Protein AF-A0AAV7ZV91-F1 (afdb_monomer)

Radius of gyration: 48.7 Å; Cα contacts (8 Å, |Δi|>4): 1195; chains: 1; bounding box: 95×84×136 Å

Secondary structure (DSSP, 8-state):
---TTS--HHHHHHHTT-HHHHHHHHHTT--TT--BGGGB-HHHHHHHHT-HHHHHHHHHTT--TT---TTS--HHHHHHHHT-TTHHHHHHHS---HHHHHTTSS--HHHHHTS-HHHHHH-EETTEEHHHHHHHTT-HHHHHHHHHTT--TT-B-GGG-BHHHHHHHTT-HHHHHHHHHTT--TT---TT---HHHHHHHHT-HHHHHHHHHTT--TT---TTS--HHHHHHHTT-HHHHHHHHHSTTGGGGGG-TTS-HHHHHHHTT-HHHHHHHHHTT--SS---TTS--HHHHHHHTT-HHHHHHHHH-TT-----TTS--HHHHHHHTT-HHHHHHHHHH--S-TT---TTS--HHHHHHHTT-HHHHHHHHHTT--TT---TTS--HHHHS-TT-HHHHHHHHTTSPPPP--EEEEEE-SS-EEEEEPPPP-SS-EEEEEEEEE-SS-EEEEEESSSEEEE-SPPTT-EEEEEEEEEETTEE-PPPPPEEEEPPP--PPPPP--EEEEEEEETTEEEEEEPPPS--SSPP-EEEEEEEESSS---EEEEEEESSSEEEEE-PPTT-EEEEEEEEEETTEEPPPPPPEEEEPPP---

Nearest PDB structures (foldseek):
  6mol-assembly1_A  TM=6.135E-01  e=9.960E-20  synthetic construct
  4rlv-assembly1_A  TM=6.135E-01  e=2.029E-18  Mus musculus
  5y4f-assembly1_A  TM=5.463E-01  e=1.901E-17  Homo sapiens
  7v0x-assembly1_J  TM=5.211E-01  e=4.648E-16  Homo sapiens
  1n11-assembly1_A  TM=4.891E-01  e=2.833E-14  Homo sapiens

Mean predicted aligned error: 14.42 Å

InterPro domains:
  IPR002110 Ankyrin repeat [PF12796] (10-91)
  IPR002110 Ankyrin repeat [PF12796] (131-222)
  IPR002110 Ankyrin repeat [PF12796] (230-314)
  IPR002110 Ankyrin repeat [PS50088] (38-70)
  IPR002110 Ankyrin repeat [PS50088] (192-224)
  IPR002110 Ankyrin repeat [PS50088] (357-389)
  IPR002110 Ankyrin repeat [SM00248] (38-67)
  IPR002110 Ankyrin repeat [SM00248] (71-99)
  IPR002110 Ankyrin repeat [SM00248] (126-155)
  IPR002110 Ankyrin repeat [SM00248] (159-188)
  IPR002110 Ankyrin repeat [SM00248] (192-221)
  IPR002110 Ankyrin repeat [SM00248] (225-257)
  IPR002110 Ankyrin repeat [SM00248] (258-287)
  IPR002110 Ankyrin repeat [SM00248] (291-321)
  IPR002110 Ankyrin repeat [SM00248] (323-353)
  IPR002110 Ankyrin repeat [SM00248] (357-386)
  IPR002110 Ankyrin repeat [SM00248] (390-432)
  IPR003961 Fibronectin type III [PF00041] (424-495)
  IPR003961 Fibronectin type III [PF00041] (508-593)
  IPR003961 Fibronectin type III [PS50853] (413-503)

Sequence (603 aa):
MRHSSDWSKLHIKARDNDFNGLEDLLKKGMDPNTTKSDNWTPLHLACLNDNLESIEVLIKYGSDLSLKENNGRKALHVALHSGNVCIRNILNHSKIPELFEALKKNDDCELIKKNSLNELKKIKYETLNILHFACIYNKPAVLHELLQMGMDPNEKCIYKQTGLHLSAIYNHHSCSNILIAYKAKMNVCNIKNETPLLISAKYGYRYNAEYLLSCGADPLIKNHVQLTPLHYAVFRDNYKCVEILLSTKRGRKELHYQKRNLVHLAVKGKSIHSLKILEKYKCNFEMLNDYGETPFQVALKNNSLKIISWFLKLKKCSFYKKKQTNAIHLSVLQKKMPVLEILLKSKRIPIDAKDENGNTAIFYSVQQESINFTRALLKYGAKPRIVNNMGSSPFDVANEQNLKLITLFKKLHPQRINVIEHLSSSSTSITITWLIPKSFEKIENFKIKAKSTHQCQHLVSNDNWCQINFLMPNVEYSIKIKAFNYFGSGKYSKPKSISTRDSKKPSQITNLTQIDPVKDSEIFIKWDQPKYNGDPIIEYEIQVNGIKTSFEELFFSTSNNTSFRIFGLPENNAFFVKMRSKNKLGWSHWSYEAIMLTKKNEN

Foldseek 3Di:
DPDPPWDDPLLVCLLVLVLVSNLVVLVVVDDQCDAIPQRDGSLLNNLLNLSQSSNVSSVVSPHDQCGAGNVRDGSLNSNVQNLHLCNVVSVVSDPADPLLVLLLPPNHAPSLVVDALVVQVPGDDQFDGSLLSCLSSLPLVNNLVNLVSPDQQLRAGPQSDGSLSSNLSVLSQSSNVSSVVSPHDQCGAGNQQDGSLLSNLLVLSLSSNLVSVVSPHQQCRATNVGDGSLLNNLLQLSLSSVVSLCVDPRSVVVLVPLQDQSLLSNLNSLHPSSNVVCVVVVRDQQRAHPVRDGSLVSNLVVVSLVVNLVVLPDPPDQQDDAQACGSCLSCLVVVPVSSNLSVLVSPRYPQCGAHVQGDGSLLSCQLVVPPPSNVSSVVSPHQQCRATPVRDGSQNSNDPVSVVVVVVLLQQAFEEFADKDWDDAAQFKTKIFGDRTDHPADWQWKWKWKDWPVDIDIDIGRHRMDMDGRDHGFTKIFMWMWIGDSSGIYDIYHTDIDHHHAQDAAAEFADWDDWDQPDQFKIKTFGDGGPGHNGDWQKKKKWKAFDPDDRDTPDIDMDRDRMDMDGDDDAQTKIWMWMWTADPVGIYDIYPTDIHHGDDDPD

Structure (mmCIF, N/CA/C/O backbone):
data_AF-A0AAV7ZV91-F1
#
_entry.id   AF-A0AAV7ZV91-F1
#
loop_
_atom_site.group_PDB
_atom_site.id
_atom_site.type_symbol
_atom_site.label_atom_id
_atom_site.label_alt_id
_atom_site.label_comp_id
_atom_site.label_asym_id
_atom_site.label_entity_id
_atom_site.label_seq_id
_atom_site.pdbx_PDB_ins_code
_atom_site.Cartn_x
_atom_site.Cartn_y
_atom_site.Cartn_z
_atom_site.occupancy
_atom_site.B_iso_or_equiv
_atom_site.auth_seq_id
_atom_site.auth_comp_id
_atom_site.auth_asym_id
_atom_site.auth_atom_id
_atom_site.pdbx_PDB_model_num
ATOM 1 N N . MET A 1 1 ? -11.383 18.657 9.031 1.00 33.38 1 MET A N 1
ATOM 2 C CA . MET A 1 1 ? -10.400 19.318 9.913 1.00 33.38 1 MET A CA 1
ATOM 3 C C . MET A 1 1 ? -10.785 20.786 9.942 1.00 33.38 1 MET A C 1
ATOM 5 O O . MET A 1 1 ? -10.789 21.387 8.879 1.00 33.38 1 MET A O 1
ATOM 9 N N . ARG A 1 2 ? -11.236 21.315 11.088 1.00 38.84 2 ARG A N 1
ATOM 10 C CA . ARG A 1 2 ? -11.424 22.766 11.271 1.00 38.84 2 ARG A CA 1
ATOM 11 C C . ARG A 1 2 ? -10.037 23.416 11.415 1.00 38.84 2 ARG A C 1
ATOM 13 O O . ARG A 1 2 ? -9.104 22.734 11.840 1.00 38.84 2 ARG A O 1
ATOM 20 N N . HIS A 1 3 ? -9.918 24.660 10.962 1.00 42.69 3 HIS A N 1
ATOM 21 C CA . HIS A 1 3 ? -8.686 25.416 10.707 1.00 42.69 3 HIS A CA 1
ATOM 22 C C . HIS A 1 3 ? -7.582 25.209 11.761 1.00 42.69 3 HIS A C 1
ATOM 24 O O . HIS A 1 3 ? -7.803 25.324 12.962 1.00 42.69 3 HIS A O 1
ATOM 30 N N . SER A 1 4 ? -6.370 24.882 11.306 1.00 51.44 4 SER A N 1
ATOM 31 C CA . SER A 1 4 ? -5.196 24.655 12.159 1.00 51.44 4 SER A CA 1
ATOM 32 C C . SER A 1 4 ? -4.597 25.937 12.754 1.00 51.44 4 SER A C 1
ATOM 34 O O . SER A 1 4 ? -3.596 25.844 13.457 1.00 51.44 4 SER A O 1
ATOM 36 N N . SER A 1 5 ? -5.167 27.110 12.463 1.00 57.12 5 SER A N 1
ATOM 37 C CA . SER A 1 5 ? -4.655 28.422 12.881 1.00 57.12 5 SER A CA 1
ATOM 38 C C . SER A 1 5 ? -4.989 28.804 14.325 1.00 57.12 5 SER A C 1
ATOM 40 O O . SER A 1 5 ? -4.333 29.690 14.864 1.00 57.12 5 SER A O 1
ATOM 42 N N . ASP A 1 6 ? -5.952 28.133 14.970 1.00 74.00 6 ASP A N 1
ATOM 43 C CA . ASP A 1 6 ? -6.548 28.644 16.219 1.00 74.00 6 ASP A CA 1
ATOM 44 C C . ASP A 1 6 ? -6.075 27.905 17.487 1.00 74.00 6 ASP A C 1
ATOM 46 O O . ASP A 1 6 ? -6.398 28.300 18.610 1.00 74.00 6 ASP A O 1
ATOM 50 N N . TRP A 1 7 ? -5.284 26.837 17.339 1.00 84.38 7 TRP A N 1
ATOM 51 C CA . TRP A 1 7 ? -4.824 25.995 18.449 1.00 84.38 7 TRP A CA 1
ATOM 52 C C . TRP A 1 7 ? -3.516 26.504 19.067 1.00 84.38 7 TRP A C 1
ATOM 54 O O . TRP A 1 7 ? -2.565 26.828 18.359 1.00 84.38 7 TRP A O 1
ATOM 64 N N . SER A 1 8 ? -3.427 26.523 20.404 1.00 88.88 8 SER A N 1
ATOM 65 C CA . SER A 1 8 ? -2.169 26.864 21.085 1.00 88.88 8 SER A CA 1
ATOM 66 C C . SER A 1 8 ? -1.114 25.763 20.906 1.00 88.88 8 SER A C 1
ATOM 68 O O . SER A 1 8 ? -1.436 24.615 20.591 1.00 88.88 8 SER A O 1
ATOM 70 N N . LYS A 1 9 ? 0.161 26.083 21.174 1.00 91.25 9 LYS A N 1
ATOM 71 C CA . LYS A 1 9 ? 1.242 25.078 21.175 1.00 91.25 9 LYS A CA 1
ATOM 72 C C . LYS A 1 9 ? 0.894 23.889 22.077 1.00 91.25 9 LYS A C 1
ATOM 74 O O . LYS A 1 9 ? 1.092 22.753 21.668 1.00 91.25 9 LYS A O 1
ATOM 79 N N . LEU A 1 10 ? 0.301 24.152 23.243 1.00 93.56 10 LEU A N 1
ATOM 80 C CA . LEU A 1 10 ? -0.100 23.123 24.201 1.00 93.56 10 LEU A CA 1
ATOM 81 C C . LEU A 1 10 ? -1.179 22.182 23.631 1.00 93.56 10 LEU A C 1
ATOM 83 O O . LEU A 1 10 ? -1.052 20.966 23.734 1.00 93.56 10 LEU A O 1
ATOM 87 N N . HIS A 1 11 ? -2.179 22.726 22.930 1.00 93.88 11 HIS A N 1
ATOM 88 C CA . HIS A 1 11 ? -3.203 21.940 22.229 1.00 93.88 11 HIS A CA 1
ATOM 89 C C . HIS A 1 11 ? -2.613 21.037 21.145 1.00 93.88 11 HIS A C 1
ATOM 91 O O . HIS A 1 11 ? -2.988 19.872 21.029 1.00 93.88 11 HIS A O 1
ATOM 97 N N . ILE A 1 12 ? -1.688 21.574 20.346 1.00 92.94 12 ILE A N 1
ATOM 98 C CA . ILE A 1 12 ? -1.043 20.830 19.260 1.00 92.94 12 ILE A CA 1
ATOM 99 C C . ILE A 1 12 ? -0.221 19.672 19.836 1.00 92.94 12 ILE A C 1
ATOM 101 O O . ILE A 1 12 ? -0.373 18.542 19.383 1.00 92.94 12 ILE A O 1
ATOM 105 N N . LYS A 1 13 ? 0.576 19.926 20.883 1.00 95.25 13 LYS A N 1
ATOM 106 C CA . LYS A 1 13 ? 1.371 18.894 21.566 1.00 95.25 13 LYS A CA 1
ATOM 107 C C . LYS A 1 13 ? 0.489 17.792 22.159 1.00 95.25 13 LYS A C 1
ATOM 109 O O . LYS A 1 13 ? 0.758 16.617 21.930 1.00 95.25 13 LYS A O 1
ATOM 114 N N . ALA A 1 14 ? -0.613 18.170 22.811 1.00 94.94 14 ALA A N 1
ATOM 115 C CA . ALA A 1 14 ? -1.586 17.232 23.367 1.00 94.94 14 ALA A CA 1
ATOM 116 C C . ALA A 1 14 ? -2.298 16.391 22.289 1.00 94.94 14 ALA A C 1
ATOM 118 O O . ALA A 1 14 ? -2.553 15.207 22.498 1.00 94.94 14 ALA A O 1
ATOM 119 N N . ARG A 1 15 ? -2.607 16.975 21.123 1.00 93.94 15 ARG A N 1
ATOM 120 C CA . ARG A 1 15 ? -3.221 16.286 19.972 1.00 93.94 15 ARG A CA 1
ATOM 121 C C . ARG A 1 15 ? -2.258 15.323 19.272 1.00 93.94 15 ARG A C 1
ATOM 123 O O . ARG A 1 15 ? -2.687 14.261 18.832 1.00 93.94 15 ARG A O 1
ATOM 130 N N . ASP A 1 16 ? -0.987 15.692 19.165 1.00 93.56 16 ASP A N 1
ATOM 131 C CA . ASP A 1 16 ? 0.023 14.941 18.405 1.00 93.56 16 ASP A CA 1
ATOM 132 C C . ASP A 1 16 ? 0.770 13.898 19.267 1.00 93.56 16 ASP A C 1
ATOM 134 O O . ASP A 1 16 ? 1.680 13.230 18.785 1.00 93.56 16 ASP A O 1
ATOM 138 N N . ASN A 1 17 ? 0.355 13.746 20.530 1.00 93.94 17 ASN A N 1
ATOM 139 C CA . ASN A 1 17 ? 0.971 12.917 21.568 1.00 93.94 17 ASN A CA 1
ATOM 140 C C . ASN A 1 17 ? 2.451 13.229 21.852 1.00 93.94 17 ASN A C 1
ATOM 142 O O . ASN A 1 17 ? 3.226 12.347 22.217 1.00 93.94 17 ASN A O 1
ATOM 146 N N . ASP A 1 18 ? 2.861 14.488 21.694 1.00 95.88 18 ASP A N 1
ATOM 147 C CA . ASP A 1 18 ? 4.207 14.932 22.063 1.00 95.88 18 ASP A CA 1
ATOM 148 C C . ASP A 1 18 ? 4.243 15.277 23.556 1.00 95.88 18 ASP A C 1
ATOM 150 O O . ASP A 1 18 ? 4.291 16.447 23.936 1.00 95.88 18 ASP A O 1
ATOM 154 N N . PHE A 1 19 ? 4.164 14.247 24.402 1.00 94.00 19 PHE A N 1
ATOM 155 C CA . PHE A 1 19 ? 4.085 14.393 25.857 1.00 94.00 19 PHE A CA 1
ATOM 156 C C . PHE A 1 19 ? 5.351 15.026 26.463 1.00 94.00 19 PHE A C 1
ATOM 158 O O . PHE A 1 19 ? 5.244 15.738 27.455 1.00 94.00 19 PHE A O 1
ATOM 165 N N . ASN A 1 20 ? 6.526 14.847 25.844 1.00 96.31 20 ASN A N 1
ATOM 166 C CA . ASN A 1 20 ? 7.768 15.507 26.266 1.00 96.31 20 ASN A CA 1
ATOM 167 C C . ASN A 1 20 ? 7.696 17.017 26.014 1.00 96.31 20 ASN A C 1
ATOM 169 O O . ASN A 1 20 ? 7.867 17.814 26.933 1.00 96.31 20 ASN A O 1
ATOM 173 N N . GLY A 1 21 ? 7.367 17.420 24.781 1.00 96.12 21 GLY A N 1
ATOM 174 C CA . GLY A 1 21 ? 7.183 18.831 24.459 1.00 96.12 21 GLY A CA 1
ATOM 175 C C . GLY A 1 21 ? 6.007 19.456 25.214 1.00 96.12 21 GLY A C 1
ATOM 176 O O . GLY A 1 21 ? 6.035 20.646 25.514 1.00 96.12 21 GLY A O 1
ATOM 177 N N . LEU A 1 22 ? 4.980 18.667 25.534 1.00 96.00 22 LEU A N 1
ATOM 178 C CA . LEU A 1 22 ? 3.870 19.072 26.391 1.00 96.00 22 LEU A CA 1
ATOM 179 C C . LEU A 1 22 ? 4.346 19.337 27.825 1.00 96.00 22 LEU A C 1
ATOM 181 O O . LEU A 1 22 ? 4.063 20.406 28.362 1.00 96.00 22 LEU A O 1
ATOM 185 N N . GLU A 1 23 ? 5.106 18.413 28.420 1.00 97.25 23 GLU A N 1
ATOM 186 C CA . GLU A 1 23 ? 5.641 18.547 29.778 1.00 97.25 23 GLU A CA 1
ATOM 187 C C . GLU A 1 23 ? 6.602 19.742 29.893 1.00 97.25 23 GLU A C 1
ATOM 189 O O . GLU A 1 23 ? 6.507 20.516 30.843 1.00 97.25 23 GLU A O 1
ATOM 194 N N . ASP A 1 24 ? 7.466 19.964 28.900 1.00 97.00 24 ASP A N 1
ATOM 195 C CA . ASP A 1 24 ? 8.376 21.116 28.862 1.00 97.00 24 ASP A CA 1
ATOM 196 C C . ASP A 1 24 ? 7.637 22.458 28.864 1.00 97.00 24 ASP A C 1
ATOM 198 O O . ASP A 1 24 ? 8.075 23.423 29.495 1.00 97.00 24 ASP A O 1
ATOM 202 N N . LEU A 1 25 ? 6.516 22.545 28.145 1.00 96.19 25 LEU A N 1
ATOM 203 C CA . LEU A 1 25 ? 5.691 23.750 28.103 1.00 96.19 25 LEU A CA 1
ATOM 204 C C . LEU A 1 25 ? 4.979 23.996 29.439 1.00 96.19 25 LEU A C 1
ATOM 206 O O . LEU A 1 25 ? 4.926 25.136 29.898 1.00 96.19 25 LEU A O 1
ATOM 210 N N . LEU A 1 26 ? 4.489 22.939 30.084 1.00 96.69 26 LEU A N 1
ATOM 211 C CA . LEU A 1 26 ? 3.848 23.022 31.398 1.00 96.69 26 LEU A CA 1
ATOM 212 C C . LEU A 1 26 ? 4.858 23.392 32.496 1.00 96.69 26 LEU A C 1
ATOM 214 O O . LEU A 1 26 ? 4.574 24.254 33.323 1.00 96.69 26 LEU A O 1
ATOM 218 N N . LYS A 1 27 ? 6.085 22.847 32.449 1.00 96.56 27 LYS A N 1
ATOM 219 C CA . LYS A 1 27 ? 7.202 23.251 33.330 1.00 96.56 27 LYS A CA 1
ATOM 220 C C . LYS A 1 27 ? 7.573 24.729 33.177 1.00 96.56 27 LYS A C 1
ATOM 222 O O . LYS A 1 27 ? 8.017 25.344 34.138 1.00 96.56 27 LYS A O 1
ATOM 227 N N . LYS A 1 28 ? 7.366 25.312 31.991 1.00 96.12 28 LYS A N 1
ATOM 228 C CA . LYS A 1 28 ? 7.553 26.751 31.722 1.00 96.12 28 LYS A CA 1
ATOM 229 C C . LYS A 1 28 ? 6.377 27.622 32.188 1.00 96.12 28 LYS A C 1
ATOM 231 O O . LYS A 1 28 ? 6.343 28.804 31.863 1.00 96.12 28 LYS A O 1
ATOM 236 N N . GLY A 1 29 ? 5.421 27.055 32.925 1.00 93.50 29 GLY A N 1
ATOM 237 C CA . GLY A 1 29 ? 4.292 27.781 33.504 1.00 93.50 29 GLY A CA 1
ATOM 238 C C . GLY A 1 29 ? 3.119 27.995 32.548 1.00 93.50 29 GLY A C 1
ATOM 239 O O . GLY A 1 29 ? 2.266 28.835 32.823 1.00 93.50 29 GLY A O 1
ATOM 240 N N . MET A 1 30 ? 3.051 27.276 31.420 1.00 94.88 30 MET A N 1
ATOM 241 C CA . MET A 1 30 ? 1.839 27.306 30.599 1.00 94.88 30 MET A CA 1
ATOM 242 C C . MET A 1 30 ? 0.668 26.675 31.354 1.00 94.88 30 MET A C 1
ATOM 244 O O . MET A 1 30 ? 0.796 25.579 31.892 1.00 94.88 30 MET A O 1
ATOM 248 N N . ASP A 1 31 ? -0.484 27.342 31.327 1.00 95.12 31 ASP A N 1
ATOM 249 C CA . ASP A 1 31 ? -1.704 26.842 31.958 1.00 95.12 31 ASP A CA 1
ATOM 250 C C . ASP A 1 31 ? -2.239 25.587 31.229 1.00 95.12 31 ASP A C 1
ATOM 252 O O . ASP A 1 31 ? -2.595 25.681 30.043 1.00 95.12 31 ASP A O 1
ATOM 256 N N . PRO A 1 32 ? -2.336 24.418 31.901 1.00 95.62 32 PRO A N 1
ATOM 257 C CA . PRO A 1 32 ? -2.924 23.203 31.327 1.00 95.62 32 PRO A CA 1
ATOM 258 C C . PRO A 1 32 ? -4.405 23.355 30.950 1.00 95.62 32 PRO A C 1
ATOM 260 O O . PRO A 1 32 ? -4.899 22.604 30.106 1.00 95.62 32 PRO A O 1
ATOM 263 N N . ASN A 1 33 ? -5.101 24.332 31.536 1.00 96.38 33 ASN A N 1
ATOM 264 C CA . ASN A 1 33 ? -6.524 24.599 31.341 1.00 96.38 33 ASN A CA 1
ATOM 265 C C . ASN A 1 33 ? -6.808 25.662 30.281 1.00 96.38 33 ASN A C 1
ATOM 267 O O . ASN A 1 33 ? -7.965 26.029 30.075 1.00 96.38 33 ASN A O 1
ATOM 271 N N . THR A 1 34 ? -5.774 26.119 29.570 1.00 93.81 34 THR A N 1
ATOM 272 C CA . THR A 1 34 ? -5.924 27.099 28.496 1.00 93.81 34 THR A CA 1
ATOM 273 C C . THR A 1 34 ? -6.989 26.652 27.495 1.00 93.81 34 THR A C 1
ATOM 275 O O . THR A 1 34 ? -6.944 25.536 26.978 1.00 93.81 34 THR A O 1
ATOM 278 N N . THR A 1 35 ? -7.951 27.522 27.195 1.00 92.00 35 THR A N 1
ATOM 279 C CA . THR A 1 35 ? -8.990 27.241 26.205 1.00 92.00 35 THR A CA 1
ATOM 280 C C . THR A 1 35 ? -8.679 27.920 24.875 1.00 92.00 35 THR A C 1
ATOM 282 O O . THR A 1 35 ? -8.099 29.009 24.809 1.00 92.00 35 THR A O 1
ATOM 285 N N . LYS A 1 36 ? -9.045 27.261 23.775 1.00 84.75 36 LYS A N 1
ATOM 286 C CA . LYS A 1 36 ? -9.088 27.869 22.436 1.00 84.75 36 LYS A CA 1
ATOM 287 C C . LYS A 1 36 ? -10.449 27.628 21.788 1.00 84.75 36 LYS A C 1
ATOM 289 O O . LYS A 1 36 ? -11.439 27.562 22.511 1.00 84.75 36 LYS A O 1
ATOM 294 N N . SER A 1 37 ? -10.518 27.597 20.454 1.00 77.75 37 SER A N 1
ATOM 295 C CA . SER A 1 37 ? -11.752 27.473 19.668 1.00 77.75 37 SER A CA 1
ATOM 296 C C . SER A 1 37 ? -12.786 26.574 20.347 1.00 77.75 37 SER A C 1
ATOM 298 O O . SER A 1 37 ? -12.461 25.460 20.761 1.00 77.75 37 SER A O 1
ATOM 300 N N . ASP A 1 38 ? -14.018 27.060 20.448 1.00 84.12 38 ASP A N 1
ATOM 301 C CA . ASP A 1 38 ? -15.138 26.361 21.075 1.00 84.12 38 ASP A CA 1
ATOM 302 C C . ASP A 1 38 ? -14.929 25.941 22.552 1.00 84.12 38 ASP A C 1
ATOM 304 O O . ASP A 1 38 ? -15.516 24.957 22.998 1.00 84.12 38 ASP A O 1
ATOM 308 N N . ASN A 1 39 ? -14.093 26.657 23.314 1.00 92.25 39 ASN A N 1
ATOM 309 C CA . ASN A 1 39 ? -13.730 26.338 24.706 1.00 92.25 39 ASN A CA 1
ATOM 310 C C . ASN A 1 39 ? -13.060 24.964 24.892 1.00 92.25 39 ASN A C 1
ATOM 312 O O . ASN A 1 39 ? -13.115 24.356 25.960 1.00 92.25 39 ASN A O 1
ATOM 316 N N . TRP A 1 40 ? -12.396 24.460 23.853 1.00 94.62 40 TRP A N 1
ATOM 317 C CA . TRP A 1 40 ? -11.610 23.235 23.960 1.00 94.62 40 TRP A CA 1
ATOM 318 C C . TRP A 1 40 ? -10.345 23.473 24.777 1.00 94.62 40 TRP A C 1
ATOM 320 O O . TRP A 1 40 ? -9.677 24.484 24.577 1.00 94.62 40 TRP A O 1
ATOM 330 N N . THR A 1 41 ? -10.016 22.513 25.643 1.00 95.94 41 THR A N 1
ATOM 331 C CA . THR A 1 41 ? -8.755 22.462 26.403 1.00 95.94 41 THR A CA 1
ATOM 332 C C . THR A 1 41 ? -7.793 21.441 25.776 1.00 95.94 41 THR A C 1
ATOM 334 O O . THR A 1 41 ? -8.239 20.550 25.034 1.00 95.94 41 THR A O 1
ATOM 337 N N . PRO A 1 42 ? -6.484 21.477 26.098 1.00 96.12 42 PRO A N 1
ATOM 338 C CA . PRO A 1 42 ? -5.538 20.442 25.689 1.00 96.12 42 PRO A CA 1
ATOM 339 C C . PRO A 1 42 ? -6.000 19.036 26.084 1.00 96.12 42 PRO A C 1
ATOM 341 O O . PRO A 1 42 ? -5.878 18.103 25.291 1.00 96.12 42 PRO A O 1
ATOM 344 N N . LEU A 1 43 ? -6.611 18.894 27.266 1.00 96.88 43 LEU A N 1
ATOM 345 C CA . LEU A 1 43 ? -7.118 17.615 27.757 1.00 96.88 43 LEU A CA 1
ATOM 346 C C . LEU A 1 43 ? -8.264 17.067 26.894 1.00 96.88 43 LEU A C 1
ATOM 348 O O . LEU A 1 43 ? -8.292 15.868 26.613 1.00 96.88 43 LEU A O 1
ATOM 352 N N . HIS A 1 44 ? -9.172 17.923 26.408 1.00 95.69 44 HIS A N 1
ATOM 353 C CA . HIS A 1 44 ? -10.220 17.501 25.471 1.00 95.69 44 HIS A CA 1
ATOM 354 C C . HIS A 1 44 ? -9.624 16.937 24.172 1.00 95.69 44 HIS A C 1
ATOM 356 O O . HIS A 1 44 ? -10.075 15.896 23.688 1.00 95.69 44 HIS A O 1
ATOM 362 N N . LEU A 1 45 ? -8.591 17.582 23.614 1.00 94.44 45 LEU A N 1
ATOM 363 C CA . LEU A 1 45 ? -7.915 17.091 22.407 1.00 94.44 45 LEU A CA 1
ATOM 364 C C . LEU A 1 45 ? -7.137 15.798 22.653 1.00 94.44 45 LEU A C 1
ATOM 366 O O . LEU A 1 45 ? -7.188 14.903 21.807 1.00 94.44 45 LEU A O 1
ATOM 370 N N . ALA A 1 46 ? -6.457 15.676 23.794 1.00 95.62 46 ALA A N 1
ATOM 371 C CA . ALA A 1 46 ? -5.764 14.446 24.162 1.00 95.62 46 ALA A CA 1
ATOM 372 C C . ALA A 1 46 ? -6.760 13.277 24.298 1.00 95.62 46 ALA A C 1
ATOM 374 O O . ALA A 1 46 ? -6.547 12.210 23.720 1.00 95.62 46 ALA A O 1
ATOM 375 N N . CYS A 1 47 ? -7.913 13.510 24.943 1.00 95.44 47 CYS A N 1
ATOM 376 C CA . CYS A 1 47 ? -9.001 12.533 25.052 1.00 95.44 47 CYS A CA 1
ATOM 377 C C . CYS A 1 47 ? -9.590 12.148 23.694 1.00 95.44 47 CYS A C 1
ATOM 379 O O . CYS A 1 47 ? -9.839 10.969 23.457 1.00 95.44 47 CYS A O 1
ATOM 381 N N . LEU A 1 48 ? -9.800 13.112 22.789 1.00 93.81 48 LEU A N 1
ATOM 382 C CA . LEU A 1 48 ? -10.340 12.860 21.448 1.00 93.81 48 LEU A CA 1
ATOM 383 C C . LEU A 1 48 ? -9.443 11.918 20.630 1.00 93.81 48 LEU A C 1
ATOM 385 O O . LEU A 1 48 ? -9.960 11.081 19.885 1.00 93.81 48 LEU A O 1
ATOM 389 N N . ASN A 1 49 ? -8.122 12.049 20.778 1.00 92.69 49 ASN A N 1
ATOM 390 C CA . ASN A 1 49 ? -7.124 11.300 20.008 1.00 92.69 49 ASN A CA 1
ATOM 391 C C . ASN A 1 49 ? -6.598 10.038 20.715 1.00 92.69 49 ASN A C 1
ATOM 393 O O . ASN A 1 49 ? -5.849 9.294 20.094 1.00 92.69 49 ASN A O 1
ATOM 397 N N . ASP A 1 50 ? -7.054 9.756 21.942 1.00 93.56 50 ASP A N 1
ATOM 398 C CA . ASP A 1 50 ? -6.629 8.600 22.760 1.00 93.56 50 ASP A CA 1
ATOM 399 C C . ASP A 1 50 ? -5.140 8.640 23.156 1.00 93.56 50 ASP A C 1
ATOM 401 O O . ASP A 1 50 ? -4.467 7.618 23.248 1.00 93.56 50 ASP A O 1
ATOM 405 N N . ASN A 1 51 ? -4.619 9.847 23.381 1.00 95.19 51 ASN A N 1
ATOM 406 C CA . ASN A 1 51 ? -3.212 10.090 23.696 1.00 95.19 51 ASN A CA 1
ATOM 407 C C . ASN A 1 51 ? -2.966 9.948 25.204 1.00 95.19 51 ASN A C 1
ATOM 409 O O . ASN A 1 51 ? -2.924 10.948 25.924 1.00 95.19 51 ASN A O 1
ATOM 413 N N . LEU A 1 52 ? -2.863 8.707 25.684 1.00 94.19 52 LEU A N 1
ATOM 414 C CA . LEU A 1 52 ? -2.781 8.373 27.112 1.00 94.19 52 LEU A CA 1
ATOM 415 C C . LEU A 1 52 ? -1.647 9.106 27.840 1.00 94.19 52 LEU A C 1
ATOM 417 O O . LEU A 1 52 ? -1.888 9.691 28.893 1.00 94.19 52 LEU A O 1
ATOM 421 N N . GLU A 1 53 ? -0.450 9.161 27.257 1.00 96.00 53 GLU A N 1
ATOM 422 C CA . GLU A 1 53 ? 0.719 9.798 27.872 1.00 96.00 53 GLU A CA 1
ATOM 423 C C . GLU A 1 53 ? 0.513 11.310 28.030 1.00 96.00 53 GLU A C 1
ATOM 425 O O . GLU A 1 53 ? 0.794 11.893 29.077 1.00 96.00 53 GLU A O 1
ATOM 430 N N . SER A 1 54 ? -0.055 11.954 27.006 1.00 96.38 54 SER A N 1
ATOM 431 C CA . SER A 1 54 ? -0.403 13.376 27.079 1.00 96.38 54 SER A CA 1
ATOM 432 C C . SER A 1 54 ? -1.492 13.650 28.118 1.00 96.38 54 SER A C 1
ATOM 434 O O . SER A 1 54 ? -1.440 14.675 28.791 1.00 96.38 54 SER A O 1
ATOM 436 N N . ILE A 1 55 ? -2.470 12.749 28.269 1.00 96.56 55 ILE A N 1
ATOM 437 C CA . ILE A 1 55 ? -3.518 12.855 29.297 1.00 96.56 55 ILE A CA 1
ATOM 438 C C . ILE A 1 55 ? -2.901 12.790 30.696 1.00 96.56 55 ILE A C 1
ATOM 440 O O . ILE A 1 55 ? -3.225 13.627 31.536 1.00 96.56 55 ILE A O 1
ATOM 444 N N . GLU A 1 56 ? -2.000 11.840 30.946 1.00 95.88 56 GLU A N 1
ATOM 445 C CA . GLU A 1 56 ? -1.336 11.681 32.244 1.00 95.88 56 GLU A CA 1
ATOM 446 C C . GLU A 1 56 ? -0.484 12.900 32.608 1.00 95.88 56 GLU A C 1
ATOM 448 O O . GLU A 1 56 ? -0.596 13.414 33.722 1.00 95.88 56 GLU A O 1
ATOM 453 N N . VAL A 1 57 ? 0.299 13.424 31.658 1.00 96.88 57 VAL A N 1
ATOM 454 C CA . VAL A 1 57 ? 1.066 14.665 31.851 1.00 96.88 57 VAL A CA 1
ATOM 455 C C . VAL A 1 57 ? 0.133 15.839 32.150 1.00 96.88 57 VAL A C 1
ATOM 457 O O . VAL A 1 57 ? 0.346 16.574 33.109 1.00 96.88 57 VAL A O 1
ATOM 460 N N . LEU A 1 58 ? -0.938 16.014 31.381 1.00 97.06 58 LEU A N 1
ATOM 461 C CA . LEU A 1 58 ? -1.886 17.109 31.595 1.00 97.06 58 LEU A CA 1
ATOM 462 C C . LEU A 1 58 ? -2.550 17.046 32.975 1.00 97.06 58 LEU A C 1
ATOM 464 O O . LEU A 1 58 ? -2.660 18.073 33.648 1.00 97.06 58 LEU A O 1
ATOM 468 N N . ILE A 1 59 ? -2.959 15.857 33.418 1.00 96.56 59 ILE A N 1
ATOM 469 C CA . ILE A 1 59 ? -3.541 15.652 34.750 1.00 96.56 59 ILE A CA 1
ATOM 470 C C . ILE A 1 59 ? -2.504 15.927 35.844 1.00 96.56 59 ILE A C 1
ATOM 472 O O . ILE A 1 59 ? -2.808 16.651 36.790 1.00 96.56 59 ILE A O 1
ATOM 476 N N . LYS A 1 60 ? -1.271 15.420 35.694 1.00 96.25 60 LYS A N 1
ATOM 477 C CA . LYS A 1 60 ? -0.155 15.649 36.631 1.00 96.25 60 LYS A CA 1
ATOM 478 C C . LYS A 1 60 ? 0.101 17.137 36.882 1.00 96.25 60 LYS A C 1
ATOM 480 O O . LYS A 1 60 ? 0.426 17.512 38.002 1.00 96.25 60 LYS A O 1
ATOM 485 N N . TYR A 1 61 ? -0.058 17.972 35.858 1.00 96.94 61 TYR A N 1
ATOM 486 C CA . TYR A 1 61 ? 0.158 19.419 35.945 1.00 96.94 61 TYR A CA 1
ATOM 487 C C . TYR A 1 61 ? -1.100 20.225 36.306 1.00 96.94 61 TYR A C 1
ATOM 489 O O . TYR A 1 61 ? -1.049 21.449 36.270 1.00 96.94 61 TYR A O 1
ATOM 497 N N . GLY A 1 62 ? -2.206 19.579 36.697 1.00 95.25 62 GLY A N 1
ATOM 498 C CA . GLY A 1 62 ? -3.386 20.270 37.233 1.00 95.25 62 GLY A CA 1
ATOM 499 C C . GLY A 1 62 ? -4.479 20.583 36.210 1.00 95.25 62 GLY A C 1
ATOM 500 O O . GLY A 1 62 ? -5.194 21.575 36.356 1.00 95.25 62 GLY A O 1
ATOM 501 N N . SER A 1 63 ? -4.633 19.755 35.171 1.00 96.44 63 SER A N 1
ATOM 502 C CA . SER A 1 63 ? -5.799 19.869 34.285 1.00 96.44 63 SER A CA 1
ATOM 503 C C . SER A 1 63 ? -7.108 19.639 35.041 1.00 96.44 63 SER A C 1
ATOM 505 O O . SER A 1 63 ? -7.290 18.618 35.704 1.00 96.44 63 SER A O 1
ATOM 507 N N . ASP A 1 64 ? -8.052 20.555 34.871 1.00 95.62 64 ASP A N 1
ATOM 508 C CA . ASP A 1 64 ? -9.396 20.478 35.415 1.00 95.62 64 ASP A CA 1
ATOM 509 C C . ASP A 1 64 ? -10.291 19.617 34.508 1.00 95.62 64 ASP A C 1
ATOM 511 O O . ASP A 1 64 ? -10.680 19.983 33.395 1.00 95.62 64 ASP A O 1
ATOM 515 N N . LEU A 1 65 ? -10.638 18.437 35.023 1.00 95.50 65 LEU A N 1
ATOM 516 C CA . LEU A 1 65 ? -11.500 17.446 34.374 1.00 95.50 65 LEU A CA 1
ATOM 517 C C . LEU A 1 65 ? -12.966 17.910 34.257 1.00 95.50 65 LEU A C 1
ATOM 519 O O . LEU A 1 65 ? -13.756 17.277 33.550 1.00 95.50 65 LEU A O 1
ATOM 523 N N . SER A 1 66 ? -13.350 18.973 34.973 1.00 94.31 66 SER A N 1
ATOM 524 C CA . SER A 1 66 ? -14.719 19.485 35.047 1.00 94.31 66 SER A CA 1
ATOM 525 C C . SER A 1 66 ? -15.060 20.511 33.964 1.00 94.31 66 SER A C 1
ATOM 527 O O . SER A 1 66 ? -16.251 20.717 33.698 1.00 94.31 66 SER A O 1
ATOM 529 N N . LEU A 1 67 ? -14.042 21.094 33.314 1.00 95.75 67 LEU A N 1
ATOM 530 C CA . LEU A 1 67 ? -14.204 22.088 32.253 1.00 95.75 67 LEU A CA 1
ATOM 531 C C . LEU A 1 67 ? -15.024 21.533 31.093 1.00 95.75 67 LEU A C 1
ATOM 533 O O . LEU A 1 67 ? -14.866 20.378 30.692 1.00 95.75 67 LEU A O 1
ATOM 537 N N . LYS A 1 68 ? -15.900 22.380 30.548 1.00 95.25 68 LYS A N 1
ATOM 538 C CA . LYS A 1 68 ? -16.811 22.035 29.456 1.00 95.25 68 LYS A CA 1
ATOM 539 C C . LYS A 1 68 ? -16.471 22.828 28.202 1.00 95.25 68 LYS A C 1
ATOM 541 O O . LYS A 1 68 ? -16.323 24.044 28.272 1.00 95.25 68 LYS A O 1
ATOM 546 N N . GLU A 1 69 ? -16.416 22.147 27.061 1.00 93.56 69 GLU A N 1
ATOM 547 C CA . GLU A 1 69 ? -16.416 22.819 25.757 1.00 93.56 69 GLU A CA 1
ATOM 548 C C . GLU A 1 69 ? -17.820 23.343 25.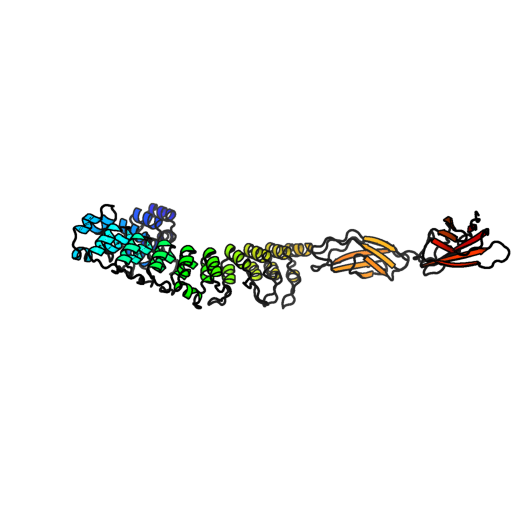394 1.00 93.56 69 GLU A C 1
ATOM 550 O O . GLU A 1 69 ? -18.789 23.099 26.115 1.00 93.56 69 GLU A O 1
ATOM 555 N N . ASN A 1 70 ? -17.949 24.073 24.283 1.00 91.25 70 ASN A N 1
ATOM 556 C CA . ASN A 1 70 ? -19.177 24.787 23.901 1.00 91.25 70 ASN A CA 1
ATOM 557 C C . ASN A 1 70 ? -20.439 23.917 23.766 1.00 91.25 70 ASN A C 1
ATOM 559 O O . ASN A 1 70 ? -21.539 24.434 23.936 1.00 91.25 70 ASN A O 1
ATOM 563 N N . ASN A 1 71 ? -20.323 22.612 23.497 1.00 89.75 71 ASN A N 1
ATOM 564 C CA . ASN A 1 71 ? -21.469 21.691 23.518 1.00 89.75 71 ASN A CA 1
ATOM 565 C C . ASN A 1 71 ? -21.732 21.082 24.911 1.00 89.75 71 ASN A C 1
ATOM 567 O O . ASN A 1 71 ? -22.453 20.087 25.032 1.00 89.75 71 ASN A O 1
ATOM 571 N N . GLY A 1 72 ? -21.135 21.642 25.965 1.00 92.00 72 GLY A N 1
ATOM 572 C CA . GLY A 1 72 ? -21.290 21.215 27.351 1.00 92.00 72 GLY A CA 1
ATOM 573 C C . GLY A 1 72 ? -20.521 19.941 27.714 1.00 92.00 72 GLY A C 1
ATOM 574 O O . GLY A 1 72 ? -20.767 19.363 28.779 1.00 92.00 72 GLY A O 1
ATOM 575 N N . ARG A 1 73 ? -19.619 19.449 26.855 1.00 92.44 73 ARG A N 1
ATOM 576 C CA . ARG A 1 73 ? -18.904 18.184 27.076 1.00 92.44 73 ARG A CA 1
ATOM 577 C C . ARG A 1 73 ? -17.649 18.408 27.906 1.00 92.44 73 ARG A C 1
ATOM 579 O O . ARG A 1 73 ? -16.890 19.321 27.631 1.00 92.44 73 ARG A O 1
ATOM 586 N N . LYS A 1 74 ? -17.426 17.524 28.879 1.00 94.81 74 LYS A N 1
ATOM 587 C CA . LYS A 1 74 ? -16.172 17.404 29.630 1.00 94.81 74 LYS A CA 1
ATOM 588 C C . LYS A 1 74 ? -15.186 16.503 28.888 1.00 94.81 74 LYS A C 1
ATOM 590 O O . LYS A 1 74 ? -15.579 15.775 27.968 1.00 94.81 74 LYS A O 1
ATOM 595 N N . ALA A 1 75 ? -13.950 16.424 29.372 1.00 94.38 75 ALA A N 1
ATOM 596 C CA . ALA A 1 75 ? -12.947 15.477 28.879 1.00 94.38 75 ALA A CA 1
ATOM 597 C C . ALA A 1 75 ? -13.475 14.024 28.843 1.00 94.38 75 ALA A C 1
ATOM 599 O O . ALA A 1 75 ? -13.368 13.349 27.817 1.00 94.38 75 ALA A O 1
ATOM 600 N N . LEU A 1 76 ? -14.164 13.582 29.908 1.00 94.06 76 LEU A N 1
ATOM 601 C CA . LEU A 1 76 ? -14.796 12.256 29.977 1.00 94.06 76 LEU A CA 1
ATOM 602 C C . LEU A 1 76 ? -15.841 12.040 28.873 1.00 94.06 76 LEU A C 1
ATOM 604 O O . LEU A 1 76 ? -15.902 10.977 28.256 1.00 94.06 76 LEU A O 1
ATOM 608 N N . HIS A 1 77 ? -16.660 13.056 28.594 1.00 93.00 77 HIS A N 1
ATOM 609 C CA . HIS A 1 77 ? -17.664 13.000 27.536 1.00 93.00 77 HIS A CA 1
ATOM 610 C C . HIS A 1 77 ? -17.016 12.879 26.154 1.00 93.00 77 HIS A C 1
ATOM 612 O O . HIS A 1 77 ? -17.514 12.137 25.309 1.00 93.00 77 HIS A O 1
ATOM 618 N N . VAL A 1 78 ? -15.899 13.567 25.918 1.00 91.81 78 VAL A N 1
ATOM 619 C CA . VAL A 1 78 ? -15.151 13.426 24.665 1.00 91.81 78 VAL A CA 1
ATOM 620 C C . VAL A 1 78 ? -14.569 12.017 24.531 1.00 91.81 78 VAL A C 1
ATOM 622 O O . VAL A 1 78 ? -14.740 11.420 23.471 1.00 91.81 78 VAL A O 1
ATOM 625 N N . ALA A 1 79 ? -13.991 11.456 25.599 1.00 91.44 79 ALA A N 1
ATOM 626 C CA . ALA A 1 79 ? -13.462 10.088 25.623 1.00 91.44 79 ALA A CA 1
ATOM 627 C C . ALA A 1 79 ? -14.548 9.016 25.361 1.00 91.44 79 ALA A C 1
ATOM 629 O O . ALA A 1 79 ? -14.351 8.090 24.570 1.00 91.44 79 ALA A O 1
ATOM 630 N N . LEU A 1 80 ? -15.736 9.173 25.961 1.00 89.50 80 LEU A N 1
ATOM 631 C CA . LEU A 1 80 ? -16.893 8.301 25.711 1.00 89.50 80 LEU A CA 1
ATOM 632 C C . LEU A 1 80 ? -17.391 8.424 24.266 1.00 89.50 80 LEU A C 1
ATOM 634 O O . LEU A 1 80 ? -17.635 7.419 23.599 1.00 89.50 80 LEU A O 1
ATOM 638 N N . HIS A 1 81 ? -17.503 9.650 23.748 1.00 87.50 81 HIS A N 1
ATOM 639 C CA . HIS A 1 81 ? -17.912 9.904 22.366 1.00 87.50 81 HIS A CA 1
ATOM 640 C C . HIS A 1 81 ? -16.932 9.295 21.352 1.00 87.50 81 HIS A C 1
ATOM 642 O O . HIS A 1 81 ? -17.341 8.746 20.322 1.00 87.50 81 HIS A O 1
ATOM 648 N N . SER A 1 82 ? -15.626 9.415 21.600 1.00 84.31 82 SER A N 1
ATOM 649 C CA . SER A 1 82 ? -14.597 8.862 20.724 1.00 84.31 82 SER A CA 1
ATOM 650 C C . SER A 1 82 ? -14.554 7.332 20.773 1.00 84.31 82 SER A C 1
ATOM 652 O O . SER A 1 82 ? -14.299 6.727 19.727 1.00 84.31 82 SER A O 1
ATOM 654 N N . GLY A 1 83 ? -14.952 6.736 21.904 1.00 79.75 83 GLY A N 1
ATOM 655 C CA . GLY A 1 83 ? -14.894 5.294 22.150 1.00 79.75 83 GLY A CA 1
ATOM 656 C C . GLY A 1 83 ? -13.466 4.849 22.452 1.00 79.75 83 GLY A C 1
ATOM 657 O O . GLY A 1 83 ? -13.019 3.831 21.930 1.00 79.75 83 GLY A O 1
ATOM 658 N N . ASN A 1 84 ? -12.750 5.676 23.210 1.00 83.81 84 ASN A N 1
ATOM 659 C CA . ASN A 1 84 ? -11.315 5.578 23.452 1.00 83.81 84 ASN A CA 1
ATOM 660 C C . ASN A 1 84 ? -11.019 4.884 24.784 1.00 83.81 84 ASN A C 1
ATOM 662 O O . ASN A 1 84 ? -11.819 4.956 25.719 1.00 83.81 84 ASN A O 1
ATOM 666 N N . VAL A 1 85 ? -9.859 4.236 24.899 1.00 89.12 85 VAL A N 1
ATOM 667 C CA . VAL A 1 85 ? -9.496 3.518 26.135 1.00 89.12 85 VAL A CA 1
ATOM 668 C C . VAL A 1 85 ? -9.109 4.470 27.270 1.00 89.12 85 VAL A C 1
ATOM 670 O O . VAL A 1 85 ? -9.153 4.085 28.441 1.00 89.12 85 VAL A O 1
ATOM 673 N N . CYS A 1 86 ? -8.841 5.741 26.962 1.00 91.00 86 CYS A N 1
ATOM 674 C CA . CYS A 1 86 ? -8.543 6.779 27.944 1.00 91.00 86 CYS A CA 1
ATOM 675 C C . CYS A 1 86 ? -9.680 7.125 28.927 1.00 91.00 86 CYS A C 1
ATOM 677 O O . CYS A 1 86 ? -9.420 7.815 29.913 1.00 91.00 86 CYS A O 1
ATOM 679 N N . ILE A 1 87 ? -10.913 6.625 28.728 1.00 89.81 87 ILE A N 1
ATOM 680 C CA . ILE A 1 87 ? -12.036 6.817 29.671 1.00 89.81 87 ILE A CA 1
ATOM 681 C C . ILE A 1 87 ? -11.612 6.427 31.099 1.00 89.81 87 ILE A C 1
ATOM 683 O O . ILE A 1 87 ? -11.851 7.181 32.038 1.00 89.81 87 ILE A O 1
ATOM 687 N N . ARG A 1 88 ? -10.920 5.293 31.260 1.00 90.44 88 ARG A N 1
ATOM 688 C CA . ARG A 1 88 ? -10.426 4.795 32.552 1.00 90.44 88 ARG A CA 1
ATOM 689 C C . ARG A 1 88 ? -9.449 5.765 33.224 1.00 90.44 88 ARG A C 1
ATOM 691 O O . ARG A 1 88 ? -9.573 5.982 34.424 1.00 90.44 88 ARG A O 1
ATOM 698 N N . ASN A 1 89 ? -8.527 6.378 32.479 1.00 91.19 89 ASN A N 1
ATOM 699 C CA . ASN A 1 89 ? -7.585 7.361 33.029 1.00 91.19 89 ASN A CA 1
ATOM 700 C C . ASN A 1 89 ? -8.339 8.579 33.572 1.00 91.19 89 ASN A C 1
ATOM 702 O O . ASN A 1 89 ? -8.105 8.995 34.703 1.00 91.19 89 ASN A O 1
ATOM 706 N N . ILE A 1 90 ? -9.313 9.096 32.817 1.00 92.81 90 ILE A N 1
ATOM 707 C CA . ILE A 1 90 ? -10.142 10.213 33.282 1.00 92.81 90 ILE A CA 1
ATOM 708 C C . ILE A 1 90 ? -10.940 9.826 34.533 1.00 92.81 90 ILE A C 1
ATOM 710 O O . ILE A 1 90 ? -10.945 10.576 35.507 1.00 92.81 90 ILE A O 1
ATOM 714 N N . LEU A 1 91 ? -11.566 8.645 34.552 1.00 91.25 91 LEU A N 1
ATOM 715 C CA . LEU A 1 91 ? -12.326 8.154 35.708 1.00 91.25 91 LEU A CA 1
ATOM 716 C C . LEU A 1 91 ? -11.458 7.932 36.954 1.00 91.25 91 LEU A C 1
ATOM 718 O O . LEU A 1 91 ? -11.925 8.165 38.067 1.00 91.25 91 LEU A O 1
ATOM 722 N N . ASN A 1 92 ? -10.198 7.522 36.790 1.00 90.56 92 ASN A N 1
ATOM 723 C CA . ASN A 1 92 ? -9.269 7.325 37.903 1.00 90.56 92 ASN A CA 1
ATOM 724 C C . ASN A 1 92 ? -8.977 8.622 38.664 1.00 90.56 92 ASN A C 1
ATOM 726 O O . ASN A 1 92 ? -8.856 8.575 39.883 1.00 90.56 92 ASN A O 1
ATOM 730 N N . HIS A 1 93 ? -8.920 9.754 37.961 1.00 90.19 93 HIS A N 1
ATOM 731 C CA . HIS A 1 93 ? -8.652 11.074 38.541 1.00 90.19 93 HIS A CA 1
ATOM 732 C C . HIS A 1 93 ? -9.919 11.913 38.776 1.00 90.19 93 HIS A C 1
ATOM 734 O O . HIS A 1 93 ? -9.844 13.037 39.268 1.00 90.19 93 HIS A O 1
ATOM 740 N N . SER A 1 94 ? -11.092 11.376 38.436 1.00 89.94 94 SER A N 1
ATOM 741 C CA . SER A 1 94 ? -12.381 12.031 38.657 1.00 89.94 94 SER A CA 1
ATOM 742 C C . SER A 1 94 ? -12.909 11.750 40.062 1.00 89.94 94 SER A C 1
ATOM 744 O O . SER A 1 94 ? -12.784 10.639 40.569 1.00 89.94 94 SER A O 1
ATOM 746 N N . LYS A 1 95 ? -13.587 12.733 40.663 1.00 88.38 95 LYS A N 1
ATOM 747 C CA . LYS A 1 95 ? -14.357 12.540 41.901 1.00 88.38 95 LYS A CA 1
ATOM 748 C C . LYS A 1 95 ? -15.653 11.781 41.583 1.00 88.38 95 LYS A C 1
ATOM 750 O O . LYS A 1 95 ? -16.638 12.403 41.184 1.00 88.38 95 LYS A O 1
ATOM 755 N N . ILE A 1 96 ? -15.628 10.453 41.693 1.00 87.19 96 ILE A N 1
ATOM 756 C CA . ILE A 1 96 ? -16.772 9.561 41.427 1.00 87.19 96 ILE A CA 1
ATOM 757 C C . ILE A 1 96 ? -17.420 9.074 42.742 1.00 87.19 96 ILE A C 1
ATOM 759 O O . ILE A 1 96 ? -16.788 9.170 43.793 1.00 87.19 96 ILE A O 1
ATOM 763 N N . PRO A 1 97 ? -18.667 8.558 42.721 1.00 86.56 97 PRO A N 1
ATOM 764 C CA . PRO A 1 97 ? -19.309 7.992 43.910 1.00 86.56 97 PRO A CA 1
ATOM 765 C C . PRO A 1 97 ? -18.487 6.858 44.541 1.00 86.56 97 PRO A C 1
ATOM 767 O O . PRO A 1 97 ? -17.920 6.037 43.822 1.00 86.56 97 PRO A O 1
ATOM 770 N N . GLU A 1 98 ? -18.490 6.765 45.874 1.00 83.12 98 GLU A N 1
ATOM 771 C CA . GLU A 1 98 ? -17.706 5.783 46.648 1.00 83.12 98 GLU A CA 1
ATOM 772 C C . GLU A 1 98 ? -17.955 4.332 46.209 1.00 83.12 98 GLU A C 1
ATOM 774 O O . GLU A 1 98 ? -17.023 3.547 46.043 1.00 83.12 98 GLU A O 1
ATOM 779 N N . LEU A 1 99 ? -19.210 3.997 45.904 1.00 83.81 99 LEU A N 1
ATOM 780 C CA . LEU A 1 99 ? -19.579 2.680 45.389 1.00 83.81 99 LEU A CA 1
ATOM 781 C C . LEU A 1 99 ? -18.833 2.315 44.091 1.00 83.81 99 LEU A C 1
ATOM 783 O O . LEU A 1 99 ? -18.546 1.147 43.846 1.00 83.81 99 LEU A O 1
ATOM 787 N N . PHE A 1 100 ? -18.526 3.296 43.240 1.00 86.50 100 PHE A N 1
ATOM 788 C CA . PHE A 1 100 ? -17.796 3.067 41.991 1.00 86.50 100 PHE A CA 1
ATOM 789 C C . PHE A 1 100 ? -16.283 3.030 42.220 1.00 86.50 100 PHE A C 1
ATOM 791 O O . PHE A 1 100 ? -15.584 2.353 41.468 1.00 86.50 100 PHE A O 1
ATOM 798 N N . GLU A 1 101 ? -15.779 3.712 43.255 1.00 84.12 101 GLU A N 1
ATOM 799 C CA . GLU A 1 101 ? -14.375 3.605 43.672 1.00 84.12 101 GLU A CA 1
ATOM 800 C C . GLU A 1 101 ? -14.012 2.190 44.109 1.00 84.12 101 GLU A C 1
ATOM 802 O O . GLU A 1 101 ? -12.893 1.743 43.853 1.00 84.12 101 GLU A O 1
ATOM 807 N N . ALA A 1 102 ? -14.959 1.456 44.703 1.00 82.88 102 ALA A N 1
ATOM 808 C CA . ALA A 1 102 ? -14.751 0.055 45.048 1.00 82.88 102 ALA A CA 1
ATOM 809 C C . ALA A 1 102 ? -14.282 -0.750 43.829 1.00 82.88 102 ALA A C 1
ATOM 811 O O . ALA A 1 102 ? -13.266 -1.418 43.919 1.00 82.88 102 ALA A O 1
ATOM 812 N N . LEU A 1 103 ? -14.883 -0.536 42.650 1.00 84.00 103 LEU A N 1
ATOM 813 C CA . LEU A 1 103 ? -14.507 -1.219 41.402 1.00 84.00 103 LEU A CA 1
ATOM 814 C C . LEU A 1 103 ? -13.110 -0.884 40.870 1.00 84.00 103 LEU A C 1
ATOM 816 O O . LEU A 1 103 ? -12.640 -1.550 39.945 1.00 84.00 103 LEU A O 1
ATOM 820 N N . LYS A 1 104 ? -12.437 0.141 41.402 1.00 82.25 104 LYS A N 1
ATOM 821 C CA . LYS A 1 104 ? -11.019 0.379 41.103 1.00 82.25 104 LYS A CA 1
ATOM 822 C C . LYS A 1 104 ? -10.105 -0.521 41.938 1.00 82.25 104 LYS A C 1
ATOM 824 O O . LYS A 1 104 ? -8.989 -0.804 41.504 1.00 82.25 104 LYS A O 1
ATOM 829 N N . LYS A 1 105 ? -10.563 -0.945 43.119 1.00 77.88 105 LYS A N 1
ATOM 830 C CA . LYS A 1 105 ? -9.864 -1.847 44.049 1.00 77.88 105 LYS A CA 1
ATOM 831 C C . LYS A 1 105 ? -10.176 -3.309 43.684 1.00 77.88 105 LYS A C 1
ATOM 833 O O . LYS A 1 105 ? -10.764 -3.549 42.638 1.00 77.88 105 LYS A O 1
ATOM 838 N N . ASN A 1 106 ? -9.692 -4.296 44.442 1.00 66.81 106 ASN A N 1
ATOM 839 C CA . ASN A 1 106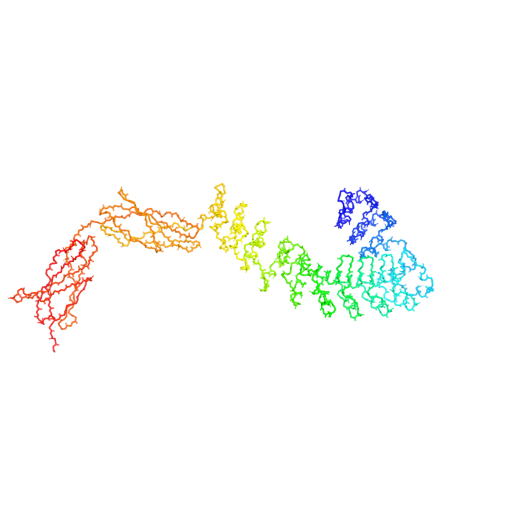 ? -9.949 -5.728 44.181 1.00 66.81 106 ASN A CA 1
ATOM 840 C C . ASN A 1 106 ? -11.060 -6.330 45.075 1.00 66.81 106 ASN A C 1
ATOM 842 O O . ASN A 1 106 ? -11.310 -7.530 44.979 1.00 66.81 106 ASN A O 1
ATOM 846 N N . ASP A 1 107 ? -11.747 -5.522 45.889 1.00 60.62 107 ASP A N 1
ATOM 847 C CA . ASP A 1 107 ? -12.666 -5.963 46.955 1.00 60.62 107 ASP A CA 1
ATOM 848 C C . ASP A 1 107 ? -14.139 -5.653 46.619 1.00 60.62 107 ASP A C 1
ATOM 850 O O . ASP A 1 107 ? -14.811 -4.868 47.290 1.00 60.62 107 ASP A O 1
ATOM 854 N N . ASP A 1 108 ? -14.657 -6.227 45.529 1.00 65.44 108 ASP A N 1
ATOM 855 C CA . ASP A 1 108 ? -15.769 -5.562 44.829 1.00 65.44 108 ASP A CA 1
ATOM 856 C C . ASP A 1 108 ? -17.161 -6.178 45.046 1.00 65.44 108 ASP A C 1
ATOM 858 O O . ASP A 1 108 ? -18.175 -5.492 44.911 1.00 65.44 108 ASP A O 1
ATOM 862 N N . CYS A 1 109 ? -17.257 -7.479 45.340 1.00 65.81 109 CYS A N 1
ATOM 863 C CA . CYS A 1 109 ? -18.552 -8.174 45.302 1.00 65.81 109 CYS A CA 1
ATOM 864 C C . CYS A 1 109 ? -19.391 -7.977 46.573 1.00 65.81 109 CYS A C 1
ATOM 866 O O . CYS A 1 109 ? -20.615 -7.893 46.485 1.00 65.81 109 CYS A O 1
ATOM 868 N N . GLU A 1 110 ? -18.768 -7.886 47.749 1.00 74.38 110 GLU A N 1
ATOM 869 C CA . GLU A 1 110 ? -19.505 -7.775 49.015 1.00 74.38 110 GLU A CA 1
ATOM 870 C C . GLU A 1 110 ? -20.192 -6.421 49.183 1.00 74.38 110 GLU A C 1
ATOM 872 O O . GLU A 1 110 ? -21.336 -6.364 49.630 1.00 74.38 110 GLU A O 1
ATOM 877 N N . LEU A 1 111 ? -19.530 -5.328 48.789 1.00 73.62 111 LEU A N 1
ATOM 878 C CA . LEU A 1 111 ? -20.111 -3.988 48.881 1.00 73.62 111 LEU A CA 1
ATOM 879 C C . LEU A 1 111 ? -21.342 -3.849 47.977 1.00 73.62 111 LEU A C 1
ATOM 881 O O . LEU A 1 111 ? -22.329 -3.231 48.359 1.00 73.62 111 LEU A O 1
ATOM 885 N N . ILE A 1 112 ? -21.306 -4.468 46.797 1.00 78.31 112 ILE A N 1
ATOM 886 C CA . ILE A 1 112 ? -22.421 -4.433 45.846 1.00 78.31 112 ILE A CA 1
ATOM 887 C C . ILE A 1 112 ? -23.612 -5.240 46.358 1.00 78.31 112 ILE A C 1
ATOM 889 O O . ILE A 1 112 ? -24.746 -4.790 46.217 1.00 78.31 112 ILE A O 1
ATOM 893 N N . LYS A 1 113 ? -23.362 -6.378 47.017 1.00 79.44 113 LYS A N 1
ATOM 894 C CA . LYS A 1 113 ? -24.402 -7.217 47.636 1.00 79.44 113 LYS A CA 1
ATOM 895 C C . LYS A 1 113 ? -25.160 -6.537 48.773 1.00 79.44 113 LYS A C 1
ATOM 897 O O . LYS A 1 113 ? -26.291 -6.925 49.046 1.00 79.44 113 LYS A O 1
ATOM 902 N N . LYS A 1 114 ? -24.568 -5.532 49.422 1.00 84.62 114 LYS A N 1
ATOM 903 C CA . LYS A 1 114 ? -25.222 -4.771 50.500 1.00 84.62 114 LYS A CA 1
ATOM 904 C C . LYS A 1 114 ? -26.262 -3.769 49.993 1.00 84.62 114 LYS A C 1
ATOM 906 O O . LYS A 1 114 ? -27.086 -3.324 50.785 1.00 84.62 114 LYS A O 1
ATOM 911 N N . ASN A 1 115 ? -26.248 -3.435 48.703 1.00 84.31 115 ASN A N 1
ATOM 912 C CA . ASN A 1 115 ? -27.138 -2.430 48.131 1.00 84.31 115 ASN A CA 1
ATOM 913 C C . ASN A 1 115 ? -28.324 -3.082 47.419 1.00 84.31 115 ASN A C 1
ATOM 915 O O . ASN A 1 115 ? -28.184 -4.086 46.720 1.00 84.31 115 ASN A O 1
ATOM 919 N N . SER A 1 116 ? -29.503 -2.470 47.528 1.00 87.25 116 SER A N 1
ATOM 920 C CA . SER A 1 116 ? -30.682 -2.933 46.795 1.00 87.25 116 SER A CA 1
ATOM 921 C C . SER A 1 116 ? -30.593 -2.586 45.301 1.00 87.25 116 SER A C 1
ATOM 923 O O . SER A 1 116 ? -30.020 -1.565 44.907 1.00 87.25 116 SER A O 1
ATOM 925 N N . LEU A 1 117 ? -31.241 -3.379 44.437 1.00 88.62 117 LEU A N 1
ATOM 926 C CA . LEU A 1 117 ? -31.298 -3.101 42.991 1.00 88.62 117 LEU A CA 1
ATOM 927 C C . LEU A 1 117 ? -31.817 -1.684 42.683 1.00 88.62 117 LEU A C 1
ATOM 929 O O . LEU A 1 117 ? -31.340 -1.024 41.757 1.00 88.62 117 LEU A O 1
ATOM 933 N N . ASN A 1 118 ? -32.805 -1.212 43.449 1.00 88.25 118 ASN A N 1
ATOM 934 C CA . ASN A 1 118 ? -33.410 0.104 43.253 1.00 88.25 118 ASN A CA 1
ATOM 935 C C . ASN A 1 118 ? -32.429 1.245 43.550 1.00 88.25 118 ASN A C 1
ATOM 937 O O . ASN A 1 118 ? -32.466 2.265 42.861 1.00 88.25 118 ASN A O 1
ATOM 941 N N . GLU A 1 119 ? -31.538 1.081 44.527 1.00 88.44 119 GLU A N 1
ATOM 942 C CA . GLU A 1 119 ? -30.468 2.043 44.809 1.00 88.44 119 GLU A CA 1
ATOM 943 C C . GLU A 1 119 ? -29.408 2.015 43.708 1.00 88.44 119 GLU A C 1
ATOM 945 O O . GLU A 1 119 ? -29.070 3.061 43.152 1.00 88.44 119 GLU A O 1
ATOM 950 N N . LEU A 1 120 ? -28.960 0.819 43.306 1.00 88.69 120 LEU A N 1
ATOM 951 C CA . LEU A 1 120 ? -27.961 0.644 42.246 1.00 88.69 120 LEU A CA 1
ATOM 952 C C . LEU A 1 120 ? -28.388 1.286 40.916 1.00 88.69 120 LEU A C 1
ATOM 954 O O . LEU A 1 120 ? -27.558 1.850 40.204 1.00 88.69 120 LEU A O 1
ATOM 958 N N . LYS A 1 121 ? -29.685 1.246 40.581 1.00 88.88 121 LYS A N 1
ATOM 959 C CA . LYS A 1 121 ? -30.233 1.887 39.372 1.00 88.88 121 LYS A CA 1
ATOM 960 C C . LYS A 1 121 ? -30.197 3.419 39.419 1.00 88.88 121 LYS A C 1
ATOM 962 O O . LYS A 1 121 ? -30.087 4.048 38.363 1.00 88.88 121 LYS A O 1
ATOM 967 N N . LYS A 1 122 ? -30.304 4.019 40.610 1.00 88.12 122 LYS A N 1
ATOM 968 C CA . LYS A 1 122 ? -30.318 5.481 40.803 1.00 88.12 122 LYS A CA 1
ATOM 969 C C . LYS A 1 122 ? -28.915 6.086 40.784 1.00 88.12 122 LYS A C 1
ATOM 971 O O . LYS A 1 122 ? -28.753 7.217 40.334 1.00 88.12 122 LYS A O 1
ATOM 976 N N . ILE A 1 123 ? -27.907 5.346 41.241 1.00 89.19 123 ILE A N 1
ATOM 977 C CA . ILE A 1 123 ? -26.525 5.833 41.314 1.00 89.19 123 ILE A CA 1
ATOM 978 C C . ILE A 1 123 ? -25.911 5.847 39.907 1.00 89.19 123 ILE A C 1
ATOM 980 O O . ILE A 1 123 ? -25.703 4.803 39.283 1.00 89.19 123 ILE A O 1
ATOM 984 N N . LYS A 1 124 ? -25.598 7.044 39.399 1.00 90.31 124 LYS A N 1
ATOM 985 C CA . LYS A 1 124 ? -24.901 7.259 38.121 1.00 90.31 124 LYS A CA 1
ATOM 986 C C . LYS A 1 124 ? -23.843 8.353 38.276 1.00 90.31 124 LYS A C 1
ATOM 988 O O . LYS A 1 124 ? -24.032 9.296 39.038 1.00 90.31 124 LYS A O 1
ATOM 993 N N . TYR A 1 125 ? -22.749 8.243 37.526 1.00 90.12 125 TYR A N 1
ATOM 994 C CA . TYR A 1 125 ? -21.759 9.309 37.364 1.00 90.12 125 TYR A CA 1
ATOM 995 C C . TYR A 1 125 ? -21.821 9.817 35.928 1.00 90.12 125 TYR A C 1
ATOM 997 O O . TYR A 1 125 ? -21.578 9.055 34.987 1.00 90.12 125 TYR A O 1
ATOM 1005 N N . GLU A 1 126 ? -22.202 11.085 35.766 1.00 87.81 126 GLU A N 1
ATOM 1006 C CA . GLU A 1 126 ? -22.694 11.655 34.506 1.00 87.81 126 GLU A CA 1
ATOM 1007 C C . GLU A 1 126 ? -23.892 10.845 33.970 1.00 87.81 126 GLU A C 1
ATOM 1009 O O . GLU A 1 126 ? -25.046 11.139 34.257 1.00 87.81 126 GLU A O 1
ATOM 1014 N N . THR A 1 127 ? -23.626 9.761 33.245 1.00 88.19 127 THR A N 1
ATOM 1015 C CA . THR A 1 127 ? -24.633 8.827 32.702 1.00 88.19 127 THR A CA 1
ATOM 1016 C C . THR A 1 127 ? -24.213 7.360 32.807 1.00 88.19 127 THR A C 1
ATOM 1018 O O . THR A 1 127 ? -24.960 6.468 32.403 1.00 88.19 127 THR A O 1
ATOM 1021 N N . LEU A 1 128 ? -23.011 7.099 33.324 1.00 91.69 128 LEU A N 1
ATOM 1022 C CA . LEU A 1 128 ? -22.483 5.761 33.536 1.00 91.69 128 LEU A CA 1
ATOM 1023 C C . LEU A 1 128 ? -23.052 5.218 34.848 1.00 91.69 128 LEU A C 1
ATOM 1025 O O . LEU A 1 128 ? -22.946 5.862 35.890 1.00 91.69 128 LEU A O 1
ATOM 1029 N N . ASN A 1 129 ? -23.648 4.032 34.790 1.00 92.88 129 ASN A N 1
ATOM 1030 C CA . ASN A 1 129 ? -24.047 3.274 35.977 1.00 92.88 129 ASN A CA 1
ATOM 1031 C C . ASN A 1 129 ? -22.937 2.287 36.388 1.00 92.88 129 ASN A C 1
ATOM 1033 O O . ASN A 1 129 ? -21.952 2.104 35.667 1.00 92.88 129 ASN A O 1
ATOM 1037 N N . ILE A 1 130 ? -23.133 1.600 37.511 1.00 92.06 130 ILE A N 1
ATOM 1038 C CA . ILE A 1 130 ? -22.159 0.639 38.043 1.00 92.06 130 ILE A CA 1
ATOM 1039 C C . ILE A 1 130 ? -21.837 -0.515 37.075 1.00 92.06 130 ILE A C 1
ATOM 1041 O O . ILE A 1 130 ? -20.690 -0.948 36.995 1.00 92.06 130 ILE A O 1
ATOM 1045 N N . LEU A 1 131 ? -22.807 -0.952 36.264 1.00 94.50 131 LEU A N 1
ATOM 1046 C CA . LEU A 1 131 ? -22.604 -1.978 35.236 1.00 94.50 131 LEU A CA 1
ATOM 1047 C C . LEU A 1 131 ? -21.620 -1.506 34.155 1.00 94.50 131 LEU A C 1
ATOM 1049 O O . LEU A 1 131 ? -20.730 -2.261 33.760 1.00 94.50 131 LEU A O 1
ATOM 1053 N N . HIS A 1 132 ? -21.726 -0.250 33.705 1.00 94.69 132 HIS A N 1
ATOM 1054 C CA . HIS A 1 132 ? -20.758 0.328 32.769 1.00 94.69 132 HIS A CA 1
ATOM 1055 C C . HIS A 1 132 ? -19.353 0.396 33.387 1.00 94.69 132 HIS A C 1
ATOM 1057 O O . HIS A 1 132 ? -18.384 0.044 32.716 1.00 94.69 132 HIS A O 1
ATOM 1063 N N . PHE A 1 133 ? -19.232 0.783 34.663 1.00 92.75 133 PHE A N 1
ATOM 1064 C CA . PHE A 1 133 ? -17.948 0.776 35.377 1.00 92.75 133 PHE A CA 1
ATOM 1065 C C . PHE A 1 133 ? -17.359 -0.636 35.484 1.00 92.75 133 PHE A C 1
ATOM 1067 O O . PHE A 1 133 ? -16.189 -0.824 35.162 1.00 92.75 133 PHE A O 1
ATOM 1074 N N . ALA A 1 134 ? -18.161 -1.648 35.827 1.00 93.69 134 ALA A N 1
ATOM 1075 C CA . ALA A 1 134 ? -17.707 -3.039 35.867 1.00 93.69 134 ALA A CA 1
ATOM 1076 C C . ALA A 1 134 ? -17.156 -3.503 34.503 1.00 93.69 134 ALA A C 1
ATOM 1078 O O . ALA A 1 134 ? -16.152 -4.215 34.441 1.00 93.69 134 ALA A O 1
ATOM 1079 N N . CYS A 1 135 ? -17.755 -3.037 33.401 1.00 95.06 135 CYS A N 1
ATOM 1080 C CA . CYS A 1 135 ? -17.254 -3.287 32.049 1.00 95.06 135 CYS A CA 1
ATOM 1081 C C . CYS A 1 135 ? -15.943 -2.540 31.747 1.00 95.06 135 CYS A C 1
ATOM 1083 O O . CYS A 1 135 ? -15.085 -3.104 31.074 1.00 95.06 135 CYS A O 1
ATOM 1085 N N . ILE A 1 136 ? -15.767 -1.304 32.230 1.00 93.44 136 ILE A N 1
ATOM 1086 C CA . ILE A 1 136 ? -14.549 -0.487 32.037 1.00 93.44 136 ILE A CA 1
ATOM 1087 C C . ILE A 1 136 ? -13.363 -1.023 32.851 1.00 93.44 136 ILE A C 1
ATOM 1089 O O . ILE A 1 136 ? -12.232 -0.992 32.375 1.00 93.44 136 ILE A O 1
ATOM 1093 N N . TYR A 1 137 ? -13.604 -1.527 34.061 1.00 91.62 137 TYR A N 1
ATOM 1094 C CA . TYR A 1 137 ? -12.559 -2.004 34.979 1.00 91.62 137 TYR A CA 1
ATOM 1095 C C . TYR A 1 137 ? -12.322 -3.522 34.924 1.00 91.62 137 TYR A C 1
ATOM 1097 O O . TYR A 1 137 ? -11.539 -4.045 35.711 1.00 91.62 137 TYR A O 1
ATOM 1105 N N . ASN A 1 138 ? -12.956 -4.225 33.978 1.00 93.25 138 ASN A N 1
ATOM 1106 C CA . ASN A 1 138 ? -12.870 -5.681 33.809 1.00 93.25 138 ASN A CA 1
ATOM 1107 C C . ASN A 1 138 ? -13.235 -6.463 35.079 1.00 93.25 138 ASN A C 1
ATOM 1109 O O . ASN A 1 138 ? -12.441 -7.260 35.580 1.00 93.25 138 ASN A O 1
ATOM 1113 N N . LYS A 1 139 ? -14.436 -6.232 35.614 1.00 93.19 139 LYS A N 1
ATOM 1114 C CA . LYS A 1 139 ? -14.926 -6.882 36.837 1.00 93.19 139 LYS A CA 1
ATOM 1115 C C . LYS A 1 139 ? -16.004 -7.923 36.514 1.00 93.19 139 LYS A C 1
ATOM 1117 O O . LYS A 1 139 ? -17.187 -7.648 36.704 1.00 93.19 139 LYS A O 1
ATOM 1122 N N . PRO A 1 140 ? -15.641 -9.118 36.001 1.00 93.50 140 PRO A N 1
ATOM 1123 C CA . PRO A 1 140 ? -16.612 -10.120 35.564 1.00 93.50 140 PRO A CA 1
ATOM 1124 C C . PRO A 1 140 ? -17.476 -10.658 36.711 1.00 93.50 140 PRO A C 1
ATOM 1126 O O . PRO A 1 140 ? -18.677 -10.802 36.525 1.00 93.50 140 PRO A O 1
ATOM 1129 N N . ALA A 1 141 ? -16.906 -10.901 37.897 1.00 91.75 141 ALA A N 1
ATOM 1130 C CA . ALA A 1 141 ? -17.662 -11.402 39.051 1.00 91.75 141 ALA A CA 1
ATOM 1131 C C . ALA A 1 141 ? -18.749 -10.409 39.498 1.00 91.75 141 ALA A C 1
ATOM 1133 O O . ALA A 1 141 ? -19.915 -10.771 39.620 1.00 91.75 141 ALA A O 1
ATOM 1134 N N . VAL A 1 142 ? -18.381 -9.131 39.624 1.00 91.50 142 VAL A N 1
ATOM 1135 C CA . VAL A 1 142 ? -19.328 -8.042 39.889 1.00 91.50 142 VAL A CA 1
ATOM 1136 C C . VAL A 1 142 ? -20.388 -7.956 38.803 1.00 91.50 142 VAL A C 1
ATOM 1138 O O . VAL A 1 142 ? -21.573 -7.859 39.092 1.00 91.50 142 VAL A O 1
ATOM 1141 N N . LEU A 1 143 ? -19.963 -7.960 37.541 1.00 94.25 143 LEU A N 1
ATOM 1142 C CA . LEU A 1 143 ? -20.871 -7.832 36.412 1.00 94.25 143 LEU A CA 1
ATOM 1143 C C . LEU A 1 143 ? -21.908 -8.958 36.403 1.00 94.25 143 LEU A C 1
ATOM 1145 O O . LEU A 1 143 ? -23.080 -8.695 36.154 1.00 94.25 143 LEU A O 1
ATOM 1149 N N . HIS A 1 144 ? -21.484 -10.185 36.704 1.00 93.88 144 HIS A N 1
ATOM 1150 C CA . HIS A 1 144 ? -22.371 -11.329 36.851 1.00 93.88 144 HIS A CA 1
ATOM 1151 C C . HIS A 1 144 ? -23.40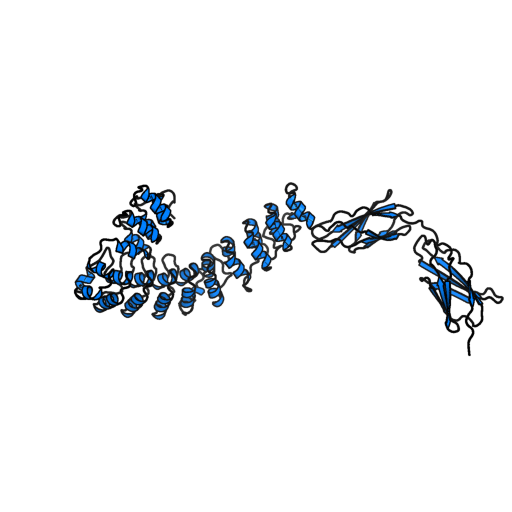0 -11.103 37.966 1.00 93.88 144 HIS A C 1
ATOM 1153 O O . HIS A 1 144 ? -24.593 -11.239 37.717 1.00 93.88 144 HIS A O 1
ATOM 1159 N N . GLU A 1 145 ? -22.957 -10.683 39.152 1.00 92.19 145 GLU A N 1
ATOM 1160 C CA . GLU A 1 145 ? -23.835 -10.398 40.294 1.00 92.19 145 GLU A CA 1
ATOM 1161 C C . GLU A 1 145 ? -24.868 -9.302 39.974 1.00 92.19 145 GLU A C 1
ATOM 1163 O O . GLU A 1 145 ? -26.066 -9.485 40.180 1.00 92.19 145 GLU A O 1
ATOM 1168 N N . LEU A 1 146 ? -24.431 -8.180 39.389 1.00 93.44 146 LEU A N 1
ATOM 1169 C CA . LEU A 1 146 ? -25.313 -7.071 39.003 1.00 93.44 146 LEU A CA 1
ATOM 1170 C C . LEU A 1 146 ? -26.414 -7.521 38.030 1.00 93.44 146 LEU A C 1
ATOM 1172 O O . LEU A 1 146 ? -27.558 -7.068 38.111 1.00 93.44 146 LEU A O 1
ATOM 1176 N N . LEU A 1 147 ? -26.076 -8.412 37.097 1.00 95.31 147 LEU A N 1
ATOM 1177 C CA . LEU A 1 147 ? -27.025 -8.959 36.130 1.00 95.31 147 LEU A CA 1
ATOM 1178 C C . LEU A 1 147 ? -27.970 -9.983 36.769 1.00 95.31 147 LEU A C 1
ATOM 1180 O O . LEU A 1 147 ? -29.156 -9.975 36.445 1.00 95.31 147 LEU A O 1
ATOM 1184 N N . GLN A 1 148 ? -27.492 -10.800 37.716 1.00 93.62 148 GLN A N 1
ATOM 1185 C CA . GLN A 1 148 ? -28.343 -11.686 38.523 1.00 93.62 148 GLN A CA 1
ATOM 1186 C C . GLN A 1 148 ? -29.365 -10.906 39.349 1.00 93.62 148 GLN A C 1
ATOM 1188 O O . GLN A 1 148 ? -30.524 -11.304 39.421 1.00 93.62 148 GLN A O 1
ATOM 1193 N N . MET A 1 149 ? -28.965 -9.758 39.901 1.00 92.44 149 MET A N 1
ATOM 1194 C CA . MET A 1 149 ? -29.870 -8.840 40.597 1.00 92.44 149 MET A CA 1
ATOM 1195 C C . MET A 1 149 ? -30.902 -8.182 39.668 1.00 92.44 149 MET A C 1
ATOM 1197 O O . MET A 1 149 ? -31.814 -7.523 40.155 1.00 92.44 149 MET A O 1
ATOM 1201 N N . GLY A 1 150 ? -30.791 -8.327 38.342 1.00 93.69 150 GLY A N 1
ATOM 1202 C CA . GLY A 1 150 ? -31.749 -7.777 37.381 1.00 93.69 150 GLY A CA 1
ATOM 1203 C C . GLY A 1 150 ? -31.415 -6.369 36.877 1.00 93.69 150 GLY A C 1
ATOM 1204 O O . GLY A 1 150 ? -32.320 -5.621 36.483 1.00 93.69 150 GLY A O 1
ATOM 1205 N N . MET A 1 151 ? -30.139 -5.962 36.887 1.00 95.06 151 MET A N 1
ATOM 1206 C CA . MET A 1 151 ? -29.715 -4.797 36.101 1.00 95.06 151 MET A CA 1
ATOM 1207 C C . MET A 1 151 ? -29.880 -5.073 34.601 1.00 95.06 151 MET A C 1
ATOM 1209 O O . MET A 1 151 ? -29.569 -6.163 34.132 1.00 95.06 151 MET A O 1
ATOM 1213 N N . ASP A 1 152 ? -30.338 -4.079 33.832 1.00 95.19 152 ASP A N 1
ATOM 1214 C CA . ASP A 1 152 ? -30.483 -4.234 32.380 1.00 95.19 152 ASP A CA 1
ATOM 1215 C C . ASP A 1 152 ? -29.099 -4.214 31.694 1.00 95.19 152 ASP A C 1
ATOM 1217 O O . ASP A 1 152 ? -28.420 -3.179 31.726 1.00 95.19 152 ASP A O 1
ATOM 1221 N N . PRO A 1 153 ? -28.670 -5.302 31.018 1.00 96.44 153 PRO A N 1
ATOM 1222 C CA . PRO A 1 153 ? -27.420 -5.322 30.252 1.00 96.44 153 PRO A CA 1
ATOM 1223 C C . PRO A 1 153 ? -27.423 -4.370 29.045 1.00 96.44 153 PRO A C 1
ATOM 1225 O O . PRO A 1 153 ? -26.373 -4.119 28.446 1.00 96.44 153 PRO A O 1
ATOM 1228 N N . ASN A 1 154 ? -28.595 -3.869 28.649 1.00 96.19 154 ASN A N 1
ATOM 1229 C CA . ASN A 1 154 ? -28.792 -2.982 27.506 1.00 96.19 154 ASN A CA 1
ATOM 1230 C C . ASN A 1 154 ? -28.935 -1.509 27.888 1.00 96.19 154 ASN A C 1
ATOM 1232 O O . ASN A 1 154 ? -29.163 -0.690 26.988 1.00 96.19 154 ASN A O 1
ATOM 1236 N N . GLU A 1 155 ? -28.788 -1.171 29.174 1.00 94.94 155 GLU A N 1
ATOM 1237 C CA . GLU A 1 155 ? -28.765 0.219 29.619 1.00 94.94 155 GLU A CA 1
ATOM 1238 C C . GLU A 1 155 ? -27.704 0.979 28.811 1.00 94.94 155 GLU A C 1
ATOM 1240 O O . GLU A 1 155 ? -26.598 0.486 28.568 1.00 94.94 155 GLU A O 1
ATOM 1245 N N . LYS A 1 156 ? -28.060 2.182 28.364 1.00 94.12 156 LYS A N 1
ATOM 1246 C CA . LYS A 1 156 ? -27.181 3.033 27.567 1.00 94.12 156 LYS A CA 1
ATOM 1247 C C . LYS A 1 156 ? -26.662 4.190 28.405 1.00 94.12 156 LYS A C 1
ATOM 1249 O O . LYS A 1 156 ? -27.457 4.901 29.013 1.00 94.12 156 LYS A O 1
ATOM 1254 N N . CYS A 1 157 ? -25.358 4.438 28.369 1.00 90.38 157 CYS A N 1
ATOM 1255 C CA . CYS A 1 157 ? -24.793 5.693 28.852 1.00 90.38 157 CYS A CA 1
ATOM 1256 C C . CYS A 1 157 ? -24.954 6.814 27.806 1.00 90.38 157 CYS A C 1
ATOM 1258 O O . CYS A 1 157 ? -25.539 6.633 26.726 1.00 90.38 157 CYS A O 1
ATOM 1260 N N . ILE A 1 158 ? -24.397 7.992 28.106 1.00 82.81 158 ILE A N 1
ATOM 1261 C CA . ILE A 1 158 ? -24.268 9.095 27.153 1.00 82.81 158 ILE A CA 1
ATOM 1262 C C . ILE A 1 158 ? -23.634 8.570 25.866 1.00 82.81 158 ILE A C 1
ATOM 1264 O O . ILE A 1 158 ? -22.744 7.721 25.891 1.00 82.81 158 ILE A O 1
ATOM 1268 N N . TYR A 1 159 ? -24.143 9.036 24.726 1.00 87.94 159 TYR A N 1
ATOM 1269 C CA . TYR A 1 159 ? -23.733 8.577 23.393 1.00 87.94 159 TYR A CA 1
ATOM 1270 C C . TYR A 1 159 ? -24.185 7.161 22.997 1.00 87.94 159 TYR A C 1
ATOM 1272 O O . TYR A 1 159 ? -23.667 6.588 22.034 1.00 87.94 159 TYR A O 1
ATOM 1280 N N . LYS A 1 160 ? -25.228 6.635 23.654 1.00 92.50 160 LYS A N 1
ATOM 1281 C CA . LYS A 1 160 ? -25.908 5.376 23.295 1.00 92.50 160 LYS A CA 1
ATOM 1282 C C . LYS A 1 160 ? -25.011 4.129 23.385 1.00 92.50 160 LYS A C 1
ATOM 1284 O O . LYS A 1 160 ? -25.335 3.115 22.770 1.00 92.50 160 LYS A O 1
ATOM 1289 N N . GLN A 1 161 ? -23.901 4.191 24.120 1.00 92.81 161 GLN A N 1
ATOM 1290 C CA . GLN A 1 161 ? -23.050 3.026 24.369 1.00 92.81 161 GLN A CA 1
ATOM 1291 C C . GLN A 1 161 ? -23.644 2.171 25.487 1.00 92.81 161 GLN A C 1
ATOM 1293 O O . GLN A 1 161 ? -24.178 2.706 26.448 1.00 92.81 161 GLN A O 1
ATOM 1298 N N . THR A 1 162 ? -23.549 0.854 25.344 1.00 95.94 162 THR A N 1
ATOM 1299 C CA . THR A 1 162 ? -23.942 -0.128 26.368 1.00 95.94 162 THR A CA 1
ATOM 1300 C C . THR A 1 162 ? -22.701 -0.712 27.037 1.00 95.94 162 THR A C 1
ATOM 1302 O O . THR A 1 162 ? -21.591 -0.555 26.516 1.00 95.94 162 THR A O 1
ATOM 1305 N N . GLY A 1 163 ? -22.876 -1.479 28.119 1.00 96.00 163 GLY A N 1
ATOM 1306 C CA . GLY A 1 163 ? -21.790 -2.273 28.709 1.00 96.00 163 GLY A CA 1
ATOM 1307 C C . GLY A 1 163 ? -21.026 -3.097 27.665 1.00 96.00 163 GLY A C 1
ATOM 1308 O O . GLY A 1 163 ? -19.800 -3.086 27.650 1.00 96.00 163 GLY A O 1
ATOM 1309 N N . LEU A 1 164 ? -21.735 -3.683 26.689 1.00 96.94 164 LEU A N 1
ATOM 1310 C CA . LEU A 1 164 ? -21.121 -4.487 25.624 1.00 96.94 164 LEU A CA 1
ATOM 1311 C C . LEU A 1 164 ? -20.239 -3.659 24.671 1.00 96.94 164 LEU A C 1
ATOM 1313 O O . LEU A 1 164 ? -19.237 -4.165 24.170 1.00 96.94 164 LEU A O 1
ATOM 1317 N N . HIS A 1 165 ? -20.566 -2.382 24.438 1.00 96.06 165 HIS A N 1
ATOM 1318 C CA . HIS A 1 165 ? -19.674 -1.483 23.697 1.00 96.06 165 HIS A CA 1
ATOM 1319 C C . HIS A 1 165 ? -18.394 -1.212 24.486 1.00 96.06 165 HIS A C 1
ATOM 1321 O O . HIS A 1 165 ? -17.312 -1.287 23.913 1.00 96.06 165 HIS A O 1
ATOM 1327 N N . LEU A 1 166 ? -18.507 -0.930 25.787 1.00 95.12 166 LEU A N 1
ATOM 1328 C CA . LEU A 1 166 ? -17.353 -0.655 26.646 1.00 95.12 166 LEU A CA 1
ATOM 1329 C C . LEU A 1 166 ? -16.455 -1.890 26.776 1.00 95.12 166 LEU A C 1
ATOM 1331 O O . LEU A 1 166 ? -15.248 -1.785 26.582 1.00 95.12 166 LEU A O 1
ATOM 1335 N N . SER A 1 167 ? -17.030 -3.077 26.986 1.00 95.50 167 SER A N 1
ATOM 1336 C CA . SER A 1 167 ? -16.271 -4.332 26.981 1.00 95.50 167 SER A CA 1
ATOM 1337 C C . SER A 1 167 ? -15.554 -4.567 25.648 1.00 95.50 167 SER A C 1
ATOM 1339 O O . SER A 1 167 ? -14.419 -5.035 25.647 1.00 95.50 167 SER A O 1
ATOM 1341 N N . ALA A 1 168 ? -16.162 -4.189 24.517 1.00 95.62 168 ALA A N 1
ATOM 1342 C CA . ALA A 1 168 ? -15.509 -4.252 23.212 1.00 95.62 168 ALA A CA 1
ATOM 1343 C C . ALA A 1 168 ? -14.401 -3.199 23.025 1.00 95.62 168 ALA A C 1
ATOM 1345 O O . ALA A 1 168 ? -13.394 -3.518 22.402 1.00 95.62 168 ALA A O 1
ATOM 1346 N N . ILE A 1 169 ? -14.551 -1.979 23.555 1.00 93.44 169 ILE A N 1
ATOM 1347 C CA . ILE A 1 169 ? -13.517 -0.923 23.515 1.00 93.44 169 ILE A CA 1
ATOM 1348 C C . ILE A 1 169 ? -12.272 -1.361 24.291 1.00 93.44 169 ILE A C 1
ATOM 1350 O O . ILE A 1 169 ? -11.158 -1.152 23.826 1.00 93.44 169 ILE A O 1
ATOM 1354 N N . TYR A 1 170 ? -12.463 -2.001 25.443 1.00 92.38 170 TYR A N 1
ATOM 1355 C CA . TYR A 1 170 ? -11.375 -2.425 26.324 1.00 92.38 170 TYR A CA 1
ATOM 1356 C C . TYR A 1 170 ? -10.875 -3.857 26.088 1.00 92.38 170 TYR A C 1
ATOM 1358 O O . TYR A 1 170 ? -9.984 -4.320 26.794 1.00 92.38 170 TYR A O 1
ATOM 1366 N N . ASN A 1 171 ? -11.431 -4.577 25.109 1.00 94.00 171 ASN A N 1
ATOM 1367 C CA . ASN A 1 171 ? -11.131 -5.994 24.869 1.00 94.00 171 ASN A CA 1
ATOM 1368 C C . ASN A 1 171 ? -11.389 -6.904 26.094 1.00 94.00 171 ASN A C 1
ATOM 1370 O O . ASN A 1 171 ? -10.700 -7.900 26.318 1.00 94.00 171 ASN A O 1
ATOM 1374 N N . HIS A 1 172 ? -12.404 -6.585 26.896 1.00 94.44 172 HIS A N 1
ATOM 1375 C CA . HIS A 1 172 ? -12.818 -7.390 28.044 1.00 94.44 172 HIS A CA 1
ATOM 1376 C C . HIS A 1 172 ? -13.769 -8.498 27.588 1.00 94.44 172 HIS A C 1
ATOM 1378 O O . HIS A 1 172 ? -14.994 -8.413 27.717 1.00 94.44 172 HIS A O 1
ATOM 1384 N N . HIS A 1 173 ? -13.185 -9.549 27.014 1.00 91.19 173 HIS A N 1
ATOM 1385 C CA . HIS A 1 173 ? -13.919 -10.695 26.482 1.00 91.19 173 HIS A CA 1
ATOM 1386 C C . HIS A 1 173 ? -14.803 -11.370 27.547 1.00 91.19 173 HIS A C 1
ATOM 1388 O O . HIS A 1 173 ? -15.974 -11.620 27.283 1.00 91.19 173 HIS A O 1
ATOM 1394 N N . SER A 1 174 ? -14.309 -11.558 28.777 1.00 94.00 174 SER A N 1
ATOM 1395 C CA . SER A 1 174 ? -15.091 -12.147 29.877 1.00 94.00 174 SER A CA 1
ATOM 1396 C C . SER A 1 174 ? -16.359 -11.347 30.192 1.00 94.00 174 SER A C 1
ATOM 1398 O O . SER A 1 174 ? -17.432 -11.928 30.346 1.00 94.00 174 SER A O 1
ATOM 1400 N N . CYS A 1 175 ? -16.266 -10.012 30.222 1.00 95.62 175 CYS A N 1
ATOM 1401 C CA . CYS A 1 175 ? -17.437 -9.154 30.401 1.00 95.62 175 CYS A CA 1
ATOM 1402 C C . CYS A 1 175 ? -18.410 -9.258 29.221 1.00 95.62 175 CYS A C 1
ATOM 1404 O O . CYS A 1 175 ? -19.618 -9.313 29.434 1.00 95.62 175 CYS A O 1
ATOM 1406 N N . SER A 1 176 ? -17.898 -9.342 27.989 1.00 96.38 176 SER A N 1
ATOM 1407 C CA . SER A 1 176 ? -18.734 -9.534 26.795 1.00 96.38 176 SER A CA 1
ATOM 1408 C C . SER A 1 176 ? -19.494 -10.865 26.845 1.00 96.38 176 SER A C 1
ATOM 1410 O O . SER A 1 176 ? -20.690 -10.887 26.556 1.00 96.38 176 SER A O 1
ATOM 1412 N N . ASN A 1 177 ? -18.836 -11.945 27.282 1.00 94.94 177 ASN A N 1
ATOM 1413 C CA . ASN A 1 177 ? -19.445 -13.268 27.444 1.00 94.94 177 ASN A CA 1
ATOM 1414 C C . ASN A 1 177 ? -20.587 -13.240 28.455 1.00 94.94 177 ASN A C 1
ATOM 1416 O O . ASN A 1 177 ? -21.687 -13.700 28.159 1.00 94.94 177 ASN A O 1
ATOM 1420 N N . ILE A 1 178 ? -20.339 -12.648 29.625 1.00 96.62 178 ILE A N 1
ATOM 1421 C CA . ILE A 1 178 ? -21.346 -12.518 30.680 1.00 96.62 178 ILE A CA 1
ATOM 1422 C C . ILE A 1 178 ? -22.530 -11.683 30.183 1.00 96.62 178 ILE A C 1
ATOM 1424 O O . ILE A 1 178 ? -23.668 -12.129 30.268 1.00 96.62 178 ILE A O 1
ATOM 1428 N N . LEU A 1 179 ? -22.295 -10.511 29.590 1.00 97.56 179 LEU A N 1
ATOM 1429 C CA . LEU A 1 179 ? -23.379 -9.668 29.073 1.00 97.56 179 LEU A CA 1
ATOM 1430 C C . LEU A 1 179 ? -24.263 -10.416 28.068 1.00 97.56 179 LEU A C 1
ATOM 1432 O O . LEU A 1 179 ? -25.489 -10.344 28.145 1.00 97.56 179 LEU A O 1
ATOM 1436 N N . ILE A 1 180 ? -23.656 -11.152 27.137 1.00 96.62 180 ILE A N 1
ATOM 1437 C CA . ILE A 1 180 ? -24.387 -11.916 26.121 1.00 96.62 180 ILE A CA 1
ATOM 1438 C C . ILE A 1 180 ? -25.158 -13.081 26.753 1.00 96.62 180 ILE A C 1
ATOM 1440 O O . ILE A 1 180 ? -26.318 -13.289 26.392 1.00 96.62 180 ILE A O 1
ATOM 1444 N N . ALA A 1 181 ? -24.579 -13.776 27.738 1.00 96.12 181 ALA A N 1
ATOM 1445 C CA . ALA A 1 181 ? -25.271 -14.820 28.498 1.00 96.12 181 ALA A CA 1
ATOM 1446 C C . ALA A 1 181 ? -26.540 -14.288 29.192 1.00 96.12 181 ALA A C 1
ATOM 1448 O O . ALA A 1 181 ? -27.563 -14.969 29.217 1.00 96.12 181 ALA A O 1
ATOM 1449 N N . TYR A 1 182 ? -26.520 -13.034 29.651 1.00 97.25 182 TYR A N 1
ATOM 1450 C CA . TYR A 1 182 ? -27.683 -12.334 30.210 1.00 97.25 182 TYR A CA 1
ATOM 1451 C C . TYR A 1 182 ? -28.517 -11.580 29.154 1.00 97.25 182 TYR A C 1
ATOM 1453 O O . TYR A 1 182 ? -29.229 -10.634 29.473 1.00 97.25 182 TYR A O 1
ATOM 1461 N N . LYS A 1 183 ? -28.500 -12.017 27.886 1.00 95.81 183 LYS A N 1
ATOM 1462 C CA . LYS A 1 183 ? -29.333 -11.487 26.785 1.00 95.81 183 LYS A CA 1
ATOM 1463 C C . LYS A 1 183 ? -29.036 -10.026 26.392 1.00 95.81 183 LYS A C 1
ATOM 1465 O O . LYS A 1 183 ? -29.933 -9.305 25.940 1.00 95.81 183 LYS A O 1
ATOM 1470 N N . ALA A 1 184 ? -27.784 -9.572 26.498 1.00 97.12 184 ALA A N 1
ATOM 1471 C CA . ALA A 1 184 ? -27.367 -8.304 25.892 1.00 97.12 184 ALA A CA 1
ATOM 1472 C C . ALA A 1 184 ? -27.567 -8.314 24.365 1.00 97.12 184 ALA A C 1
ATOM 1474 O O . ALA A 1 184 ? -27.170 -9.241 23.658 1.00 97.12 184 ALA A O 1
ATOM 1475 N N . LYS A 1 185 ? -28.139 -7.236 23.826 1.00 96.56 185 LYS A N 1
ATOM 1476 C CA . LYS A 1 185 ? -28.365 -7.041 22.393 1.00 96.56 185 LYS A CA 1
ATOM 1477 C C . LYS A 1 185 ? -27.039 -6.716 21.701 1.00 96.56 185 LYS A C 1
ATOM 1479 O O . LYS A 1 185 ? -26.456 -5.649 21.881 1.00 96.56 185 LYS A O 1
ATOM 1484 N N . MET A 1 186 ? -26.600 -7.620 20.834 1.00 94.94 186 MET A N 1
ATOM 1485 C CA . MET A 1 186 ? -25.281 -7.554 20.188 1.00 94.94 186 MET A CA 1
ATOM 1486 C C . MET A 1 186 ? -25.192 -6.542 19.041 1.00 94.94 186 MET A C 1
ATOM 1488 O O . MET A 1 186 ? -24.110 -6.080 18.695 1.00 94.94 186 MET A O 1
ATOM 1492 N N . ASN A 1 187 ? -26.338 -6.186 18.460 1.00 95.94 187 ASN A N 1
ATOM 1493 C CA . ASN A 1 187 ? -26.445 -5.312 17.289 1.00 95.94 187 ASN A CA 1
ATOM 1494 C C . ASN A 1 187 ? -26.885 -3.884 17.653 1.00 95.94 187 ASN A C 1
ATOM 1496 O O . ASN A 1 187 ? -27.377 -3.147 16.802 1.00 95.94 187 ASN A O 1
ATOM 1500 N N . VAL A 1 188 ? -26.753 -3.492 18.925 1.00 94.81 188 VAL A N 1
ATOM 1501 C CA . VAL A 1 188 ? -27.025 -2.112 19.347 1.00 94.81 188 VAL A CA 1
ATOM 1502 C C . VAL A 1 188 ? -25.967 -1.196 18.753 1.00 94.81 188 VAL A C 1
ATOM 1504 O O . VAL A 1 188 ? -24.788 -1.530 18.732 1.00 94.81 188 VAL A O 1
ATOM 1507 N N . CYS A 1 189 ? -26.410 -0.032 18.298 1.00 94.25 189 CYS A N 1
ATOM 1508 C CA . CYS A 1 189 ? -25.560 1.007 17.749 1.00 94.25 189 CYS A CA 1
ATOM 1509 C C . CYS A 1 189 ? -25.368 2.148 18.754 1.00 94.25 189 CYS A C 1
ATOM 1511 O O . CYS A 1 189 ? -26.350 2.668 19.300 1.00 94.25 189 CYS A O 1
ATOM 1513 N N . ASN A 1 190 ? -24.119 2.584 18.929 1.00 93.44 190 ASN A N 1
ATOM 1514 C CA . ASN A 1 190 ? -23.811 3.874 19.548 1.00 93.44 190 ASN A CA 1
ATOM 1515 C C . ASN A 1 190 ? -24.212 5.045 18.613 1.00 93.44 190 ASN A C 1
ATOM 1517 O O . ASN A 1 190 ? -24.705 4.841 17.504 1.00 93.44 190 ASN A O 1
ATOM 1521 N N . ILE A 1 191 ? -23.987 6.297 19.018 1.00 91.75 191 ILE A N 1
ATOM 1522 C CA . ILE A 1 191 ? -24.285 7.485 18.180 1.00 91.75 191 ILE A CA 1
ATOM 1523 C C . ILE A 1 191 ? -23.532 7.556 16.842 1.00 91.75 191 ILE A C 1
ATOM 1525 O O . ILE A 1 191 ? -23.958 8.276 15.945 1.00 91.75 191 ILE A O 1
ATOM 1529 N N . LYS A 1 192 ? -22.412 6.842 16.696 1.00 91.31 192 LYS A N 1
ATOM 1530 C CA . LYS A 1 192 ? -21.654 6.734 15.444 1.00 91.31 192 LYS A CA 1
ATOM 1531 C C . LYS A 1 192 ? -22.188 5.597 14.573 1.00 91.31 192 LYS A C 1
ATOM 1533 O O . LYS A 1 192 ? -21.585 5.298 13.542 1.00 91.31 192 LYS A O 1
ATOM 1538 N N . ASN A 1 193 ? -23.297 4.972 14.963 1.00 94.56 193 ASN A N 1
ATOM 1539 C CA . ASN A 1 193 ? -23.831 3.740 14.398 1.00 94.56 193 ASN A CA 1
ATOM 1540 C C . ASN A 1 193 ? -22.841 2.561 14.446 1.00 94.56 193 ASN A C 1
ATOM 1542 O O . ASN A 1 193 ? -22.901 1.658 13.618 1.00 94.56 193 ASN A O 1
ATOM 1546 N N . GLU A 1 194 ? -21.906 2.556 15.395 1.00 94.81 194 GLU A N 1
ATOM 1547 C CA . GLU A 1 194 ? -20.965 1.448 15.565 1.00 94.81 194 GLU A CA 1
ATOM 1548 C C . GLU A 1 194 ? -21.568 0.393 16.490 1.00 94.81 194 GLU A C 1
ATOM 1550 O O . GLU A 1 194 ? -22.134 0.740 17.525 1.00 94.81 194 GLU A O 1
ATOM 1555 N N . THR A 1 195 ? -21.434 -0.880 16.116 1.00 96.81 195 THR A N 1
ATOM 1556 C CA . THR A 1 195 ? -21.781 -2.030 16.961 1.00 96.81 195 THR A CA 1
ATOM 1557 C C . THR A 1 195 ? -20.561 -2.505 17.761 1.00 96.81 195 THR A C 1
ATOM 1559 O O . THR A 1 195 ? -19.423 -2.239 17.353 1.00 96.81 195 THR A O 1
ATOM 1562 N N . PRO A 1 196 ? -20.744 -3.283 18.844 1.00 96.81 196 PRO A N 1
ATOM 1563 C CA . PRO A 1 196 ? -19.637 -3.924 19.561 1.00 96.81 196 PRO A CA 1
ATOM 1564 C C . PRO A 1 196 ? -18.720 -4.767 18.657 1.00 96.81 196 PRO A C 1
ATOM 1566 O O . PRO A 1 196 ? -17.498 -4.777 18.831 1.00 96.81 196 PRO A O 1
ATOM 1569 N N . LEU A 1 197 ? -19.285 -5.424 17.635 1.00 97.50 197 LEU A N 1
ATOM 1570 C CA . LEU A 1 197 ? -18.509 -6.171 16.640 1.00 97.50 197 LEU A CA 1
ATOM 1571 C C . LEU A 1 197 ? -17.648 -5.241 15.774 1.00 97.50 197 LEU A C 1
ATOM 1573 O O . LEU A 1 197 ? -16.486 -5.551 15.512 1.00 97.50 197 LEU A O 1
ATOM 1577 N N . LEU A 1 198 ? -18.187 -4.092 15.352 1.00 96.31 198 LEU A N 1
ATOM 1578 C CA . LEU A 1 198 ? -17.434 -3.104 14.577 1.00 96.31 198 LEU A CA 1
ATOM 1579 C C . LEU A 1 198 ? -16.257 -2.555 15.382 1.00 96.31 198 LEU A C 1
ATOM 1581 O O . LEU A 1 198 ? -15.148 -2.495 14.856 1.00 96.31 198 LEU A O 1
ATOM 1585 N N . ILE A 1 199 ? -16.475 -2.224 16.656 1.00 95.50 199 ILE A N 1
ATOM 1586 C CA . ILE A 1 199 ? -15.419 -1.778 17.576 1.00 95.50 199 ILE A CA 1
ATOM 1587 C C . ILE A 1 199 ? -14.326 -2.849 17.694 1.00 95.50 199 ILE A C 1
ATOM 1589 O O . ILE A 1 199 ? -13.155 -2.560 17.449 1.00 95.50 199 ILE A O 1
ATOM 1593 N N . SER A 1 200 ? -14.704 -4.103 17.960 1.00 96.38 200 SER A N 1
ATOM 1594 C CA . SER A 1 200 ? -13.750 -5.216 18.073 1.00 96.38 200 SER A CA 1
ATOM 1595 C C . SER A 1 200 ? -12.931 -5.407 16.787 1.00 96.38 200 SER A C 1
ATOM 1597 O O . SER A 1 200 ? -11.714 -5.590 16.829 1.00 96.38 200 SER A O 1
ATOM 1599 N N . ALA A 1 201 ? -13.567 -5.291 15.617 1.00 96.69 201 ALA A N 1
ATOM 1600 C CA . ALA A 1 201 ? -12.894 -5.374 14.322 1.00 96.69 201 ALA A CA 1
ATOM 1601 C C . ALA A 1 201 ? -11.973 -4.170 14.036 1.00 96.69 201 ALA A C 1
ATOM 1603 O O . ALA A 1 201 ? -10.894 -4.343 13.464 1.00 96.69 201 ALA A O 1
ATOM 1604 N N . LYS A 1 202 ? -12.368 -2.960 14.456 1.00 94.19 202 LYS A N 1
ATOM 1605 C CA . LYS A 1 202 ? -11.602 -1.710 14.313 1.00 94.19 202 LYS A CA 1
ATOM 1606 C C . LYS A 1 202 ? -10.293 -1.735 15.100 1.00 94.19 202 LYS A C 1
ATOM 1608 O O . LYS A 1 202 ? -9.279 -1.299 14.557 1.00 94.19 202 LYS A O 1
ATOM 1613 N N . TYR A 1 203 ? -10.309 -2.253 16.327 1.00 93.50 203 TYR A N 1
ATOM 1614 C CA . TYR A 1 203 ? -9.122 -2.342 17.189 1.00 93.50 203 TYR A CA 1
ATOM 1615 C C . TYR A 1 203 ? -8.370 -3.680 17.079 1.00 93.50 203 TYR A C 1
ATOM 1617 O O . TYR A 1 203 ? -7.292 -3.826 17.643 1.00 93.50 203 TYR A O 1
ATOM 1625 N N . GLY A 1 204 ? -8.891 -4.646 16.316 1.00 95.56 204 GLY A N 1
ATOM 1626 C CA . GLY A 1 204 ? -8.195 -5.909 16.042 1.00 95.56 204 GLY A CA 1
ATOM 1627 C C . GLY A 1 204 ? -8.335 -6.958 17.145 1.00 95.56 204 GLY A C 1
ATOM 1628 O O . GLY A 1 204 ? -7.555 -7.909 17.206 1.00 95.56 204 GLY A O 1
ATOM 1629 N N . TYR A 1 205 ? -9.350 -6.818 17.995 1.00 96.12 205 TYR A N 1
ATOM 1630 C CA . TYR A 1 205 ? -9.660 -7.726 19.093 1.00 96.12 205 TYR A CA 1
ATOM 1631 C C . TYR A 1 205 ? -10.296 -9.018 18.578 1.00 96.12 205 TYR A C 1
ATOM 1633 O O . TYR A 1 205 ? -11.513 -9.208 18.627 1.00 96.12 205 TYR A O 1
ATOM 1641 N N . ARG A 1 206 ? -9.440 -9.909 18.058 1.00 94.88 206 ARG A N 1
ATOM 1642 C CA . ARG A 1 206 ? -9.829 -11.167 17.404 1.00 94.88 206 ARG A CA 1
ATOM 1643 C C . ARG A 1 206 ? -10.805 -11.984 18.247 1.00 94.88 206 ARG A C 1
ATOM 1645 O O . ARG A 1 206 ? -11.880 -12.283 17.752 1.00 94.88 206 ARG A O 1
ATOM 1652 N N . TYR A 1 207 ? -10.442 -12.329 19.483 1.00 94.06 207 TYR A N 1
ATOM 1653 C CA . TYR A 1 207 ? -11.245 -13.224 20.326 1.00 94.06 207 TYR A CA 1
ATOM 1654 C C . TYR A 1 207 ? -12.627 -12.645 20.634 1.00 94.06 207 TYR A C 1
ATOM 1656 O O . TYR A 1 207 ? -13.630 -13.349 20.556 1.00 94.06 207 TYR A O 1
ATOM 1664 N N . ASN A 1 208 ? -12.697 -11.338 20.900 1.00 94.25 208 ASN A N 1
ATOM 1665 C CA . ASN A 1 208 ? -13.974 -10.684 21.145 1.00 94.25 208 ASN A CA 1
ATOM 1666 C C . ASN A 1 208 ? -14.845 -10.641 19.880 1.00 94.25 208 ASN A C 1
ATOM 1668 O O . ASN A 1 208 ? -16.040 -10.917 19.939 1.00 94.25 208 ASN A O 1
ATOM 1672 N N . ALA A 1 209 ? -14.248 -10.351 18.718 1.00 96.12 209 ALA A N 1
ATOM 1673 C CA . ALA A 1 209 ? -14.952 -10.398 17.437 1.00 96.12 209 ALA A CA 1
ATOM 1674 C C . ALA A 1 209 ? -15.426 -11.821 17.085 1.00 96.12 209 ALA A C 1
ATOM 1676 O O . ALA A 1 209 ? -16.541 -11.984 16.598 1.00 96.12 209 ALA A O 1
ATOM 1677 N N . GLU A 1 210 ? -14.601 -12.837 17.348 1.00 95.00 210 GLU A N 1
ATOM 1678 C CA . GLU A 1 210 ? -14.912 -14.256 17.143 1.00 95.00 210 GLU A CA 1
ATOM 1679 C C . GLU A 1 210 ? -16.126 -14.690 17.952 1.00 95.00 210 GLU A C 1
ATOM 1681 O O . GLU A 1 210 ? -17.074 -15.241 17.397 1.00 95.00 210 GLU A O 1
ATOM 1686 N N . TYR A 1 211 ? -16.129 -14.358 19.240 1.00 93.94 211 TYR A N 1
ATOM 1687 C CA . TYR A 1 211 ? -17.233 -14.676 20.131 1.00 93.94 211 TYR A CA 1
ATOM 1688 C C . TYR A 1 211 ? -18.518 -13.924 19.774 1.00 93.94 211 TYR A C 1
ATOM 1690 O O . TYR A 1 211 ? -19.598 -14.504 19.712 1.00 93.94 211 TYR A O 1
ATOM 1698 N N . LEU A 1 212 ? -18.418 -12.631 19.452 1.00 95.81 212 LEU A N 1
ATOM 1699 C CA . LEU A 1 212 ? -19.572 -11.871 18.973 1.00 95.81 212 LEU A CA 1
ATOM 1700 C C . LEU A 1 212 ? -20.165 -12.500 17.704 1.00 95.81 212 LEU A C 1
ATOM 1702 O O . LEU A 1 212 ? -21.380 -12.565 17.559 1.00 95.81 212 LEU A O 1
ATOM 1706 N N . LEU A 1 213 ? -19.339 -12.990 16.782 1.00 95.38 213 LEU A N 1
ATOM 1707 C CA . LEU A 1 213 ? -19.832 -13.664 15.581 1.00 95.38 213 LEU A CA 1
ATOM 1708 C C . LEU A 1 213 ? -20.449 -15.033 15.886 1.00 95.38 213 LEU A C 1
ATOM 1710 O O . LEU A 1 213 ? -21.488 -15.348 15.305 1.00 95.38 213 LEU A O 1
ATOM 1714 N N . SER A 1 214 ? -19.864 -15.824 16.793 1.00 93.94 214 SER A N 1
ATOM 1715 C CA . SER A 1 214 ? -20.409 -17.137 17.170 1.00 93.94 214 SER A CA 1
ATOM 1716 C C . SER A 1 214 ? -21.767 -17.025 17.866 1.00 93.94 214 SER A C 1
ATOM 1718 O O . SER A 1 214 ? -22.638 -17.860 17.638 1.00 93.94 214 SER A O 1
ATOM 1720 N N . CYS A 1 215 ? -21.991 -15.950 18.623 1.00 93.62 215 CYS A N 1
ATOM 1721 C CA . CYS A 1 215 ? -23.277 -15.639 19.247 1.00 93.62 215 CYS A CA 1
ATOM 1722 C C . CYS A 1 215 ? -24.285 -14.949 18.296 1.00 93.62 215 CYS A C 1
ATOM 1724 O O . CYS A 1 215 ? -25.396 -14.633 18.712 1.00 93.62 215 CYS A O 1
ATOM 1726 N N . GLY A 1 216 ? -23.933 -14.701 17.025 1.00 93.00 216 GLY A N 1
ATOM 1727 C CA . GLY A 1 216 ? -24.864 -14.186 16.011 1.00 93.00 216 GLY A CA 1
ATOM 1728 C C . GLY A 1 216 ? -24.873 -12.665 15.791 1.00 93.00 216 GLY A C 1
ATOM 1729 O O . GLY A 1 216 ? -25.851 -12.142 15.248 1.00 93.00 216 GLY A O 1
ATOM 1730 N N . ALA A 1 217 ? -23.811 -11.936 16.160 1.00 96.25 217 ALA A N 1
ATOM 1731 C CA . ALA A 1 217 ? -23.658 -10.528 15.772 1.00 96.25 217 ALA A CA 1
ATOM 1732 C C . ALA A 1 217 ? -23.720 -10.367 14.245 1.00 96.25 217 ALA A C 1
ATOM 1734 O O . ALA A 1 217 ? -23.171 -11.176 13.495 1.00 96.25 217 ALA A O 1
ATOM 1735 N N . ASP A 1 218 ? -24.345 -9.289 13.773 1.00 95.00 218 ASP A N 1
ATOM 1736 C CA . ASP A 1 218 ? -24.451 -9.000 12.346 1.00 95.00 218 ASP A CA 1
ATOM 1737 C C . ASP A 1 218 ? -23.199 -8.261 11.828 1.00 95.00 218 ASP A C 1
ATOM 1739 O O . ASP A 1 218 ? -22.987 -7.092 12.173 1.00 95.00 218 ASP A O 1
ATOM 1743 N N . PRO A 1 219 ? -22.378 -8.883 10.955 1.00 95.12 219 PRO A N 1
ATOM 1744 C CA . PRO A 1 219 ? -21.198 -8.243 10.379 1.00 95.12 219 PRO A CA 1
ATOM 1745 C C . PRO A 1 219 ? -21.520 -7.219 9.280 1.00 95.12 219 PRO A C 1
ATOM 1747 O O . PRO A 1 219 ? -20.589 -6.631 8.734 1.00 95.12 219 PRO A O 1
ATOM 1750 N N . LEU A 1 220 ? -22.793 -7.019 8.919 1.00 93.12 220 LEU A N 1
ATOM 1751 C CA . LEU A 1 220 ? -23.218 -6.133 7.824 1.00 93.12 220 LEU A CA 1
ATOM 1752 C C . LEU A 1 220 ? -23.684 -4.752 8.297 1.00 93.12 220 LEU A C 1
ATOM 1754 O O . LEU A 1 220 ? -23.982 -3.887 7.470 1.00 93.12 220 LEU A O 1
ATOM 1758 N N . ILE A 1 221 ? -23.761 -4.525 9.612 1.00 93.25 221 ILE A N 1
ATOM 1759 C CA . ILE A 1 221 ? -24.215 -3.240 10.148 1.00 93.25 221 ILE A CA 1
ATOM 1760 C C . ILE A 1 221 ? -23.172 -2.164 9.845 1.00 93.25 221 ILE A C 1
ATOM 1762 O O . ILE A 1 221 ? -21.981 -2.306 10.132 1.00 93.25 221 ILE A O 1
ATOM 1766 N N . LYS A 1 222 ? -23.651 -1.080 9.236 1.00 91.56 222 LYS A N 1
ATOM 1767 C CA . LYS A 1 222 ? -22.850 0.050 8.776 1.00 91.56 222 LYS A CA 1
ATOM 1768 C C . LYS A 1 222 ? -22.880 1.181 9.793 1.00 91.56 222 LYS A C 1
ATOM 1770 O O . LYS A 1 222 ? -23.940 1.525 10.310 1.00 91.56 222 LYS A O 1
ATOM 1775 N N . ASN A 1 223 ? -21.728 1.809 10.006 1.00 91.69 223 ASN A N 1
ATOM 1776 C CA . ASN A 1 223 ? -21.634 3.017 10.816 1.00 91.69 223 ASN A CA 1
ATOM 1777 C C . ASN A 1 223 ? -22.135 4.268 10.063 1.00 91.69 223 ASN A C 1
ATOM 1779 O O . ASN A 1 223 ? -22.603 4.189 8.928 1.00 91.69 223 ASN A O 1
ATOM 1783 N N . HIS A 1 224 ? -22.027 5.448 10.676 1.00 90.69 224 HIS A N 1
ATOM 1784 C CA . HIS A 1 224 ? -22.443 6.721 10.068 1.00 90.69 224 HIS A CA 1
ATOM 1785 C C . HIS A 1 224 ? -21.660 7.079 8.788 1.00 90.69 224 HIS A C 1
ATOM 1787 O O . HIS A 1 224 ? -22.210 7.710 7.891 1.00 90.69 224 HIS A O 1
ATOM 1793 N N . VAL A 1 225 ? -20.408 6.614 8.655 1.00 89.56 225 VAL A N 1
ATOM 1794 C CA . VAL A 1 225 ? -19.589 6.706 7.421 1.00 89.56 225 VAL A CA 1
ATOM 1795 C C . VAL A 1 225 ? -19.854 5.520 6.484 1.00 89.56 225 VAL A C 1
ATOM 1797 O O . VAL A 1 225 ? -19.149 5.291 5.501 1.00 89.56 225 VAL A O 1
ATOM 1800 N N . GLN A 1 226 ? -20.896 4.748 6.784 1.00 89.00 226 GLN A N 1
ATOM 1801 C CA . GLN A 1 226 ? -21.386 3.626 6.009 1.00 89.00 226 GLN A CA 1
ATOM 1802 C C . GLN A 1 226 ? -20.389 2.439 5.915 1.00 89.00 226 GLN A C 1
ATOM 1804 O O . GLN A 1 226 ? -20.506 1.576 5.045 1.00 89.00 226 GLN A O 1
ATOM 1809 N N . LEU A 1 227 ? -19.410 2.350 6.817 1.00 90.25 227 LEU A N 1
ATOM 1810 C CA . LEU A 1 227 ? -18.428 1.259 6.881 1.00 90.25 227 LEU A CA 1
ATOM 1811 C C . LEU A 1 227 ? -18.904 0.130 7.807 1.00 90.25 227 LEU A C 1
ATOM 1813 O O . LEU A 1 227 ? -19.461 0.402 8.868 1.00 90.25 227 LEU A O 1
ATOM 1817 N N . THR A 1 228 ? -18.650 -1.123 7.424 1.00 93.38 228 THR A N 1
ATOM 1818 C CA . THR A 1 228 ? -18.925 -2.325 8.244 1.00 93.38 228 THR A CA 1
ATOM 1819 C C . THR A 1 228 ? -17.682 -2.758 9.039 1.00 93.38 228 THR A C 1
ATOM 1821 O O . THR A 1 228 ? -16.581 -2.263 8.756 1.00 93.38 228 THR A O 1
ATOM 1824 N N . PRO A 1 229 ? -17.798 -3.697 10.004 1.00 95.38 229 PRO A N 1
ATOM 1825 C CA . PRO A 1 229 ? -16.646 -4.293 10.690 1.00 95.38 229 PRO A CA 1
ATOM 1826 C C . PRO A 1 229 ? -15.519 -4.740 9.744 1.00 95.38 229 PRO A C 1
ATOM 1828 O O . PRO A 1 229 ? -14.346 -4.471 10.007 1.00 95.38 229 PRO A O 1
ATOM 1831 N N . LEU A 1 230 ? -15.863 -5.353 8.602 1.00 94.94 230 LEU A N 1
ATOM 1832 C CA . LEU A 1 230 ? -14.879 -5.840 7.630 1.00 94.94 230 LEU A CA 1
ATOM 1833 C C . LEU A 1 230 ? -14.068 -4.702 7.006 1.00 94.94 230 LEU A C 1
ATOM 1835 O O . LEU A 1 230 ? -12.853 -4.821 6.870 1.00 94.94 230 LEU A O 1
ATOM 1839 N N . HIS A 1 231 ? -14.713 -3.581 6.678 1.00 92.88 231 HIS A N 1
ATOM 1840 C CA . HIS A 1 231 ? -14.035 -2.425 6.094 1.00 92.88 231 HIS A CA 1
ATOM 1841 C C . HIS A 1 231 ? -12.949 -1.872 7.028 1.00 92.88 231 HIS A C 1
ATOM 1843 O O . HIS A 1 231 ? -11.837 -1.589 6.578 1.00 92.88 231 HIS A O 1
ATOM 1849 N N . TYR A 1 232 ? -13.249 -1.745 8.326 1.00 93.00 232 TYR A N 1
ATOM 1850 C CA . TYR A 1 232 ? -12.270 -1.287 9.314 1.00 93.00 232 TYR A CA 1
ATOM 1851 C C . TYR A 1 232 ? -11.150 -2.296 9.531 1.00 93.00 232 TYR A C 1
ATOM 1853 O O . TYR A 1 232 ? -9.987 -1.892 9.554 1.00 93.00 232 TYR A O 1
ATOM 1861 N N . ALA A 1 233 ? -11.483 -3.585 9.646 1.00 95.50 233 ALA A N 1
ATOM 1862 C CA . ALA A 1 233 ? -10.479 -4.628 9.819 1.00 95.50 233 ALA A CA 1
ATOM 1863 C C . ALA A 1 233 ? -9.482 -4.646 8.648 1.00 95.50 233 ALA A C 1
ATOM 1865 O O . ALA A 1 233 ? -8.275 -4.711 8.866 1.00 95.50 233 ALA A O 1
ATOM 1866 N N . VAL A 1 234 ? -9.981 -4.491 7.417 1.00 94.75 234 VAL A N 1
ATOM 1867 C CA . VAL A 1 234 ? -9.157 -4.398 6.206 1.00 94.75 234 VAL A CA 1
ATOM 1868 C C . VAL A 1 234 ? -8.304 -3.126 6.192 1.00 94.75 234 VAL A C 1
ATOM 1870 O O . VAL A 1 234 ? -7.103 -3.192 5.937 1.00 94.75 234 VAL A O 1
ATOM 1873 N N . PHE A 1 235 ? -8.894 -1.961 6.479 1.00 93.12 235 PHE A N 1
ATOM 1874 C CA . PHE A 1 235 ? -8.177 -0.682 6.458 1.00 93.12 235 PHE A CA 1
ATOM 1875 C C . PHE A 1 235 ? -7.074 -0.588 7.528 1.00 93.12 235 PHE A C 1
ATOM 1877 O O . PHE A 1 235 ? -6.063 0.071 7.303 1.00 93.12 235 PHE A O 1
ATOM 1884 N N . ARG A 1 236 ? -7.254 -1.230 8.687 1.00 93.56 236 ARG A N 1
ATOM 1885 C CA . ARG A 1 236 ? -6.297 -1.207 9.809 1.00 93.56 236 ARG A CA 1
ATOM 1886 C C . ARG A 1 236 ? -5.281 -2.362 9.793 1.00 93.56 236 ARG A C 1
ATOM 1888 O O . ARG A 1 236 ? -4.472 -2.439 10.703 1.00 93.56 236 ARG A O 1
ATOM 1895 N N . ASP A 1 237 ? -5.311 -3.241 8.787 1.00 94.38 237 ASP A N 1
ATOM 1896 C CA . ASP A 1 237 ? -4.528 -4.494 8.737 1.00 94.38 237 ASP A CA 1
ATOM 1897 C C . ASP A 1 237 ? -4.792 -5.456 9.913 1.00 94.38 237 ASP A C 1
ATOM 1899 O O . ASP A 1 237 ? -3.943 -6.271 10.274 1.00 94.38 237 ASP A O 1
ATOM 1903 N N . ASN A 1 238 ? -6.005 -5.436 10.476 1.00 96.38 238 ASN A N 1
ATOM 1904 C CA . ASN A 1 238 ? -6.446 -6.395 11.492 1.00 96.38 238 ASN A CA 1
ATOM 1905 C C . ASN A 1 238 ? -6.837 -7.725 10.830 1.00 96.38 238 ASN A C 1
ATOM 1907 O O . ASN A 1 238 ? -7.982 -8.176 10.907 1.00 96.38 238 ASN A O 1
ATOM 1911 N N . TYR A 1 239 ? -5.884 -8.351 10.138 1.00 95.06 239 TYR A N 1
ATOM 1912 C CA . TYR A 1 239 ? -6.122 -9.481 9.238 1.00 95.06 239 TYR A CA 1
ATOM 1913 C C . TYR A 1 239 ? -6.765 -10.687 9.934 1.00 95.06 239 TYR A C 1
ATOM 1915 O O . TYR A 1 239 ? -7.595 -11.364 9.339 1.00 95.06 239 TYR A O 1
ATOM 1923 N N . LYS A 1 240 ? -6.474 -10.907 11.221 1.00 96.94 240 LYS A N 1
ATOM 1924 C CA . LYS A 1 240 ? -7.133 -11.940 12.034 1.00 96.94 240 LYS A CA 1
ATOM 1925 C C . LYS A 1 240 ? -8.648 -11.717 12.133 1.00 96.94 240 LYS A C 1
ATOM 1927 O O . LYS A 1 240 ? -9.405 -12.678 12.060 1.00 96.94 240 LYS A O 1
ATOM 1932 N N . CYS A 1 241 ? -9.099 -10.467 12.260 1.00 96.94 241 CYS A N 1
ATOM 1933 C CA . CYS A 1 241 ? -10.524 -10.132 12.225 1.00 96.94 241 CYS A CA 1
ATOM 1934 C C . CYS A 1 241 ? -11.090 -10.261 10.805 1.00 96.94 241 CYS A C 1
ATOM 1936 O O . CYS A 1 241 ? -12.222 -10.708 10.650 1.00 96.94 241 CYS A O 1
ATOM 1938 N N . VAL A 1 242 ? -10.310 -9.926 9.768 1.00 96.38 242 VAL A N 1
ATOM 1939 C CA . VAL A 1 242 ? -10.707 -10.135 8.361 1.00 96.38 242 VAL A CA 1
ATOM 1940 C C . VAL A 1 242 ? -10.980 -11.617 8.085 1.00 96.38 242 VAL A C 1
ATOM 1942 O O . VAL A 1 242 ? -12.008 -11.943 7.497 1.00 96.38 242 VAL A O 1
ATOM 1945 N N . GLU A 1 243 ? -10.109 -12.520 8.545 1.00 95.94 243 GLU A N 1
ATOM 1946 C CA . GLU A 1 243 ? -10.287 -13.970 8.387 1.00 95.94 243 GLU A CA 1
ATOM 1947 C C . GLU A 1 243 ? -11.586 -14.471 9.015 1.00 95.94 243 GLU A C 1
ATOM 1949 O O . GLU A 1 243 ? -12.337 -15.191 8.360 1.00 95.94 243 GLU A O 1
ATOM 1954 N N . ILE A 1 244 ? -11.865 -14.077 10.260 1.00 96.31 244 ILE A N 1
ATOM 1955 C CA . ILE A 1 244 ? -13.057 -14.528 10.986 1.00 96.31 244 ILE A CA 1
ATOM 1956 C C . ILE A 1 244 ? -14.325 -13.908 10.395 1.00 96.31 244 ILE A C 1
ATOM 1958 O O . ILE A 1 244 ? -15.317 -14.602 10.195 1.00 96.31 244 ILE A O 1
ATOM 1962 N N . LEU A 1 245 ? -14.311 -12.623 10.038 1.00 95.75 245 LEU A N 1
ATOM 1963 C CA . LEU A 1 245 ? -15.470 -11.996 9.400 1.00 95.75 245 LEU A CA 1
ATOM 1964 C C . LEU A 1 245 ? -15.821 -12.704 8.084 1.00 95.75 245 LEU A C 1
ATOM 1966 O O . LEU A 1 245 ? -16.990 -13.008 7.840 1.00 95.75 245 LEU A O 1
ATOM 1970 N N . LEU A 1 246 ? -14.814 -13.030 7.268 1.00 94.31 246 LEU A N 1
ATOM 1971 C CA . LEU A 1 246 ? -15.001 -13.742 6.003 1.00 94.31 246 LEU A CA 1
ATOM 1972 C C . LEU A 1 246 ? -15.229 -15.251 6.166 1.00 94.31 246 LEU A C 1
ATOM 1974 O O . LEU A 1 246 ? -15.723 -15.887 5.232 1.00 94.31 246 LEU A O 1
ATOM 1978 N N . SER A 1 247 ? -14.934 -15.846 7.326 1.00 92.38 247 SER A N 1
ATOM 1979 C CA . SER A 1 247 ? -15.272 -17.249 7.586 1.00 92.38 247 SER A CA 1
ATOM 1980 C C . SER A 1 247 ? -16.793 -17.443 7.620 1.00 92.38 247 SER A C 1
ATOM 1982 O O . SER A 1 247 ? -17.292 -18.448 7.107 1.00 92.38 247 SER A O 1
ATOM 1984 N N . THR A 1 248 ? -17.544 -16.439 8.086 1.00 92.00 248 THR A N 1
ATOM 1985 C CA . THR A 1 248 ? -19.013 -16.462 8.141 1.00 92.00 248 THR A CA 1
ATOM 1986 C C . THR A 1 248 ? -19.666 -16.237 6.768 1.00 92.00 248 THR A C 1
ATOM 1988 O O . THR A 1 248 ? -19.262 -15.366 5.995 1.00 92.00 248 THR A O 1
ATOM 1991 N N . LYS A 1 249 ? -20.750 -16.973 6.459 1.00 89.31 249 LYS A N 1
ATOM 1992 C CA . LYS A 1 249 ? -21.530 -16.773 5.214 1.00 89.31 249 LYS A CA 1
ATOM 1993 C C . LYS A 1 249 ? -22.062 -15.340 5.091 1.00 89.31 249 LYS A C 1
ATOM 1995 O O . LYS A 1 249 ? -22.088 -14.785 3.997 1.00 89.31 249 LYS A O 1
ATOM 2000 N N . ARG A 1 250 ? -22.488 -14.748 6.213 1.00 88.25 250 ARG A N 1
ATOM 2001 C CA . ARG A 1 250 ? -23.040 -13.389 6.259 1.00 88.25 250 ARG A CA 1
ATOM 2002 C C . ARG A 1 250 ? -21.960 -12.354 5.955 1.00 88.25 250 ARG A C 1
ATOM 2004 O O . ARG A 1 250 ? -22.182 -11.544 5.068 1.00 88.25 250 ARG A O 1
ATOM 2011 N N . GLY A 1 251 ? -20.780 -12.441 6.574 1.00 85.44 251 GLY A N 1
ATOM 2012 C CA . GLY A 1 251 ? -19.677 -11.509 6.317 1.00 85.44 251 GLY A CA 1
ATOM 2013 C C . GLY A 1 251 ? -19.164 -11.533 4.873 1.00 85.44 251 GLY A C 1
ATOM 2014 O O . GLY A 1 251 ? -18.808 -10.486 4.339 1.00 85.44 251 GLY A O 1
ATOM 2015 N N . ARG A 1 252 ? -19.226 -12.680 4.178 1.00 88.69 252 ARG A N 1
ATOM 2016 C CA . ARG A 1 252 ? -18.871 -12.764 2.744 1.00 88.69 252 ARG A CA 1
ATOM 2017 C C . ARG A 1 252 ? -19.784 -11.947 1.828 1.00 88.69 252 ARG A C 1
ATOM 2019 O O . ARG A 1 252 ? -19.353 -11.599 0.733 1.00 88.69 252 ARG A O 1
ATOM 2026 N N . LYS A 1 253 ? -21.008 -11.596 2.248 1.00 86.50 253 LYS A N 1
ATOM 2027 C CA . LYS A 1 253 ? -21.906 -10.748 1.439 1.00 86.50 253 LYS A CA 1
ATOM 2028 C C . LYS A 1 253 ? -21.300 -9.370 1.149 1.00 86.50 253 LYS A C 1
ATOM 2030 O O . LYS A 1 253 ? -21.577 -8.798 0.099 1.00 86.50 253 LYS A O 1
ATOM 2035 N N . GLU A 1 254 ? -20.420 -8.877 2.020 1.00 77.81 254 GLU A N 1
ATOM 2036 C CA . GLU A 1 254 ? -19.701 -7.611 1.830 1.00 77.81 254 GLU A CA 1
ATOM 2037 C C . GLU A 1 254 ? -18.760 -7.632 0.618 1.00 77.81 254 GLU A C 1
ATOM 2039 O O . GLU A 1 254 ? -18.546 -6.595 -0.003 1.00 77.81 254 GLU A O 1
ATOM 2044 N N . LEU A 1 255 ? -18.231 -8.803 0.237 1.00 76.75 255 LEU A N 1
ATOM 2045 C CA . LEU A 1 255 ? -17.327 -8.937 -0.912 1.00 76.75 255 LEU A CA 1
ATOM 2046 C C . LEU A 1 255 ? -18.007 -8.593 -2.244 1.00 76.75 255 LEU A C 1
ATOM 2048 O O . LEU A 1 255 ? -17.333 -8.229 -3.205 1.00 76.75 255 LEU A O 1
ATOM 2052 N N . HIS A 1 256 ? -19.335 -8.702 -2.295 1.00 64.69 256 HIS A N 1
ATOM 2053 C CA . HIS A 1 256 ? -20.141 -8.455 -3.487 1.00 64.69 256 HIS A CA 1
ATOM 2054 C C . HIS A 1 256 ? -20.796 -7.063 -3.491 1.00 64.69 256 HIS A C 1
ATOM 2056 O O . HIS A 1 256 ? -21.461 -6.706 -4.463 1.00 64.69 256 HIS A O 1
ATOM 2062 N N . TYR A 1 257 ? -20.621 -6.255 -2.434 1.00 61.38 257 TYR A N 1
ATOM 2063 C CA . TYR A 1 257 ? -21.267 -4.945 -2.330 1.00 61.38 257 TYR A CA 1
ATOM 2064 C C . TYR A 1 257 ? -20.490 -3.882 -3.124 1.00 61.38 257 TYR A C 1
ATOM 2066 O O . TYR A 1 257 ? -19.576 -3.224 -2.628 1.00 61.38 257 TYR A O 1
ATOM 2074 N N . GLN A 1 258 ? -20.896 -3.702 -4.381 1.00 51.50 258 GLN A N 1
ATOM 2075 C CA . GLN A 1 258 ? -20.226 -2.915 -5.428 1.00 51.50 258 GLN A CA 1
ATOM 2076 C C . GLN A 1 258 ? -19.918 -1.445 -5.075 1.00 51.50 258 GLN A C 1
ATOM 2078 O O . GLN A 1 258 ? -19.072 -0.834 -5.718 1.00 51.50 258 GLN A O 1
ATOM 2083 N N . LYS A 1 259 ? -20.545 -0.866 -4.041 1.00 54.34 259 LYS A N 1
ATOM 2084 C CA . LYS A 1 259 ? -20.358 0.551 -3.670 1.00 54.34 259 LYS A CA 1
ATOM 2085 C C . LYS A 1 259 ? -19.131 0.834 -2.790 1.00 54.34 259 LYS A C 1
ATOM 2087 O O . LYS A 1 259 ? -18.878 1.996 -2.493 1.00 54.34 259 LYS A O 1
ATOM 2092 N N . ARG A 1 260 ? -18.379 -0.177 -2.325 1.00 62.09 260 ARG A N 1
ATOM 2093 C CA . ARG A 1 260 ? -17.151 0.041 -1.532 1.00 62.09 260 ARG A CA 1
ATOM 2094 C C . ARG A 1 260 ? -16.067 -0.971 -1.859 1.00 62.09 260 ARG A C 1
ATOM 2096 O O . ARG A 1 260 ? -16.134 -2.148 -1.530 1.00 62.09 260 ARG A O 1
ATOM 2103 N N . ASN A 1 261 ? -15.026 -0.474 -2.502 1.00 77.56 261 ASN A N 1
ATOM 2104 C CA . ASN A 1 261 ? -13.944 -1.278 -3.033 1.00 77.56 261 ASN A CA 1
ATOM 2105 C C . ASN A 1 261 ? -12.990 -1.724 -1.897 1.00 77.56 261 ASN A C 1
ATOM 2107 O O . ASN A 1 261 ? -12.043 -1.020 -1.549 1.00 77.56 261 ASN A O 1
ATOM 2111 N N . LEU A 1 262 ? -13.253 -2.880 -1.267 1.00 88.94 262 LEU A N 1
ATOM 2112 C CA . LEU A 1 262 ? -12.452 -3.417 -0.146 1.00 88.94 262 LEU A CA 1
ATOM 2113 C C . LEU A 1 262 ? -10.960 -3.538 -0.484 1.00 88.94 262 LEU A C 1
ATOM 2115 O O . LEU A 1 262 ? -10.108 -3.271 0.363 1.00 88.94 262 LEU A O 1
ATOM 2119 N N . VAL A 1 263 ? -10.633 -3.874 -1.736 1.00 91.69 263 VAL A N 1
ATOM 2120 C CA . VAL A 1 263 ? -9.244 -3.926 -2.213 1.00 91.69 263 VAL A CA 1
ATOM 2121 C C . VAL A 1 263 ? -8.605 -2.535 -2.155 1.00 91.69 263 VAL A C 1
ATOM 2123 O O . VAL A 1 263 ? -7.479 -2.403 -1.681 1.00 91.69 263 VAL A O 1
ATOM 2126 N N . HIS A 1 264 ? -9.324 -1.476 -2.542 1.00 90.75 264 HIS A N 1
ATOM 2127 C CA . HIS A 1 264 ? -8.823 -0.104 -2.396 1.00 90.75 264 HIS A CA 1
ATOM 2128 C C . HIS A 1 264 ? -8.587 0.279 -0.941 1.00 90.75 264 HIS A C 1
ATOM 2130 O O . HIS A 1 264 ? -7.597 0.943 -0.639 1.00 90.75 264 HIS A O 1
ATOM 2136 N N . LEU A 1 265 ? -9.472 -0.135 -0.032 1.00 91.25 265 LEU A N 1
ATOM 2137 C CA . LEU A 1 265 ? -9.281 0.119 1.394 1.00 91.25 265 LEU A CA 1
ATOM 2138 C C . LEU A 1 265 ? -8.055 -0.602 1.938 1.00 91.25 265 LEU A C 1
ATOM 2140 O O . LEU A 1 265 ? -7.300 0.011 2.687 1.00 91.25 265 LEU A O 1
ATOM 2144 N N . ALA A 1 266 ? -7.810 -1.842 1.514 1.00 93.94 266 ALA A N 1
ATOM 2145 C CA . ALA A 1 266 ? -6.604 -2.575 1.880 1.00 93.94 266 ALA A CA 1
ATOM 2146 C C . ALA A 1 266 ? -5.341 -1.856 1.370 1.00 93.94 266 ALA A C 1
ATOM 2148 O O . ALA A 1 266 ? -4.376 -1.688 2.114 1.00 93.94 266 ALA A O 1
ATOM 2149 N N . VAL A 1 267 ? -5.366 -1.347 0.130 1.00 94.31 267 VAL A N 1
ATOM 2150 C CA . VAL A 1 267 ? -4.265 -0.551 -0.438 1.00 94.31 267 VAL A CA 1
ATOM 2151 C C . VAL A 1 267 ? -4.056 0.756 0.330 1.00 94.31 267 VAL A C 1
ATOM 2153 O O . VAL A 1 267 ? -2.922 1.091 0.675 1.00 94.31 267 VAL A O 1
ATOM 2156 N N . LYS A 1 268 ? -5.131 1.493 0.633 1.00 91.62 268 LYS A N 1
ATOM 2157 C CA . LYS A 1 268 ? -5.076 2.754 1.391 1.00 91.62 268 LYS A CA 1
ATOM 2158 C C . LYS A 1 268 ? -4.576 2.533 2.821 1.00 91.62 268 LYS A C 1
ATOM 2160 O O . LYS A 1 268 ? -3.780 3.325 3.313 1.00 91.62 268 LYS A O 1
ATOM 2165 N N . GLY A 1 269 ? -5.003 1.436 3.441 1.00 91.56 269 GLY A N 1
ATOM 2166 C CA . GLY A 1 269 ? -4.566 0.963 4.754 1.00 91.56 269 GLY A CA 1
ATOM 2167 C C . GLY A 1 269 ? -3.169 0.342 4.776 1.00 91.56 269 GLY A C 1
ATOM 2168 O O . GLY A 1 269 ? -2.671 -0.023 5.833 1.00 91.56 269 GLY A O 1
ATOM 2169 N N . LYS A 1 270 ? -2.522 0.210 3.612 1.00 94.00 270 LYS A N 1
ATOM 2170 C CA . LYS A 1 270 ? -1.222 -0.451 3.432 1.00 94.00 270 LYS A CA 1
ATOM 2171 C C . LYS A 1 270 ? -1.183 -1.920 3.900 1.00 94.00 270 LYS A C 1
ATOM 2173 O O . LYS A 1 270 ? -0.118 -2.454 4.204 1.00 94.00 270 LYS A O 1
ATOM 2178 N N . SER A 1 271 ? -2.338 -2.582 3.905 1.00 91.44 271 SER A N 1
ATOM 2179 C CA . SER A 1 271 ? -2.571 -3.908 4.481 1.00 91.44 271 SER A CA 1
ATOM 2180 C C . SER A 1 271 ? -2.297 -5.032 3.475 1.00 91.44 271 SER A C 1
ATOM 2182 O O . SER A 1 271 ? -3.145 -5.400 2.661 1.00 91.44 271 SER A O 1
ATOM 2184 N N . ILE A 1 272 ? -1.097 -5.616 3.525 1.00 93.75 272 ILE A N 1
ATOM 2185 C CA . ILE A 1 272 ? -0.719 -6.737 2.640 1.00 93.75 272 ILE A CA 1
ATOM 2186 C C . ILE A 1 272 ? -1.404 -8.037 3.064 1.00 93.75 272 ILE A C 1
ATOM 2188 O O . ILE A 1 272 ? -1.769 -8.842 2.208 1.00 93.75 272 ILE A O 1
ATOM 2192 N N . HIS A 1 273 ? -1.590 -8.257 4.367 1.00 95.38 273 HIS A N 1
ATOM 2193 C CA . HIS A 1 273 ? -2.237 -9.469 4.864 1.00 95.38 273 HIS A CA 1
ATOM 2194 C C . HIS A 1 273 ? -3.700 -9.521 4.420 1.00 95.38 273 HIS A C 1
ATOM 2196 O O . HIS A 1 273 ? -4.127 -10.536 3.870 1.00 95.38 273 HIS A O 1
ATOM 2202 N N . SER A 1 274 ? -4.436 -8.409 4.534 1.00 94.06 274 SER A N 1
ATOM 2203 C CA . SER A 1 274 ? -5.806 -8.348 4.011 1.00 94.06 274 SER A CA 1
ATOM 2204 C C . SER A 1 274 ? -5.847 -8.518 2.496 1.00 94.06 274 SER A C 1
ATOM 2206 O O . SER A 1 274 ? -6.716 -9.229 2.010 1.00 94.06 274 SER A O 1
ATOM 2208 N N . LEU A 1 275 ? -4.901 -7.949 1.735 1.00 94.44 275 LEU A N 1
ATOM 2209 C CA . LEU A 1 275 ? -4.829 -8.166 0.282 1.00 94.44 275 LEU A CA 1
ATOM 2210 C C . LEU A 1 275 ? -4.678 -9.655 -0.077 1.00 94.44 275 LEU A C 1
ATOM 2212 O O . LEU A 1 275 ? -5.399 -10.141 -0.946 1.00 94.44 275 LEU A O 1
ATOM 2216 N N . LYS A 1 276 ? -3.817 -10.401 0.629 1.00 94.62 276 LYS A N 1
ATOM 2217 C CA . LYS A 1 276 ? -3.670 -11.859 0.447 1.00 94.62 276 LYS A CA 1
ATOM 2218 C C . LYS A 1 276 ? -4.955 -12.621 0.780 1.00 94.62 276 LYS A C 1
ATOM 2220 O O . LYS A 1 276 ? -5.327 -13.552 0.069 1.00 94.62 276 LYS A O 1
ATOM 2225 N N . ILE A 1 277 ? -5.653 -12.229 1.846 1.00 94.50 277 ILE A N 1
ATOM 2226 C CA . ILE A 1 277 ? -6.936 -12.845 2.206 1.00 94.50 277 ILE A CA 1
ATOM 2227 C C . ILE A 1 277 ? -7.982 -12.554 1.120 1.00 94.50 277 ILE A C 1
ATOM 2229 O O . ILE A 1 277 ? -8.654 -13.470 0.656 1.00 94.50 277 ILE A O 1
ATOM 2233 N N . LEU A 1 278 ? -8.094 -11.308 0.654 1.00 92.19 278 LEU A N 1
ATOM 2234 C CA . LEU A 1 278 ? -9.030 -10.925 -0.409 1.00 92.19 278 LEU A CA 1
ATOM 2235 C C . LEU A 1 278 ? -8.726 -11.641 -1.739 1.00 92.19 278 LEU A C 1
ATOM 2237 O O . LEU A 1 278 ? -9.654 -11.997 -2.463 1.00 92.19 278 LEU A O 1
ATOM 2241 N N . GLU A 1 279 ? -7.452 -11.914 -2.044 1.00 91.56 279 GLU A N 1
ATOM 2242 C CA . GLU A 1 279 ? -7.050 -12.755 -3.180 1.00 91.56 279 GLU A CA 1
ATOM 2243 C C . GLU A 1 279 ? -7.587 -14.188 -3.040 1.00 91.56 279 GLU A C 1
ATOM 2245 O O . GLU A 1 279 ? -8.192 -14.711 -3.979 1.00 91.56 279 GLU A O 1
ATOM 2250 N N . LYS A 1 280 ? -7.454 -14.800 -1.852 1.00 92.06 280 LYS A N 1
ATOM 2251 C CA . LYS A 1 280 ? -8.002 -16.138 -1.551 1.00 92.06 280 LYS A CA 1
ATOM 2252 C C . LYS A 1 280 ? -9.518 -16.203 -1.768 1.00 92.06 280 LYS A C 1
ATOM 2254 O O . LYS A 1 280 ? -10.023 -17.215 -2.251 1.00 92.06 280 LYS A O 1
ATOM 2259 N N . TYR A 1 281 ? -10.233 -15.121 -1.462 1.00 90.44 281 TYR A N 1
ATOM 2260 C CA . TYR A 1 281 ? -11.678 -14.998 -1.684 1.00 90.44 281 TYR A CA 1
ATOM 2261 C C . 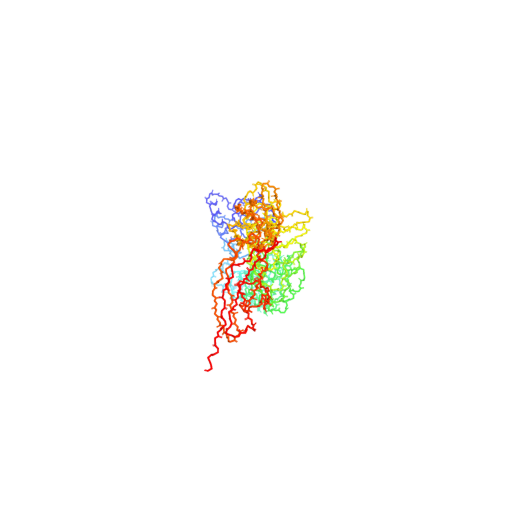TYR A 1 281 ? -12.067 -14.510 -3.095 1.00 90.44 281 TYR A C 1
ATOM 2263 O O . TYR A 1 281 ? -13.239 -14.239 -3.339 1.00 90.44 281 TYR A O 1
ATOM 2271 N N . LYS A 1 282 ? -11.121 -14.455 -4.047 1.00 88.25 282 LYS A N 1
ATOM 2272 C CA . LYS A 1 282 ? -11.349 -14.103 -5.464 1.00 88.25 282 LYS A CA 1
ATOM 2273 C C . LYS A 1 282 ? -11.985 -12.718 -5.680 1.00 88.25 282 LYS A C 1
ATOM 2275 O O . LYS A 1 282 ? -12.745 -12.531 -6.628 1.00 88.25 282 LYS A O 1
ATOM 2280 N N . CYS A 1 283 ? -11.667 -11.740 -4.831 1.00 88.38 283 CYS A N 1
ATOM 2281 C CA . CYS A 1 283 ? -12.097 -10.353 -5.033 1.00 88.38 283 CYS A CA 1
ATOM 2282 C C . CYS A 1 283 ? -11.569 -9.775 -6.358 1.00 88.38 283 CYS A C 1
ATOM 2284 O O . CYS A 1 283 ? -10.509 -10.175 -6.838 1.00 88.38 283 CYS A O 1
ATOM 2286 N N . ASN A 1 284 ? -12.276 -8.797 -6.933 1.00 86.38 284 ASN A N 1
ATOM 2287 C CA . ASN A 1 284 ? -11.840 -8.125 -8.159 1.00 86.38 284 ASN A CA 1
ATOM 2288 C C . ASN A 1 284 ? -10.772 -7.050 -7.859 1.00 86.38 284 ASN A C 1
ATOM 2290 O O . ASN A 1 284 ? -11.077 -6.009 -7.279 1.00 86.38 284 ASN A O 1
ATOM 2294 N N . PHE A 1 285 ? -9.529 -7.289 -8.291 1.00 89.62 285 PHE A N 1
ATOM 2295 C CA . PHE A 1 285 ? -8.390 -6.372 -8.124 1.00 89.62 285 PHE A CA 1
ATOM 2296 C C . PHE A 1 285 ? -8.266 -5.315 -9.233 1.00 89.62 285 PHE A C 1
ATOM 2298 O O . PHE A 1 285 ? -7.341 -4.507 -9.195 1.00 89.62 285 PHE A O 1
ATOM 2305 N N . GLU A 1 286 ? -9.185 -5.295 -10.197 1.00 87.44 286 GLU A N 1
ATOM 2306 C CA . GLU A 1 286 ? -9.235 -4.322 -11.296 1.00 87.44 286 GLU A CA 1
ATOM 2307 C C . GLU A 1 286 ? -10.468 -3.412 -11.229 1.00 87.44 286 GLU A C 1
ATOM 2309 O O . GLU A 1 286 ? -10.611 -2.504 -12.045 1.00 87.44 286 GLU A O 1
ATOM 2314 N N . MET A 1 287 ? -11.353 -3.630 -10.249 1.00 85.75 287 MET A N 1
ATOM 2315 C CA . MET A 1 287 ? -12.545 -2.809 -10.049 1.00 85.75 287 MET A CA 1
ATOM 2316 C C . MET A 1 287 ? -12.154 -1.352 -9.823 1.00 85.75 287 MET A C 1
ATOM 2318 O O . MET A 1 287 ? -11.271 -1.093 -9.009 1.00 85.75 287 MET A O 1
ATOM 2322 N N . LEU A 1 288 ? -12.836 -0.421 -10.486 1.00 86.69 288 LEU A N 1
ATOM 2323 C CA . LEU A 1 288 ? -12.566 1.008 -10.348 1.00 86.69 288 LEU A CA 1
ATOM 2324 C C . LEU A 1 288 ? -13.199 1.580 -9.069 1.00 86.69 288 LEU A C 1
ATOM 2326 O O . LEU A 1 288 ? -14.197 1.057 -8.570 1.00 86.69 288 LEU A O 1
ATOM 2330 N N . ASN A 1 289 ? -12.591 2.615 -8.493 1.00 85.75 289 ASN A N 1
ATOM 2331 C CA . ASN A 1 289 ? -13.217 3.441 -7.455 1.00 85.75 289 ASN A CA 1
ATOM 2332 C C . ASN A 1 289 ? -14.053 4.582 -8.073 1.00 85.75 289 ASN A C 1
ATOM 2334 O O . ASN A 1 289 ? -14.118 4.725 -9.293 1.00 85.75 289 ASN A O 1
ATOM 2338 N N . ASP A 1 290 ? -14.637 5.430 -7.222 1.00 84.12 290 ASP A N 1
ATOM 2339 C CA . ASP A 1 290 ? -15.436 6.597 -7.635 1.00 84.12 290 ASP A CA 1
ATOM 2340 C C . ASP A 1 290 ? -14.637 7.634 -8.457 1.00 84.12 290 ASP A C 1
ATOM 2342 O O . ASP A 1 290 ? -15.223 8.477 -9.128 1.00 84.12 290 ASP A O 1
ATOM 2346 N N . TYR A 1 291 ? -13.301 7.560 -8.437 1.00 83.62 291 TYR A N 1
ATOM 2347 C CA . TYR A 1 291 ? -12.393 8.401 -9.227 1.00 83.62 291 TYR A CA 1
ATOM 2348 C C . TYR A 1 291 ? -11.936 7.728 -10.534 1.00 83.62 291 TYR A C 1
ATOM 2350 O O . TYR A 1 291 ? -11.068 8.259 -11.225 1.00 83.62 291 TYR A O 1
ATOM 2358 N N . GLY A 1 292 ? -12.471 6.550 -10.873 1.00 85.94 292 GLY A N 1
ATOM 2359 C CA . GLY A 1 292 ? -12.090 5.799 -12.072 1.00 85.94 292 GLY A CA 1
ATOM 2360 C C . GLY A 1 292 ? -10.731 5.096 -11.974 1.00 85.94 292 GLY A C 1
ATOM 2361 O O . GLY A 1 292 ? -10.145 4.744 -12.997 1.00 85.94 292 GLY A O 1
ATOM 2362 N N . GLU A 1 293 ? -10.209 4.884 -10.766 1.00 85.88 293 GLU A N 1
ATOM 2363 C CA . GLU A 1 293 ? -8.879 4.314 -10.539 1.00 85.88 293 GLU A CA 1
ATOM 2364 C C . GLU A 1 293 ? -8.940 2.842 -10.141 1.00 85.88 293 GLU A C 1
ATOM 2366 O O . GLU A 1 293 ? -9.813 2.418 -9.391 1.00 85.88 293 GLU A O 1
ATOM 2371 N N . THR A 1 294 ? -7.955 2.069 -10.586 1.00 89.56 294 THR A N 1
ATOM 2372 C CA . THR A 1 294 ? -7.697 0.708 -10.099 1.00 89.56 294 THR A CA 1
ATOM 2373 C C . THR A 1 294 ? -6.979 0.735 -8.740 1.00 89.56 294 THR A C 1
ATOM 2375 O O . THR A 1 294 ? -6.225 1.674 -8.452 1.00 89.56 294 THR A O 1
ATOM 2378 N N . PRO A 1 295 ? -7.064 -0.341 -7.931 1.00 91.38 295 PRO A N 1
ATOM 2379 C CA . PRO A 1 295 ? -6.313 -0.431 -6.681 1.00 91.38 295 PRO A CA 1
ATOM 2380 C C . PRO A 1 295 ? -4.795 -0.297 -6.886 1.00 91.38 295 PRO A C 1
ATOM 2382 O O . PRO A 1 295 ? -4.093 0.261 -6.042 1.00 91.38 295 PRO A O 1
ATOM 2385 N N . PHE A 1 296 ? -4.278 -0.773 -8.025 1.00 92.25 296 PHE A N 1
ATOM 2386 C CA . PHE A 1 296 ? -2.867 -0.629 -8.377 1.00 92.25 296 PHE A CA 1
ATOM 2387 C C . PHE A 1 296 ? -2.472 0.836 -8.608 1.00 92.25 296 PHE A C 1
ATOM 2389 O O . PHE A 1 296 ? -1.435 1.274 -8.113 1.00 92.25 296 PHE A O 1
ATOM 2396 N N . GLN A 1 297 ? -3.309 1.623 -9.292 1.00 88.75 297 GLN A N 1
ATOM 2397 C CA . GLN A 1 297 ? -3.074 3.061 -9.473 1.00 88.75 297 GLN A CA 1
ATOM 2398 C C . GLN A 1 297 ? -3.077 3.811 -8.137 1.00 88.75 297 GLN A C 1
ATOM 2400 O O . GLN A 1 297 ? -2.197 4.641 -7.899 1.00 88.75 297 GLN A O 1
ATOM 2405 N N . VAL A 1 298 ? -3.981 3.457 -7.220 1.00 89.69 298 VAL A N 1
ATOM 2406 C CA . VAL A 1 298 ? -3.971 4.011 -5.858 1.00 89.69 298 VAL A CA 1
ATOM 2407 C C . VAL A 1 298 ? -2.690 3.633 -5.105 1.00 89.69 298 VAL A C 1
ATOM 2409 O O . VAL A 1 298 ? -2.116 4.468 -4.405 1.00 89.69 298 VAL A O 1
ATOM 2412 N N . ALA A 1 299 ? -2.170 2.414 -5.288 1.00 93.12 299 ALA A N 1
ATOM 2413 C CA . ALA A 1 299 ? -0.900 2.001 -4.687 1.00 93.12 299 ALA A CA 1
ATOM 2414 C C . ALA A 1 299 ? 0.295 2.826 -5.201 1.00 93.12 299 ALA A C 1
ATOM 2416 O O . ALA A 1 299 ? 1.187 3.157 -4.411 1.00 93.12 299 ALA A O 1
ATOM 2417 N N . LEU A 1 300 ? 0.297 3.182 -6.494 1.00 91.06 300 LEU A N 1
ATOM 2418 C CA . LEU A 1 300 ? 1.298 4.063 -7.106 1.00 91.06 300 LEU A CA 1
ATOM 2419 C C . LEU A 1 300 ? 1.230 5.475 -6.517 1.00 91.06 300 LEU A C 1
ATOM 2421 O O . LEU A 1 300 ? 2.255 5.982 -6.065 1.00 91.06 300 LEU A O 1
ATOM 2425 N N . LYS A 1 301 ? 0.030 6.074 -6.438 1.00 87.69 301 LYS A N 1
ATOM 2426 C CA . LYS A 1 301 ? -0.176 7.406 -5.837 1.00 87.69 301 LYS A CA 1
ATOM 2427 C C . LYS A 1 301 ? 0.273 7.455 -4.374 1.00 87.69 301 LYS A C 1
ATOM 2429 O O . LYS A 1 301 ? 0.946 8.395 -3.963 1.00 87.69 301 LYS A O 1
ATOM 2434 N N . ASN A 1 302 ? -0.014 6.401 -3.610 1.00 89.00 302 ASN A N 1
ATOM 2435 C CA . ASN A 1 302 ? 0.405 6.275 -2.211 1.00 89.00 302 ASN A CA 1
ATOM 2436 C C . ASN A 1 302 ? 1.890 5.895 -2.039 1.00 89.00 302 ASN A C 1
ATOM 2438 O O . ASN A 1 302 ? 2.326 5.681 -0.904 1.00 89.00 302 ASN A O 1
ATOM 2442 N N . ASN A 1 303 ? 2.655 5.742 -3.130 1.00 90.88 303 ASN A N 1
ATOM 2443 C CA . ASN A 1 303 ? 4.066 5.338 -3.137 1.00 90.88 303 ASN A CA 1
ATOM 2444 C C . ASN A 1 303 ? 4.345 4.074 -2.290 1.00 90.88 303 ASN A C 1
ATOM 2446 O O . ASN A 1 303 ? 5.343 3.970 -1.574 1.00 90.88 303 ASN A O 1
ATOM 2450 N N . SER A 1 304 ? 3.423 3.110 -2.316 1.00 91.44 304 SER A N 1
ATOM 2451 C CA . SER A 1 304 ? 3.458 1.944 -1.426 1.00 91.44 304 SER A CA 1
ATOM 2452 C C . SER A 1 304 ? 4.250 0.791 -2.047 1.00 91.44 304 SER A C 1
ATOM 2454 O O . SER A 1 304 ? 3.672 -0.173 -2.544 1.00 91.44 304 SER A O 1
ATOM 2456 N N . LEU A 1 305 ? 5.587 0.871 -1.997 1.00 94.25 305 LEU A N 1
ATOM 2457 C CA . LEU A 1 305 ? 6.520 -0.061 -2.664 1.00 94.25 305 LEU A CA 1
ATOM 2458 C C . LEU A 1 305 ? 6.211 -1.547 -2.411 1.00 94.25 305 LEU A C 1
ATOM 2460 O O . LEU A 1 305 ? 6.205 -2.358 -3.341 1.00 94.25 305 LEU A O 1
ATOM 2464 N N . LYS A 1 306 ? 5.901 -1.913 -1.160 1.00 95.00 306 LYS A N 1
ATOM 2465 C CA . LYS A 1 306 ? 5.573 -3.300 -0.796 1.00 95.00 306 LYS A CA 1
ATOM 2466 C C . LYS A 1 306 ? 4.278 -3.783 -1.465 1.00 95.00 306 LYS A C 1
ATOM 2468 O O . LYS A 1 306 ? 4.227 -4.905 -1.952 1.00 95.00 306 LYS A O 1
ATOM 2473 N N . ILE A 1 307 ? 3.260 -2.928 -1.553 1.00 94.94 307 ILE A N 1
ATOM 2474 C CA . ILE A 1 307 ? 2.000 -3.258 -2.232 1.00 94.94 307 ILE A CA 1
ATOM 2475 C C . ILE A 1 307 ? 2.202 -3.316 -3.745 1.00 94.94 307 ILE A C 1
ATOM 2477 O O . ILE A 1 307 ? 1.756 -4.268 -4.373 1.00 94.94 307 ILE A O 1
ATOM 2481 N N . ILE A 1 308 ? 2.915 -2.348 -4.329 1.00 94.62 308 ILE A N 1
ATOM 2482 C CA . ILE A 1 308 ? 3.217 -2.322 -5.770 1.00 94.62 308 ILE A CA 1
ATOM 2483 C C . ILE A 1 308 ? 3.940 -3.611 -6.180 1.00 94.62 308 ILE A C 1
ATOM 2485 O O . ILE A 1 308 ? 3.522 -4.290 -7.115 1.00 94.62 308 ILE A O 1
ATOM 2489 N N . SER A 1 309 ? 4.990 -3.990 -5.446 1.00 94.25 309 SER A N 1
ATOM 2490 C CA . SER A 1 309 ? 5.725 -5.234 -5.710 1.00 94.25 309 SER A CA 1
ATOM 2491 C C . SER A 1 309 ? 4.869 -6.488 -5.519 1.00 94.25 309 SER A C 1
ATOM 2493 O O . SER A 1 309 ? 5.051 -7.455 -6.256 1.00 94.25 309 SER A O 1
ATOM 2495 N N . TRP A 1 310 ? 3.923 -6.484 -4.575 1.00 94.19 310 TRP A N 1
ATOM 2496 C CA . TRP A 1 310 ? 2.965 -7.574 -4.410 1.00 94.19 310 TRP A CA 1
ATOM 2497 C C . TRP A 1 310 ? 1.997 -7.674 -5.598 1.00 94.19 310 TRP A C 1
ATOM 2499 O O . TRP A 1 310 ? 1.882 -8.752 -6.176 1.00 94.19 310 TRP A O 1
ATOM 2509 N N . PHE A 1 311 ? 1.395 -6.564 -6.044 1.00 93.88 311 PHE A N 1
ATOM 2510 C CA . PHE A 1 311 ? 0.525 -6.542 -7.227 1.00 93.88 311 PHE A CA 1
ATOM 2511 C C . PHE A 1 311 ? 1.228 -7.104 -8.461 1.00 93.88 311 PHE A C 1
ATOM 2513 O O . PHE A 1 311 ? 0.675 -7.958 -9.146 1.00 93.88 311 PHE A O 1
ATOM 2520 N N . LEU A 1 312 ? 2.467 -6.688 -8.730 1.00 92.44 312 LEU A N 1
ATOM 2521 C CA . LEU A 1 312 ? 3.198 -7.135 -9.919 1.00 92.44 312 LEU A CA 1
ATOM 2522 C C . LEU A 1 312 ? 3.420 -8.657 -9.954 1.00 92.44 312 LEU A C 1
ATOM 2524 O O . LEU A 1 312 ? 3.535 -9.223 -11.043 1.00 92.44 312 LEU A O 1
ATOM 2528 N N . LYS A 1 313 ? 3.405 -9.339 -8.800 1.00 90.81 313 LYS A N 1
ATOM 2529 C CA . LYS A 1 313 ? 3.468 -10.808 -8.715 1.00 90.81 313 LYS A CA 1
ATOM 2530 C C . LYS A 1 313 ? 2.147 -11.497 -9.093 1.00 90.81 313 LYS A C 1
ATOM 2532 O O . LYS A 1 313 ? 2.170 -12.666 -9.470 1.00 90.81 313 LYS A O 1
ATOM 2537 N N . LEU A 1 314 ? 1.007 -10.801 -9.039 1.00 89.62 314 LEU A N 1
ATOM 2538 C CA . LEU A 1 314 ? -0.317 -11.365 -9.326 1.00 89.62 314 LEU A CA 1
ATOM 2539 C C . LEU A 1 314 ? -0.534 -11.581 -10.823 1.00 89.62 314 LEU A C 1
ATOM 2541 O O . LEU A 1 314 ? -0.850 -10.636 -11.544 1.00 89.62 314 LEU A O 1
ATOM 2545 N N . LYS A 1 315 ? -0.440 -12.819 -11.316 1.00 82.69 315 LYS A N 1
ATOM 2546 C CA . LYS A 1 315 ? -0.554 -13.126 -12.759 1.00 82.69 315 LYS A CA 1
ATOM 2547 C C . LYS A 1 315 ? -1.808 -12.539 -13.432 1.00 82.69 315 LYS A C 1
ATOM 2549 O O . LYS A 1 315 ? -1.713 -12.097 -14.570 1.00 82.69 315 LYS A O 1
ATOM 2554 N N . LYS A 1 316 ? -2.940 -12.478 -12.724 1.00 80.69 316 LYS A N 1
ATOM 2555 C CA . LYS A 1 316 ? -4.252 -12.100 -13.281 1.00 80.69 316 LYS A CA 1
ATOM 2556 C C . LYS A 1 316 ? -4.469 -10.601 -13.518 1.00 80.69 316 LYS A C 1
ATOM 2558 O O . LYS A 1 316 ? -5.378 -10.263 -14.258 1.00 80.69 316 LYS A O 1
ATOM 2563 N N . CYS A 1 317 ? -3.677 -9.718 -12.910 1.00 82.56 317 CYS A N 1
ATOM 2564 C CA . CYS A 1 317 ? -3.894 -8.274 -13.039 1.00 82.56 317 CYS A CA 1
ATOM 2565 C C . CYS A 1 317 ? -3.236 -7.711 -14.305 1.00 82.56 317 CYS A C 1
ATOM 2567 O O . CYS A 1 317 ? -2.063 -7.987 -14.579 1.00 82.56 317 CYS A O 1
ATOM 2569 N N . SER A 1 318 ? -3.967 -6.873 -15.035 1.00 83.81 318 SER A N 1
ATOM 2570 C CA . SER A 1 318 ? -3.451 -6.039 -16.110 1.00 83.81 318 SER A CA 1
ATOM 2571 C C . SER A 1 318 ? -2.889 -4.733 -15.551 1.00 83.81 318 SER A C 1
ATOM 2573 O O . SER A 1 318 ? -3.536 -4.011 -14.795 1.00 83.81 318 SER A O 1
ATOM 2575 N N . PHE A 1 319 ? -1.660 -4.410 -15.949 1.00 82.38 319 PHE A N 1
ATOM 2576 C CA . PHE A 1 319 ? -0.966 -3.180 -15.543 1.00 82.38 319 PHE A CA 1
ATOM 2577 C C . PHE A 1 319 ? -0.689 -2.235 -16.711 1.00 82.38 319 PHE A C 1
ATOM 2579 O O . PHE A 1 319 ? -0.051 -1.197 -16.530 1.00 82.38 319 PHE A O 1
ATOM 2586 N N . TYR A 1 320 ? -1.140 -2.610 -17.907 1.00 77.44 320 TYR A N 1
ATOM 2587 C CA . TYR A 1 320 ? -0.880 -1.890 -19.139 1.00 77.44 320 TYR A CA 1
ATOM 2588 C C . TYR A 1 320 ? -2.167 -1.730 -19.937 1.00 77.44 320 TYR A C 1
ATOM 2590 O O . TYR A 1 320 ? -2.853 -2.705 -20.243 1.00 77.44 320 TYR A O 1
ATOM 2598 N N . LYS A 1 321 ? -2.450 -0.485 -20.318 1.00 73.81 321 LYS A N 1
ATOM 2599 C CA . LYS A 1 321 ? -3.446 -0.149 -21.334 1.00 73.81 321 LYS A CA 1
ATOM 2600 C C . LYS A 1 321 ? -2.750 0.642 -22.442 1.00 73.81 321 LYS A C 1
ATOM 2602 O O . LYS A 1 321 ? -1.950 1.545 -22.175 1.00 73.81 321 LYS A O 1
ATOM 2607 N N . LYS A 1 322 ? -3.001 0.255 -23.696 1.00 71.06 322 LYS A N 1
ATOM 2608 C CA . LYS A 1 322 ? -2.397 0.887 -24.879 1.00 71.06 322 LYS A CA 1
ATOM 2609 C C . LYS A 1 322 ? -2.890 2.335 -24.991 1.00 71.06 322 LYS A C 1
ATOM 2611 O O . LYS A 1 322 ? -4.076 2.570 -24.790 1.00 71.06 322 LYS A O 1
ATOM 2616 N N . LYS A 1 323 ? -1.992 3.272 -25.332 1.00 69.75 323 LYS A N 1
ATOM 2617 C CA . LYS A 1 323 ? -2.282 4.715 -25.467 1.00 69.75 323 LYS A CA 1
ATOM 2618 C C . LYS A 1 323 ? -2.861 5.358 -24.192 1.00 69.75 323 LYS A C 1
ATOM 2620 O O . LYS A 1 323 ? -3.731 6.204 -24.286 1.00 69.75 323 LYS A O 1
ATOM 2625 N N . GLN A 1 324 ? -2.402 4.946 -23.010 1.00 80.88 324 GLN A N 1
ATOM 2626 C CA . GLN A 1 324 ? -2.732 5.597 -21.736 1.00 80.88 324 GLN A CA 1
ATOM 2627 C C . GLN A 1 324 ? -1.463 5.870 -20.932 1.00 80.88 324 GLN A C 1
ATOM 2629 O O . GLN A 1 324 ? -0.444 5.183 -21.084 1.00 80.88 324 GLN A O 1
ATOM 2634 N N . THR A 1 325 ? -1.529 6.846 -20.030 1.00 80.00 325 THR A N 1
ATOM 2635 C CA . THR A 1 325 ? -0.445 7.143 -19.087 1.00 80.00 325 THR A CA 1
ATOM 2636 C C . THR A 1 325 ? -0.256 5.983 -18.105 1.00 80.00 325 THR A C 1
ATOM 2638 O O . THR A 1 325 ? -0.917 5.870 -17.075 1.00 80.00 325 THR A O 1
ATOM 2641 N N . ASN A 1 326 ? 0.660 5.078 -18.452 1.00 86.50 326 ASN A N 1
ATOM 2642 C CA . ASN A 1 326 ? 0.978 3.883 -17.666 1.00 86.50 326 ASN A CA 1
ATOM 2643 C C . ASN A 1 326 ? 1.840 4.179 -16.419 1.00 86.50 326 ASN A C 1
ATOM 2645 O O . ASN A 1 326 ? 2.465 5.233 -16.297 1.00 86.50 326 ASN A O 1
ATOM 2649 N N . ALA A 1 327 ? 1.942 3.200 -15.515 1.00 89.94 327 ALA A N 1
ATOM 2650 C CA . ALA A 1 327 ? 2.667 3.326 -14.245 1.00 89.94 327 ALA A CA 1
ATOM 2651 C C . ALA A 1 327 ? 4.142 3.744 -14.391 1.00 89.94 327 ALA A C 1
ATOM 2653 O O . ALA A 1 327 ? 4.654 4.480 -13.548 1.00 89.94 327 ALA A O 1
ATOM 2654 N N . ILE A 1 328 ? 4.818 3.302 -15.462 1.00 93.69 328 ILE A N 1
ATOM 2655 C CA . ILE A 1 328 ? 6.212 3.684 -15.731 1.00 93.69 328 ILE A CA 1
ATOM 2656 C C . ILE A 1 328 ? 6.294 5.200 -15.985 1.00 93.69 328 ILE A C 1
ATOM 2658 O O . ILE A 1 328 ? 7.123 5.856 -15.357 1.00 93.69 328 ILE A O 1
ATOM 2662 N N . HIS A 1 329 ? 5.389 5.783 -16.785 1.00 92.81 329 HIS A N 1
ATOM 2663 C CA . HIS A 1 329 ? 5.313 7.238 -16.990 1.00 92.81 329 HIS A CA 1
ATOM 2664 C C . HIS A 1 329 ? 5.088 7.978 -15.672 1.00 92.81 329 HIS A C 1
ATOM 2666 O O . HIS A 1 329 ? 5.851 8.881 -15.337 1.00 92.81 329 HIS A O 1
ATOM 2672 N N . LEU A 1 330 ? 4.092 7.550 -14.885 1.00 90.06 330 LEU A N 1
ATOM 2673 C CA . LEU A 1 330 ? 3.770 8.172 -13.596 1.00 90.06 330 LEU A CA 1
ATOM 2674 C C . LEU A 1 330 ? 4.962 8.146 -12.632 1.00 90.06 330 LEU A C 1
ATOM 2676 O O . LEU A 1 330 ? 5.210 9.134 -11.946 1.00 90.06 330 LEU A O 1
ATOM 2680 N N . SER A 1 331 ? 5.729 7.051 -12.606 1.00 93.69 331 SER A N 1
ATOM 2681 C CA . SER A 1 331 ? 6.907 6.935 -11.740 1.00 93.69 331 SER A CA 1
ATOM 2682 C C . SER A 1 331 ? 8.004 7.947 -12.086 1.00 93.69 331 SER A C 1
ATOM 2684 O O . SER A 1 331 ? 8.627 8.497 -11.177 1.00 93.69 331 SER A O 1
ATOM 2686 N N . VAL A 1 332 ? 8.200 8.240 -13.378 1.00 95.00 332 VAL A N 1
ATOM 2687 C CA . VAL A 1 332 ? 9.138 9.267 -13.854 1.00 95.00 332 VAL A CA 1
ATOM 2688 C C . VAL A 1 332 ? 8.584 10.657 -13.553 1.00 95.00 332 VAL A C 1
ATOM 2690 O O . VAL A 1 332 ? 9.252 11.443 -12.887 1.00 95.00 332 VAL A O 1
ATOM 2693 N N . LEU A 1 333 ? 7.336 10.930 -13.954 1.00 92.38 333 LEU A N 1
ATOM 2694 C CA . LEU A 1 333 ? 6.680 12.229 -13.780 1.00 92.38 333 LEU A CA 1
ATOM 2695 C C . LEU A 1 333 ? 6.652 12.682 -12.315 1.00 92.38 333 LEU A C 1
ATOM 2697 O O . LEU A 1 333 ? 6.908 13.846 -12.021 1.00 92.38 333 LEU A O 1
ATOM 2701 N N . GLN A 1 334 ? 6.396 11.751 -11.393 1.00 91.19 334 GLN A N 1
ATOM 2702 C CA . GLN A 1 334 ? 6.346 11.999 -9.948 1.00 91.19 334 GLN A CA 1
ATOM 2703 C C . GLN A 1 334 ? 7.712 11.866 -9.252 1.00 91.19 334 GLN A C 1
ATOM 2705 O O . GLN A 1 334 ? 7.782 11.921 -8.019 1.00 91.19 334 GLN A O 1
ATOM 2710 N N . LYS A 1 335 ? 8.796 11.656 -10.012 1.00 93.50 335 LYS A N 1
ATOM 2711 C CA . LYS A 1 335 ? 10.173 11.502 -9.516 1.00 93.50 335 LYS A CA 1
ATOM 2712 C C . LYS A 1 335 ? 10.318 10.393 -8.457 1.00 93.50 335 LYS A C 1
ATOM 2714 O O . LYS A 1 335 ? 11.037 10.538 -7.469 1.00 93.50 335 LYS A O 1
ATOM 2719 N N . LYS A 1 336 ? 9.658 9.245 -8.660 1.00 93.88 336 LYS A N 1
ATOM 2720 C CA . LYS A 1 336 ? 9.676 8.072 -7.760 1.00 93.88 336 LYS A CA 1
ATOM 2721 C C . LYS A 1 336 ? 10.584 6.948 -8.281 1.00 93.88 336 LYS A C 1
ATOM 2723 O O . LYS A 1 336 ? 10.107 5.950 -8.820 1.00 93.88 336 LYS A O 1
ATOM 2728 N N . MET A 1 337 ? 11.898 7.072 -8.065 1.00 94.88 337 MET A N 1
ATOM 2729 C CA . MET A 1 337 ? 12.888 6.097 -8.563 1.00 94.88 337 MET A CA 1
ATOM 2730 C C . MET A 1 337 ? 12.650 4.664 -8.058 1.00 94.88 337 MET A C 1
ATOM 2732 O O . MET A 1 337 ? 12.650 3.748 -8.879 1.00 94.88 337 MET A O 1
ATOM 2736 N N . PRO A 1 338 ? 12.365 4.428 -6.759 1.00 95.94 338 PRO A N 1
ATOM 2737 C CA . PRO A 1 338 ? 12.143 3.065 -6.275 1.00 95.94 338 PRO A CA 1
ATOM 2738 C C . PRO A 1 338 ? 10.929 2.388 -6.926 1.00 95.94 338 PRO A C 1
ATOM 2740 O O . PRO A 1 338 ? 10.937 1.179 -7.146 1.00 95.94 338 PRO A O 1
ATOM 2743 N N . VAL A 1 339 ? 9.892 3.162 -7.273 1.00 95.25 339 VAL A N 1
ATOM 2744 C CA . VAL A 1 339 ? 8.733 2.647 -8.017 1.00 95.25 339 VAL A CA 1
ATOM 2745 C C . VAL A 1 339 ? 9.158 2.255 -9.427 1.00 95.25 339 VAL A C 1
ATOM 2747 O O . VAL A 1 339 ? 8.857 1.138 -9.844 1.00 95.25 339 VAL A O 1
ATOM 2750 N N . LEU A 1 340 ? 9.895 3.124 -10.133 1.00 95.56 340 LEU A N 1
ATOM 2751 C CA . LEU A 1 340 ? 10.396 2.823 -11.475 1.00 95.56 340 LEU A CA 1
ATOM 2752 C C . LEU A 1 340 ? 11.198 1.516 -11.482 1.00 95.56 340 LEU A C 1
ATOM 2754 O O . LEU A 1 340 ? 10.923 0.635 -12.290 1.00 95.56 340 LEU A O 1
ATOM 2758 N N . GLU A 1 341 ? 12.154 1.351 -10.568 1.00 94.88 341 GLU A N 1
ATOM 2759 C CA . GLU A 1 341 ? 12.981 0.142 -10.519 1.00 94.88 341 GLU A CA 1
ATOM 2760 C C . GLU A 1 341 ? 12.162 -1.137 -10.313 1.00 94.88 341 GLU A C 1
ATOM 2762 O O . GLU A 1 341 ? 12.431 -2.151 -10.959 1.00 94.88 341 GLU A O 1
ATOM 2767 N N . ILE A 1 342 ? 11.155 -1.100 -9.434 1.00 95.62 342 ILE A N 1
ATOM 2768 C CA . ILE A 1 342 ? 10.254 -2.235 -9.199 1.00 95.62 342 ILE A CA 1
ATOM 2769 C C . ILE A 1 342 ? 9.458 -2.560 -10.472 1.00 95.62 342 ILE A C 1
ATOM 2771 O O . ILE A 1 342 ? 9.349 -3.731 -10.846 1.00 95.62 342 ILE A O 1
ATOM 2775 N N . LEU A 1 343 ? 8.937 -1.537 -11.157 1.00 94.56 343 LEU A N 1
ATOM 2776 C CA . LEU A 1 343 ? 8.202 -1.706 -12.411 1.00 94.56 343 LEU A CA 1
ATOM 2777 C C . LEU A 1 343 ? 9.097 -2.315 -13.503 1.00 94.56 343 LEU A C 1
ATOM 2779 O O . LEU A 1 343 ? 8.703 -3.306 -14.120 1.00 94.56 343 LEU A O 1
ATOM 2783 N N . LEU A 1 344 ? 10.312 -1.790 -13.694 1.00 94.25 344 LEU A N 1
ATOM 2784 C CA . LEU A 1 344 ? 11.267 -2.270 -14.700 1.00 94.25 344 LEU A CA 1
ATOM 2785 C C . LEU A 1 344 ? 11.706 -3.716 -14.444 1.00 94.25 344 LEU A C 1
ATOM 2787 O O . LEU A 1 344 ? 11.708 -4.533 -15.364 1.00 94.25 344 LEU A O 1
ATOM 2791 N N . LYS A 1 345 ? 12.000 -4.070 -13.185 1.00 94.06 345 LYS A N 1
ATOM 2792 C CA . LYS A 1 345 ? 12.349 -5.448 -12.798 1.00 94.06 345 LYS A CA 1
ATOM 2793 C C . LYS A 1 345 ? 11.225 -6.440 -13.086 1.00 94.06 345 LYS A C 1
ATOM 2795 O O . LYS A 1 345 ? 11.508 -7.585 -13.425 1.00 94.06 345 LYS A O 1
ATOM 2800 N N . SER A 1 346 ? 9.966 -6.017 -12.962 1.00 91.75 346 SER A N 1
ATOM 2801 C CA . SER A 1 346 ? 8.819 -6.906 -13.177 1.00 91.75 346 SER A CA 1
ATOM 2802 C C . SER A 1 346 ? 8.639 -7.343 -14.632 1.00 91.75 346 SER A C 1
ATOM 2804 O O . SER A 1 346 ? 8.034 -8.384 -14.868 1.00 91.75 346 SER A O 1
ATOM 2806 N N . LYS A 1 347 ? 9.116 -6.544 -15.602 1.00 90.19 347 LYS A N 1
ATOM 2807 C CA . LYS A 1 347 ? 8.910 -6.735 -17.052 1.00 90.19 347 LYS A CA 1
ATOM 2808 C C . LYS A 1 347 ? 7.438 -6.873 -17.488 1.00 90.19 347 LYS A C 1
ATOM 2810 O O . LYS A 1 347 ? 7.167 -7.267 -18.616 1.00 90.19 347 LYS A O 1
ATOM 2815 N N . ARG A 1 348 ? 6.475 -6.540 -16.618 1.00 89.56 348 ARG A N 1
ATOM 2816 C CA . ARG A 1 348 ? 5.033 -6.677 -16.898 1.00 89.56 348 ARG A CA 1
ATOM 2817 C C . ARG A 1 348 ? 4.423 -5.500 -17.640 1.00 89.56 348 ARG A C 1
ATOM 2819 O O . ARG A 1 348 ? 3.318 -5.614 -18.158 1.00 89.56 348 ARG A O 1
ATOM 2826 N N . ILE A 1 349 ? 5.119 -4.371 -17.647 1.00 89.00 349 ILE A N 1
ATOM 2827 C CA . ILE A 1 349 ? 4.707 -3.164 -18.351 1.00 89.00 349 ILE A CA 1
ATOM 2828 C C . ILE A 1 349 ? 5.756 -2.916 -19.436 1.00 89.00 349 ILE A C 1
ATOM 2830 O O . ILE A 1 349 ? 6.943 -2.865 -19.100 1.00 89.00 349 ILE A O 1
ATOM 2834 N N . PRO A 1 350 ? 5.359 -2.776 -20.713 1.00 91.88 350 PRO A N 1
ATOM 2835 C CA . PRO A 1 350 ? 6.296 -2.466 -21.786 1.00 91.88 350 PRO A CA 1
ATOM 2836 C C . PRO A 1 350 ? 7.066 -1.177 -21.478 1.00 91.88 350 PRO A C 1
ATOM 2838 O O . PRO A 1 350 ? 6.458 -0.137 -21.229 1.00 91.88 350 PRO A O 1
ATOM 2841 N N . ILE A 1 351 ? 8.400 -1.248 -21.493 1.00 93.00 351 ILE A N 1
ATOM 2842 C CA . ILE A 1 351 ? 9.277 -0.112 -21.155 1.00 93.00 351 ILE A CA 1
ATOM 2843 C C . ILE A 1 351 ? 9.100 1.070 -22.119 1.00 93.00 351 ILE A C 1
ATOM 2845 O O . ILE A 1 351 ? 9.121 2.225 -21.700 1.00 93.00 351 ILE A O 1
ATOM 2849 N N . ASP A 1 352 ? 8.834 0.755 -23.386 1.00 93.12 352 ASP A N 1
ATOM 2850 C CA . ASP A 1 352 ? 8.605 1.698 -24.482 1.00 93.12 352 ASP A CA 1
ATOM 2851 C C . ASP A 1 352 ? 7.106 1.934 -24.749 1.00 93.12 352 ASP A C 1
ATOM 2853 O O . ASP A 1 352 ? 6.701 2.313 -25.850 1.00 93.12 352 ASP A O 1
ATOM 2857 N N . ALA A 1 353 ? 6.248 1.668 -23.757 1.00 92.88 353 ALA A N 1
ATOM 2858 C CA . ALA A 1 353 ? 4.835 2.013 -23.839 1.00 92.88 353 ALA A CA 1
ATOM 2859 C C . ALA A 1 353 ? 4.675 3.504 -24.161 1.00 92.88 353 ALA A C 1
ATOM 2861 O O . ALA A 1 353 ? 5.292 4.338 -23.509 1.00 92.88 353 ALA A O 1
ATOM 2862 N N . LYS A 1 354 ? 3.814 3.819 -25.131 1.00 92.94 354 LYS A N 1
ATOM 2863 C CA . LYS A 1 354 ? 3.409 5.192 -25.439 1.00 92.94 354 LYS A CA 1
ATOM 2864 C C . LYS A 1 354 ? 2.135 5.566 -24.689 1.00 92.94 354 LYS A C 1
ATOM 2866 O O . LYS A 1 354 ? 1.210 4.747 -24.608 1.00 92.94 354 LYS A O 1
ATOM 2871 N N . ASP A 1 355 ? 2.098 6.780 -24.159 1.00 91.75 355 ASP A N 1
ATOM 2872 C CA . ASP A 1 355 ? 0.888 7.401 -23.624 1.00 91.75 355 ASP A CA 1
ATOM 2873 C C . ASP A 1 355 ? -0.003 7.996 -24.736 1.00 91.75 355 ASP A C 1
ATOM 2875 O O . ASP A 1 355 ? 0.167 7.689 -25.920 1.00 91.75 355 ASP A O 1
ATOM 2879 N N . GLU A 1 356 ? -0.987 8.813 -24.355 1.00 92.06 356 GLU A N 1
ATOM 2880 C CA . GLU A 1 356 ? -1.927 9.479 -25.272 1.00 92.06 356 GLU A CA 1
ATOM 2881 C C . GLU A 1 356 ? -1.226 10.443 -26.243 1.00 92.06 356 GLU A C 1
ATOM 2883 O O . GLU A 1 356 ? -1.606 10.539 -27.410 1.00 92.06 356 GLU A O 1
ATOM 2888 N N . ASN A 1 357 ? -0.137 11.076 -25.799 1.00 91.75 357 ASN A N 1
ATOM 2889 C CA . ASN A 1 357 ? 0.668 12.009 -26.590 1.00 91.75 357 ASN A CA 1
ATOM 2890 C C . ASN A 1 357 ? 1.739 11.303 -27.437 1.00 91.75 357 ASN A C 1
ATOM 2892 O O . ASN A 1 357 ? 2.508 11.946 -28.157 1.00 91.75 357 ASN A O 1
ATOM 2896 N N . GLY A 1 358 ? 1.824 9.974 -27.354 1.00 93.06 358 GLY A N 1
ATOM 2897 C CA . GLY A 1 358 ? 2.867 9.195 -28.010 1.00 93.06 358 GLY A CA 1
ATOM 2898 C C . GLY A 1 358 ? 4.208 9.208 -27.267 1.00 93.06 358 GLY A C 1
ATOM 2899 O O . GLY A 1 358 ? 5.177 8.644 -27.779 1.00 93.06 358 GLY A O 1
ATOM 2900 N N . ASN A 1 359 ? 4.285 9.827 -26.087 1.00 94.19 359 ASN A N 1
ATOM 2901 C CA . ASN A 1 359 ? 5.510 9.933 -25.303 1.00 94.19 359 ASN A CA 1
ATOM 2902 C C . ASN A 1 359 ? 5.803 8.607 -24.597 1.00 94.19 359 ASN A C 1
ATOM 2904 O O . ASN A 1 359 ? 4.897 7.925 -24.120 1.00 94.19 359 ASN A O 1
ATOM 2908 N N . THR A 1 360 ? 7.085 8.254 -24.513 1.00 95.12 360 THR A N 1
ATOM 2909 C CA . THR A 1 360 ? 7.575 7.130 -23.705 1.00 95.12 360 THR A CA 1
ATOM 2910 C C . THR A 1 360 ? 8.062 7.622 -22.343 1.00 95.12 360 THR A C 1
ATOM 2912 O O . THR A 1 360 ? 8.330 8.807 -22.138 1.00 95.12 360 THR A O 1
ATOM 2915 N N . ALA A 1 361 ? 8.262 6.714 -21.389 1.00 95.75 361 ALA A N 1
ATOM 2916 C CA . ALA A 1 361 ? 8.792 7.084 -20.076 1.00 95.75 361 ALA A CA 1
ATOM 2917 C C . ALA A 1 361 ? 10.181 7.751 -20.145 1.00 95.75 361 ALA A C 1
ATOM 2919 O O . ALA A 1 361 ? 10.474 8.648 -19.352 1.00 95.75 361 ALA A O 1
ATOM 2920 N N . ILE A 1 362 ? 11.021 7.347 -21.107 1.00 95.19 362 ILE A N 1
ATOM 2921 C CA . ILE A 1 362 ? 12.345 7.949 -21.324 1.00 95.19 362 ILE A CA 1
ATOM 2922 C C . ILE A 1 362 ? 12.252 9.358 -21.918 1.00 95.19 362 ILE A C 1
ATOM 2924 O O . ILE A 1 362 ? 13.099 10.195 -21.619 1.00 95.19 362 ILE A O 1
ATOM 2928 N N . PHE A 1 363 ? 11.199 9.660 -22.684 1.00 94.50 363 PHE A N 1
ATOM 2929 C CA . PHE A 1 363 ? 10.933 11.021 -23.152 1.00 94.50 363 PHE A CA 1
ATOM 2930 C C . PHE A 1 363 ? 10.785 11.974 -21.963 1.00 94.50 363 PHE A C 1
ATOM 2932 O O . PHE A 1 363 ? 11.501 12.968 -21.861 1.00 94.50 363 PHE A O 1
ATOM 2939 N N . TYR A 1 364 ? 9.938 11.606 -20.998 1.00 94.56 364 TYR A N 1
ATOM 2940 C CA . TYR A 1 364 ? 9.734 12.405 -19.792 1.00 94.56 364 TYR A CA 1
ATOM 2941 C C . TYR A 1 364 ? 10.986 12.512 -18.921 1.00 94.56 364 TYR A C 1
ATOM 2943 O O . TYR A 1 364 ? 11.231 13.571 -18.346 1.00 94.56 364 TYR A O 1
ATOM 2951 N N . SER A 1 365 ? 11.805 11.458 -18.820 1.00 94.75 365 SER A N 1
ATOM 2952 C CA . SER A 1 365 ? 13.031 11.538 -18.017 1.00 94.75 365 SER A CA 1
ATOM 2953 C C . SER A 1 365 ? 14.052 12.502 -18.617 1.00 94.75 365 SER A C 1
ATOM 2955 O O . SER A 1 365 ? 14.752 13.167 -17.858 1.00 94.75 365 SER A O 1
ATOM 2957 N N . VAL A 1 366 ? 14.124 12.594 -19.949 1.00 93.00 366 VAL A N 1
ATOM 2958 C CA . VAL A 1 366 ? 14.976 13.564 -20.651 1.00 93.00 366 VAL A CA 1
ATOM 2959 C C . VAL A 1 366 ? 14.416 14.976 -20.529 1.00 93.00 366 VAL A C 1
ATOM 2961 O O . VAL A 1 366 ? 15.164 15.878 -20.168 1.00 93.00 366 VAL A O 1
ATOM 2964 N N . GLN A 1 367 ? 13.113 15.162 -20.754 1.00 90.94 367 GLN A N 1
ATOM 2965 C CA . GLN A 1 367 ? 12.455 16.468 -20.643 1.00 90.94 367 GLN A CA 1
ATOM 2966 C C . GLN A 1 367 ? 12.602 17.078 -19.239 1.00 90.94 367 GLN A C 1
ATOM 2968 O O . GLN A 1 367 ? 12.720 18.287 -19.094 1.00 90.94 367 GLN A O 1
ATOM 2973 N N . GLN A 1 368 ? 12.616 16.243 -18.196 1.00 91.31 368 GLN A N 1
ATOM 2974 C CA . GLN A 1 368 ? 12.858 16.665 -16.812 1.00 91.31 368 GLN A CA 1
ATOM 2975 C C . GLN A 1 368 ? 14.345 16.727 -16.428 1.00 91.31 368 GLN A C 1
ATOM 2977 O O . GLN A 1 368 ? 14.664 16.866 -15.246 1.00 91.31 368 GLN A O 1
ATOM 2982 N N . GLU A 1 369 ? 15.252 16.541 -17.387 1.00 90.62 369 GLU A N 1
ATOM 2983 C CA . GLU A 1 369 ? 16.705 16.544 -17.196 1.00 90.62 369 GLU A CA 1
ATOM 2984 C C . GLU A 1 369 ? 17.222 15.508 -16.179 1.00 90.62 369 GLU A C 1
ATOM 2986 O O . GLU A 1 369 ? 18.280 15.638 -15.555 1.00 90.62 369 GLU A O 1
ATOM 2991 N N . SER A 1 370 ? 16.481 14.414 -16.014 1.00 91.12 370 SER A N 1
ATOM 2992 C CA . SER A 1 370 ? 16.743 13.414 -14.990 1.00 91.12 370 SER A CA 1
ATOM 2993 C C . SER A 1 370 ? 17.671 12.306 -15.488 1.00 91.12 370 SER A C 1
ATOM 2995 O O . SER A 1 370 ? 17.248 11.266 -16.010 1.00 91.12 370 SER A O 1
ATOM 2997 N N . ILE A 1 371 ? 18.976 12.498 -15.279 1.00 89.38 371 ILE A N 1
ATOM 2998 C CA . ILE A 1 371 ? 20.027 11.547 -15.688 1.00 89.38 371 ILE A CA 1
ATOM 2999 C C . ILE A 1 371 ? 19.824 10.169 -15.050 1.00 89.38 371 ILE A C 1
ATOM 3001 O O . ILE A 1 371 ? 20.009 9.149 -15.713 1.00 89.38 371 ILE A O 1
ATOM 3005 N N . ASN A 1 372 ? 19.443 10.117 -13.772 1.00 92.12 372 ASN A N 1
ATOM 3006 C CA . ASN A 1 372 ? 19.307 8.851 -13.052 1.00 92.12 372 ASN A CA 1
ATOM 3007 C C . ASN A 1 372 ? 18.155 8.005 -13.614 1.00 92.12 372 ASN A C 1
ATOM 3009 O O . ASN A 1 372 ? 18.334 6.808 -13.827 1.00 92.12 372 ASN A O 1
ATOM 3013 N N . PHE A 1 373 ? 17.008 8.626 -13.917 1.00 94.56 373 PHE A N 1
ATOM 3014 C CA . PHE A 1 373 ? 15.863 7.932 -14.518 1.00 94.56 373 PHE A CA 1
ATOM 3015 C C . PHE A 1 373 ? 16.175 7.502 -15.947 1.00 94.56 373 PHE A C 1
ATOM 3017 O O . PHE A 1 373 ? 15.931 6.353 -16.306 1.00 94.56 373 PHE A O 1
ATOM 3024 N N . THR A 1 374 ? 16.809 8.382 -16.723 1.00 93.06 374 THR A N 1
ATOM 3025 C CA . THR A 1 374 ? 17.246 8.072 -18.089 1.00 93.06 374 THR A CA 1
ATOM 3026 C C . THR A 1 374 ? 18.216 6.888 -18.098 1.00 93.06 374 THR A C 1
ATOM 3028 O O . THR A 1 374 ? 18.034 5.942 -18.859 1.00 93.06 374 THR A O 1
ATOM 3031 N N . ARG A 1 375 ? 19.209 6.867 -17.198 1.00 90.94 375 ARG A N 1
ATOM 3032 C CA . ARG A 1 375 ? 20.164 5.756 -17.069 1.00 90.94 375 ARG A CA 1
ATOM 3033 C C . ARG A 1 375 ? 19.478 4.455 -16.655 1.00 90.94 375 ARG A C 1
ATOM 3035 O O . ARG A 1 375 ? 19.823 3.407 -17.192 1.00 90.94 375 ARG A O 1
ATOM 3042 N N . ALA A 1 376 ? 18.529 4.510 -15.720 1.00 93.81 376 ALA A N 1
ATOM 3043 C CA . ALA A 1 376 ? 17.762 3.336 -15.315 1.00 93.81 376 ALA A CA 1
ATOM 3044 C C . ALA A 1 376 ? 16.952 2.778 -16.493 1.00 93.81 376 ALA A C 1
ATOM 3046 O O . ALA A 1 376 ? 17.064 1.598 -16.798 1.00 93.81 376 ALA A O 1
ATOM 3047 N N . LEU A 1 377 ? 16.213 3.621 -17.213 1.00 94.69 377 LEU A N 1
ATOM 3048 C CA . LEU A 1 377 ? 15.428 3.211 -18.379 1.00 94.69 377 LEU A CA 1
ATOM 3049 C C . LEU A 1 377 ? 16.310 2.598 -19.477 1.00 94.69 377 LEU A C 1
ATOM 3051 O O . LEU A 1 377 ? 16.036 1.492 -19.938 1.00 94.69 377 LEU A O 1
ATOM 3055 N N . LEU A 1 378 ? 17.419 3.253 -19.829 1.00 90.19 378 LEU A N 1
ATOM 3056 C CA . LEU A 1 378 ? 18.384 2.735 -20.805 1.00 90.19 378 LEU A CA 1
ATOM 3057 C C . LEU A 1 378 ? 18.989 1.392 -20.381 1.00 90.19 378 LEU A C 1
ATOM 3059 O O . LEU A 1 378 ? 19.112 0.488 -21.201 1.00 90.19 378 LEU A O 1
ATOM 3063 N N . LYS A 1 379 ? 19.326 1.229 -19.094 1.00 87.88 379 LYS A N 1
ATOM 3064 C CA . LYS A 1 379 ? 19.859 -0.031 -18.550 1.00 87.88 379 LYS A CA 1
ATOM 3065 C C . LYS A 1 379 ? 18.897 -1.206 -18.755 1.00 87.88 379 LYS A C 1
ATOM 3067 O O . LYS A 1 379 ? 19.358 -2.331 -18.914 1.00 87.88 379 LYS A O 1
ATOM 3072 N N . TYR A 1 380 ? 17.589 -0.957 -18.739 1.00 91.44 380 TYR A N 1
ATOM 3073 C CA . TYR A 1 380 ? 16.558 -1.971 -18.986 1.00 91.44 380 TYR A CA 1
ATOM 3074 C C . TYR A 1 380 ? 16.084 -2.012 -20.453 1.00 91.44 380 TYR A C 1
ATOM 3076 O O . TYR A 1 380 ? 15.100 -2.687 -20.745 1.00 91.44 380 TYR A O 1
ATOM 3084 N N . GLY A 1 381 ? 16.787 -1.336 -21.373 1.00 88.56 381 GLY A N 1
ATOM 3085 C CA . GLY A 1 381 ? 16.556 -1.431 -22.818 1.00 88.56 381 GLY A CA 1
ATOM 3086 C C . GLY A 1 381 ? 15.580 -0.407 -23.404 1.00 88.56 381 GLY A C 1
ATOM 3087 O O . GLY A 1 381 ? 15.054 -0.643 -24.486 1.00 88.56 381 GLY A O 1
ATOM 3088 N N . ALA A 1 382 ? 15.313 0.711 -22.719 1.00 92.00 382 ALA A N 1
ATOM 3089 C CA . ALA A 1 382 ? 14.447 1.759 -23.260 1.00 92.00 382 ALA A CA 1
ATOM 3090 C C . ALA A 1 382 ? 15.050 2.392 -24.520 1.00 92.00 382 ALA A C 1
ATOM 3092 O O . ALA A 1 382 ? 16.251 2.675 -24.578 1.00 92.00 382 ALA A O 1
ATOM 3093 N N . LYS A 1 383 ? 14.201 2.685 -25.503 1.00 89.25 383 LYS A N 1
ATOM 3094 C CA . LYS A 1 383 ? 14.618 3.197 -26.812 1.00 89.25 383 LYS A CA 1
ATOM 3095 C C . LYS A 1 383 ? 14.454 4.726 -26.898 1.00 89.25 383 LYS A C 1
ATOM 3097 O O . LYS A 1 383 ? 13.330 5.221 -26.972 1.00 89.25 383 LYS A O 1
ATOM 3102 N N . PRO A 1 384 ? 15.548 5.513 -26.963 1.00 89.00 384 PRO A N 1
ATOM 3103 C CA . PRO A 1 384 ? 15.510 6.974 -26.951 1.00 89.00 384 PRO A CA 1
ATOM 3104 C C . PRO A 1 384 ? 15.210 7.595 -28.320 1.00 89.00 384 PRO A C 1
ATOM 3106 O O . PRO A 1 384 ? 15.154 8.813 -28.418 1.00 89.00 384 PRO A O 1
ATOM 3109 N N . ARG A 1 385 ? 15.042 6.790 -29.378 1.00 88.25 385 ARG A N 1
ATOM 3110 C CA . ARG A 1 385 ? 14.693 7.263 -30.730 1.00 88.25 385 ARG A CA 1
ATOM 3111 C C . ARG A 1 385 ? 13.215 7.115 -31.077 1.00 88.25 385 ARG A C 1
ATOM 3113 O O . ARG A 1 385 ? 12.805 7.451 -32.181 1.00 88.25 385 ARG A O 1
ATOM 3120 N N . ILE A 1 386 ? 12.406 6.604 -30.153 1.00 89.69 386 ILE A N 1
ATOM 3121 C CA . ILE A 1 386 ? 10.966 6.506 -30.368 1.00 89.69 386 ILE A CA 1
ATOM 3122 C C . ILE A 1 386 ? 10.379 7.917 -30.391 1.00 89.69 386 ILE A C 1
ATOM 3124 O O . ILE A 1 386 ? 10.446 8.627 -29.392 1.00 89.69 386 ILE A O 1
ATOM 3128 N N . VAL A 1 387 ? 9.792 8.294 -31.525 1.00 91.75 387 VAL A N 1
ATOM 3129 C CA . VAL A 1 387 ? 9.134 9.593 -31.699 1.00 91.75 387 VAL A CA 1
ATOM 3130 C C . VAL A 1 387 ? 7.741 9.608 -31.077 1.00 91.75 387 VAL A C 1
ATOM 3132 O O . VAL A 1 387 ? 7.011 8.607 -31.128 1.00 91.75 387 VAL A O 1
ATOM 3135 N N . ASN A 1 388 ? 7.374 10.744 -30.497 1.00 92.62 388 ASN A N 1
ATOM 3136 C CA . ASN A 1 388 ? 6.015 11.015 -30.042 1.00 92.62 388 ASN A CA 1
ATOM 3137 C C . ASN A 1 388 ? 5.096 11.441 -31.203 1.00 92.62 388 ASN A C 1
ATOM 3139 O O . ASN A 1 388 ? 5.502 11.411 -32.366 1.00 92.62 388 ASN A O 1
ATOM 3143 N N . ASN A 1 389 ? 3.853 11.831 -30.903 1.00 94.38 389 ASN A N 1
ATOM 3144 C CA . ASN A 1 389 ? 2.894 12.251 -31.933 1.00 94.38 389 ASN A CA 1
ATOM 3145 C C . ASN A 1 389 ? 3.305 13.556 -32.648 1.00 94.38 389 ASN A C 1
ATOM 3147 O O . ASN A 1 389 ? 2.805 13.826 -33.733 1.00 94.38 389 ASN A O 1
ATOM 3151 N N . MET A 1 390 ? 4.230 14.331 -32.071 1.00 92.25 390 MET A N 1
ATOM 3152 C CA . MET A 1 390 ? 4.797 15.552 -32.660 1.00 92.25 390 MET A CA 1
ATOM 3153 C C . MET A 1 390 ? 6.067 15.285 -33.487 1.00 92.25 390 MET A C 1
ATOM 3155 O O . MET A 1 390 ? 6.674 16.220 -33.998 1.00 92.25 390 MET A O 1
ATOM 3159 N N . GLY A 1 391 ? 6.510 14.027 -33.594 1.00 91.19 391 GLY A N 1
ATOM 3160 C CA . GLY A 1 391 ? 7.720 13.656 -34.332 1.00 91.19 391 GLY A CA 1
ATOM 3161 C C . GLY A 1 391 ? 9.037 13.842 -33.568 1.00 91.19 391 GLY A C 1
ATOM 3162 O O . GLY A 1 391 ? 10.093 13.571 -34.130 1.00 91.19 391 GLY A O 1
ATOM 3163 N N . SER A 1 392 ? 9.010 14.252 -32.296 1.00 90.50 392 SER A N 1
ATOM 3164 C CA . SER A 1 392 ? 10.221 14.427 -31.480 1.00 90.50 392 SER A CA 1
ATOM 3165 C C . SER A 1 392 ? 10.581 13.143 -30.732 1.00 90.50 392 SER A C 1
ATOM 3167 O O . SER A 1 392 ? 9.719 12.538 -30.087 1.00 90.50 392 SER A O 1
ATOM 3169 N N . SER A 1 393 ? 11.851 12.730 -30.764 1.00 90.00 393 SER A N 1
ATOM 3170 C CA . SER A 1 393 ? 12.354 11.636 -29.927 1.00 90.00 393 SER A CA 1
ATOM 3171 C C . SER A 1 393 ? 13.031 12.142 -28.642 1.00 90.00 393 SER A C 1
ATOM 3173 O O . SER A 1 393 ? 13.495 13.282 -28.594 1.00 90.00 393 SER A O 1
ATOM 3175 N N . PRO A 1 394 ? 13.150 11.304 -27.593 1.00 89.31 394 PRO A N 1
ATOM 3176 C CA . PRO A 1 394 ? 13.942 11.628 -26.404 1.00 89.31 394 PRO A CA 1
ATOM 3177 C C . PRO A 1 394 ? 15.377 12.066 -26.725 1.00 89.31 394 PRO A C 1
ATOM 3179 O O . PRO A 1 394 ? 15.941 12.889 -26.015 1.00 89.31 394 PRO A O 1
ATOM 3182 N N . PHE A 1 395 ? 15.982 11.519 -27.782 1.00 86.12 395 PHE A N 1
ATOM 3183 C CA . PHE A 1 395 ? 17.305 11.930 -28.240 1.00 86.12 395 PHE A CA 1
ATOM 3184 C C . PHE A 1 395 ? 17.299 13.359 -28.800 1.00 86.12 395 PHE A C 1
ATOM 3186 O O . PHE A 1 395 ? 18.221 14.111 -28.504 1.00 86.12 395 PHE A O 1
ATOM 3193 N N . ASP A 1 396 ? 16.271 13.737 -29.564 1.00 84.56 396 ASP A N 1
ATOM 3194 C CA . ASP A 1 396 ? 16.165 15.073 -30.175 1.00 84.56 396 ASP A CA 1
ATOM 3195 C C . ASP A 1 396 ? 15.860 16.150 -29.127 1.00 84.56 396 ASP A C 1
ATOM 3197 O O . ASP A 1 396 ? 16.352 17.269 -29.214 1.00 84.56 396 ASP A O 1
ATOM 3201 N N . VAL A 1 397 ? 15.081 15.795 -28.100 1.00 86.00 397 VAL A N 1
ATOM 3202 C CA . VAL A 1 397 ? 14.731 16.690 -26.982 1.00 86.00 397 VAL A CA 1
ATOM 3203 C C . VAL A 1 397 ? 15.891 16.867 -25.995 1.00 86.00 397 VAL A C 1
ATOM 3205 O O . VAL A 1 397 ? 15.875 17.790 -25.182 1.00 86.00 397 VAL A O 1
ATOM 3208 N N . ALA A 1 398 ? 16.919 16.013 -26.045 1.00 83.38 398 ALA A N 1
ATOM 3209 C CA . ALA A 1 398 ? 18.110 16.182 -25.221 1.00 83.38 398 ALA A CA 1
ATOM 3210 C C . ALA A 1 398 ? 18.864 17.457 -25.644 1.00 83.38 398 ALA A C 1
ATOM 3212 O O . ALA A 1 398 ? 19.666 17.440 -26.572 1.00 83.38 398 ALA A O 1
ATOM 3213 N N . ASN A 1 399 ? 18.581 18.561 -24.947 1.00 65.06 399 ASN A N 1
ATOM 3214 C CA . ASN A 1 399 ? 19.095 19.897 -25.238 1.00 65.06 399 ASN A CA 1
ATOM 3215 C C . ASN A 1 399 ? 20.636 19.936 -25.234 1.00 65.06 399 ASN A C 1
ATOM 3217 O O . ASN A 1 399 ? 21.274 19.319 -24.373 1.00 65.06 399 ASN A O 1
ATOM 3221 N N . GLU A 1 400 ? 21.237 20.716 -26.141 1.00 58.75 400 GLU A N 1
ATOM 3222 C CA . GLU A 1 400 ? 22.694 20.914 -26.238 1.00 58.75 400 GLU A CA 1
ATOM 3223 C C . GLU A 1 400 ? 23.315 21.414 -24.925 1.00 58.75 400 GLU A C 1
ATOM 3225 O O . GLU A 1 400 ? 24.456 21.077 -24.605 1.00 58.75 400 GLU A O 1
ATOM 3230 N N . GLN A 1 401 ? 22.534 22.130 -24.112 1.00 56.47 401 GLN A N 1
ATOM 3231 C CA . GLN A 1 401 ? 22.956 22.631 -22.804 1.00 56.47 401 GLN A CA 1
ATOM 3232 C C . GLN A 1 401 ? 23.127 21.521 -21.749 1.00 56.47 401 GLN A C 1
ATOM 3234 O O . GLN A 1 401 ? 23.948 21.658 -20.840 1.00 56.47 401 GLN A O 1
ATOM 3239 N N . ASN A 1 402 ? 22.439 20.376 -21.875 1.00 73.00 402 ASN A N 1
ATOM 3240 C CA . ASN A 1 402 ? 22.603 19.246 -20.957 1.00 73.00 402 ASN A CA 1
ATOM 3241 C C . ASN A 1 402 ? 23.608 18.226 -21.517 1.00 73.00 402 ASN A C 1
ATOM 3243 O O . ASN A 1 402 ? 23.287 17.082 -21.866 1.00 73.00 402 ASN A O 1
ATOM 3247 N N . LEU A 1 403 ? 24.879 18.646 -21.550 1.00 77.94 403 LEU A N 1
ATOM 3248 C CA . LEU A 1 403 ? 26.018 17.851 -22.028 1.00 77.94 403 LEU A CA 1
ATOM 3249 C C . LEU A 1 403 ? 26.071 16.444 -21.405 1.00 77.94 403 LEU A C 1
ATOM 3251 O O . LEU A 1 403 ? 26.530 15.496 -22.044 1.00 77.94 403 LEU A O 1
ATOM 3255 N N . LYS A 1 404 ? 25.578 16.264 -20.173 1.00 82.75 404 LYS A N 1
ATOM 3256 C CA . LYS A 1 404 ? 25.554 14.965 -19.478 1.00 82.75 404 LYS A CA 1
ATOM 3257 C C . LYS A 1 404 ? 24.575 13.967 -20.111 1.00 82.75 404 LYS A C 1
ATOM 3259 O O . LYS A 1 404 ? 24.905 12.785 -20.198 1.00 82.75 404 LYS A O 1
ATOM 3264 N N . LEU A 1 405 ? 23.404 14.406 -20.575 1.00 83.00 405 LEU A N 1
ATOM 3265 C CA . LEU A 1 405 ? 22.441 13.530 -21.259 1.00 83.00 405 LEU A CA 1
ATOM 3266 C C . LEU A 1 405 ? 22.906 13.175 -22.673 1.00 83.00 405 LEU A C 1
ATOM 3268 O O . LEU A 1 405 ? 22.879 12.005 -23.057 1.00 83.00 405 LEU A O 1
ATOM 3272 N N . ILE A 1 406 ? 23.445 14.146 -23.410 1.00 81.50 406 ILE A N 1
ATOM 3273 C CA . ILE A 1 406 ? 24.004 13.900 -24.745 1.00 81.50 406 ILE A CA 1
ATOM 3274 C C . ILE A 1 406 ? 25.206 12.955 -24.663 1.00 81.50 406 ILE A C 1
ATOM 3276 O O . ILE A 1 406 ? 25.330 12.026 -25.463 1.00 81.50 406 ILE A O 1
ATOM 3280 N N . THR A 1 407 ? 26.100 13.152 -23.691 1.00 82.69 407 THR A N 1
ATOM 3281 C CA . THR A 1 407 ? 27.228 12.232 -23.476 1.00 82.69 407 THR A CA 1
ATOM 3282 C C . THR A 1 407 ? 26.759 10.841 -23.058 1.00 82.69 407 THR A C 1
ATOM 3284 O O . THR A 1 407 ? 27.359 9.860 -23.498 1.00 82.69 407 THR A O 1
ATOM 3287 N N . LEU A 1 408 ? 25.680 10.726 -22.276 1.00 84.56 408 LEU A N 1
ATOM 3288 C CA . LEU A 1 408 ? 25.071 9.438 -21.940 1.00 84.56 408 LEU A CA 1
ATOM 3289 C C . LEU A 1 408 ? 24.561 8.712 -23.192 1.00 84.56 408 LEU A C 1
ATOM 3291 O O . LEU A 1 408 ? 24.907 7.549 -23.381 1.00 84.56 408 LEU A O 1
ATOM 3295 N N . PHE A 1 409 ? 23.815 9.384 -24.073 1.00 84.12 409 PHE A N 1
ATOM 3296 C CA . PHE A 1 409 ? 23.340 8.768 -25.317 1.00 84.12 409 PHE A CA 1
ATOM 3297 C C . PHE A 1 409 ? 24.479 8.444 -26.290 1.00 84.12 409 PHE A C 1
ATOM 3299 O O . PHE A 1 409 ? 24.503 7.356 -26.860 1.00 84.12 409 PHE A O 1
ATOM 3306 N N . LYS A 1 410 ? 25.486 9.319 -26.420 1.00 79.50 410 LYS A N 1
ATO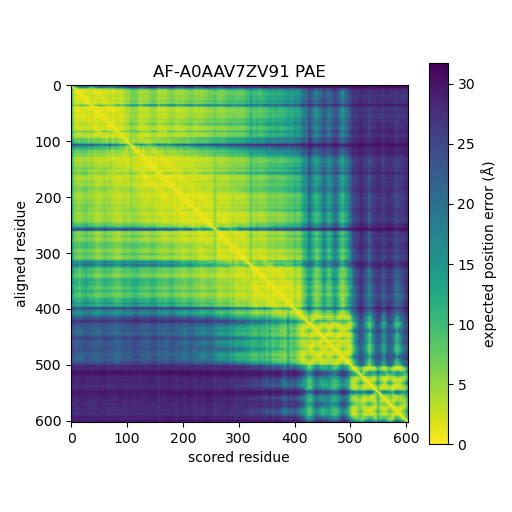M 3307 C CA . LYS A 1 410 ? 26.669 9.065 -27.262 1.00 79.50 410 LYS A CA 1
ATOM 3308 C C . LYS A 1 410 ? 27.465 7.834 -26.816 1.00 79.50 410 LYS A C 1
ATOM 3310 O O . LYS A 1 410 ? 28.089 7.198 -27.659 1.00 79.50 410 LYS A O 1
ATOM 3315 N N . LYS A 1 411 ? 27.441 7.467 -25.527 1.00 81.50 411 LYS A N 1
ATOM 3316 C CA . LYS A 1 411 ? 28.055 6.216 -25.037 1.00 81.50 411 LYS A CA 1
ATOM 3317 C C . LYS A 1 411 ? 27.336 4.953 -25.526 1.00 81.50 411 LYS A C 1
ATOM 3319 O O . LYS A 1 411 ? 27.945 3.890 -25.492 1.00 81.50 411 LYS A O 1
ATOM 3324 N N . LEU A 1 412 ? 26.081 5.057 -25.969 1.00 80.94 412 LEU A N 1
ATOM 3325 C CA . LEU A 1 412 ? 25.327 3.936 -26.541 1.00 80.94 412 LEU A CA 1
ATOM 3326 C C . LEU A 1 412 ? 25.668 3.692 -28.015 1.00 80.94 412 LEU A C 1
ATOM 3328 O O . LEU A 1 412 ? 25.329 2.638 -28.548 1.00 80.94 412 LEU A O 1
ATOM 3332 N N . HIS A 1 413 ? 26.314 4.650 -28.688 1.00 86.00 413 HIS A N 1
ATOM 3333 C CA . HIS A 1 413 ? 26.746 4.476 -30.072 1.00 86.00 413 HIS A CA 1
ATOM 3334 C C . HIS A 1 413 ? 27.864 3.423 -30.156 1.00 86.00 413 HIS A C 1
ATOM 3336 O O . HIS A 1 413 ? 28.607 3.235 -29.186 1.00 86.00 413 HIS A O 1
ATOM 3342 N N . PRO A 1 414 ? 28.047 2.772 -31.317 1.00 87.56 414 PRO A N 1
ATOM 3343 C CA . PRO A 1 414 ? 29.146 1.839 -31.512 1.00 87.56 414 PRO A CA 1
ATOM 3344 C C . PRO A 1 414 ? 30.498 2.503 -31.241 1.00 87.56 414 PRO A C 1
ATOM 3346 O O . PRO A 1 414 ? 30.724 3.670 -31.591 1.00 87.56 414 PRO A O 1
ATOM 3349 N N . GLN A 1 415 ? 31.419 1.750 -30.643 1.00 89.00 415 GLN A N 1
ATOM 3350 C CA . GLN A 1 415 ? 32.787 2.220 -30.471 1.00 89.00 415 GLN A CA 1
ATOM 3351 C C . GLN A 1 415 ? 33.467 2.449 -31.826 1.00 89.00 415 GLN A C 1
ATOM 3353 O O . GLN A 1 415 ? 33.050 1.947 -32.873 1.00 89.00 415 GLN A O 1
ATOM 3358 N N . ARG A 1 416 ? 34.537 3.248 -31.805 1.00 90.69 416 ARG A N 1
ATOM 3359 C CA . ARG A 1 416 ? 35.354 3.496 -32.992 1.00 90.69 416 ARG A CA 1
ATOM 3360 C C . ARG A 1 416 ? 35.955 2.175 -33.480 1.00 90.69 416 ARG A C 1
ATOM 3362 O O . ARG A 1 416 ? 36.526 1.431 -32.689 1.00 90.69 416 ARG A O 1
ATOM 3369 N N . ILE A 1 417 ? 35.863 1.922 -34.782 1.00 90.38 417 ILE A N 1
ATOM 3370 C CA . ILE A 1 417 ? 36.552 0.798 -35.425 1.00 90.38 417 ILE A CA 1
ATOM 3371 C C . ILE A 1 417 ? 38.049 1.105 -35.421 1.00 90.38 417 ILE A C 1
ATOM 3373 O O . ILE A 1 417 ? 38.473 2.146 -35.935 1.00 90.38 417 ILE A O 1
ATOM 3377 N N . ASN A 1 418 ? 38.833 0.220 -34.809 1.00 86.25 418 ASN A N 1
ATOM 3378 C CA . ASN A 1 418 ? 40.268 0.430 -34.610 1.00 86.25 418 ASN A CA 1
ATOM 3379 C C . ASN A 1 418 ? 41.130 -0.338 -35.614 1.00 86.25 418 ASN A C 1
ATOM 3381 O O . ASN A 1 418 ? 42.228 0.117 -35.920 1.00 86.25 418 ASN A O 1
ATOM 3385 N N . VAL A 1 419 ? 40.629 -1.458 -36.138 1.00 82.31 419 VAL A N 1
ATOM 3386 C CA . VAL A 1 419 ? 41.371 -2.344 -37.039 1.00 82.31 419 VAL A CA 1
ATOM 3387 C C . VAL A 1 419 ? 40.623 -2.438 -38.363 1.00 82.31 419 VAL A C 1
ATOM 3389 O O . VAL A 1 419 ? 39.454 -2.821 -38.390 1.00 82.31 419 VAL A O 1
ATOM 3392 N N . ILE A 1 420 ? 41.304 -2.040 -39.436 1.00 85.44 420 ILE A N 1
ATOM 3393 C CA . ILE A 1 420 ? 40.882 -2.244 -40.823 1.00 85.44 420 ILE A CA 1
ATOM 3394 C C . ILE A 1 420 ? 41.980 -3.078 -41.466 1.00 85.44 420 ILE A C 1
ATOM 3396 O O . ILE A 1 420 ? 43.131 -2.635 -41.537 1.00 85.44 420 ILE A O 1
ATOM 3400 N N . GLU A 1 421 ? 41.615 -4.269 -41.908 1.00 83.50 421 GLU A N 1
ATOM 3401 C CA . GLU A 1 421 ? 42.498 -5.207 -42.580 1.00 83.50 421 GLU A CA 1
ATOM 3402 C C . GLU A 1 421 ? 42.306 -5.095 -44.090 1.00 83.50 421 GLU A C 1
ATOM 3404 O O . GLU A 1 421 ? 41.193 -4.958 -44.609 1.00 83.50 421 GLU A O 1
ATOM 3409 N N . HIS A 1 422 ? 43.432 -5.109 -44.795 1.00 75.06 422 HIS A N 1
ATOM 3410 C CA . HIS A 1 422 ? 43.471 -5.101 -46.245 1.00 75.06 422 HIS A CA 1
ATOM 3411 C C . HIS A 1 422 ? 43.556 -6.543 -46.739 1.00 75.06 422 HIS A C 1
ATOM 3413 O O . HIS A 1 422 ? 44.552 -7.213 -46.474 1.00 75.06 422 HIS A O 1
ATOM 3419 N N . LEU A 1 423 ? 42.533 -6.995 -47.466 1.00 65.88 423 LEU A N 1
ATOM 3420 C CA . LEU A 1 423 ? 42.493 -8.347 -48.025 1.00 65.88 423 LEU A CA 1
ATOM 3421 C C . LEU A 1 423 ? 43.179 -8.395 -49.394 1.00 65.88 423 LEU A C 1
ATOM 3423 O O . LEU A 1 423 ? 44.026 -9.249 -49.637 1.00 65.88 423 LEU A O 1
ATOM 3427 N N . SER A 1 424 ? 42.849 -7.453 -50.281 1.00 70.44 424 SER A N 1
ATOM 3428 C CA . SER A 1 424 ? 43.387 -7.412 -51.645 1.00 70.44 424 SER A CA 1
ATOM 3429 C C . SER A 1 424 ? 43.153 -6.055 -52.312 1.00 70.44 424 SER A C 1
ATOM 3431 O O . SER A 1 424 ? 42.095 -5.451 -52.123 1.00 70.44 424 SER A O 1
ATOM 3433 N N . SER A 1 425 ? 44.084 -5.624 -53.165 1.00 75.75 425 SER A N 1
ATOM 3434 C CA . SER A 1 425 ? 43.909 -4.474 -54.058 1.00 75.75 425 SER A CA 1
ATOM 3435 C C . SER A 1 425 ? 44.236 -4.858 -55.498 1.00 75.75 425 SER A C 1
ATOM 3437 O O . SER A 1 425 ? 45.197 -5.583 -55.759 1.00 75.75 425 SER A O 1
ATOM 3439 N N . SER A 1 426 ? 43.410 -4.380 -56.425 1.00 76.50 426 SER A N 1
ATOM 3440 C CA . SER A 1 426 ? 43.600 -4.480 -57.872 1.00 76.50 426 SER A CA 1
ATOM 3441 C C . SER A 1 426 ? 43.867 -3.090 -58.460 1.00 76.50 426 SER A C 1
ATOM 3443 O O . SER A 1 426 ? 44.009 -2.104 -57.726 1.00 76.50 426 SER A O 1
ATOM 3445 N N . SER A 1 427 ? 43.920 -2.993 -59.786 1.00 77.19 427 SER A N 1
ATOM 3446 C CA . SER A 1 427 ? 43.983 -1.700 -60.473 1.00 77.19 427 SER A CA 1
ATOM 3447 C C . SER A 1 427 ? 42.719 -0.852 -60.332 1.00 77.19 427 SER A C 1
ATOM 3449 O O . SER A 1 427 ? 42.791 0.368 -60.436 1.00 77.19 427 SER A O 1
ATOM 3451 N N . THR A 1 428 ? 41.565 -1.473 -60.070 1.00 80.56 428 THR A N 1
ATOM 3452 C CA . THR A 1 428 ? 40.259 -0.788 -60.086 1.00 80.56 428 THR A CA 1
ATOM 3453 C C . THR A 1 428 ? 39.391 -1.064 -58.863 1.00 80.56 428 THR A C 1
ATOM 3455 O O . THR A 1 428 ? 38.262 -0.577 -58.788 1.00 80.56 428 THR A O 1
ATOM 3458 N N . SER A 1 429 ? 39.875 -1.855 -57.906 1.00 84.81 429 SER A N 1
ATOM 3459 C CA . SER A 1 429 ? 39.130 -2.198 -56.698 1.00 84.81 429 SER A CA 1
ATOM 3460 C C . SER A 1 429 ? 40.020 -2.438 -55.483 1.00 84.81 429 SER A C 1
ATOM 3462 O O . SER A 1 429 ? 41.182 -2.827 -55.600 1.00 84.81 429 SER A O 1
ATOM 3464 N N . ILE A 1 430 ? 39.456 -2.221 -54.298 1.00 87.50 430 ILE A N 1
ATOM 3465 C CA . ILE A 1 430 ? 40.078 -2.523 -53.007 1.00 87.50 430 ILE A CA 1
ATOM 3466 C C . ILE A 1 430 ? 39.065 -3.293 -52.162 1.00 87.50 430 ILE A C 1
ATOM 3468 O O . ILE A 1 430 ? 37.943 -2.828 -51.966 1.00 87.50 430 ILE A O 1
ATOM 3472 N N . THR A 1 431 ? 39.477 -4.431 -51.611 1.00 88.31 431 THR A N 1
ATOM 3473 C CA . THR A 1 431 ? 38.672 -5.225 -50.678 1.00 88.31 431 THR A CA 1
ATOM 3474 C C . THR A 1 431 ? 39.225 -5.072 -49.269 1.00 88.31 431 THR A C 1
ATOM 3476 O O . THR A 1 431 ? 40.400 -5.340 -49.000 1.00 88.31 431 THR A O 1
ATOM 3479 N N . ILE A 1 432 ? 38.358 -4.640 -48.361 1.00 90.88 432 ILE A N 1
ATOM 3480 C CA . ILE A 1 432 ? 38.677 -4.412 -46.953 1.00 90.88 432 ILE A CA 1
ATOM 3481 C C . ILE A 1 432 ? 37.762 -5.238 -46.058 1.00 90.88 432 ILE A C 1
ATOM 3483 O O . ILE A 1 432 ? 36.589 -5.450 -46.367 1.00 90.88 432 ILE A O 1
ATOM 3487 N N . THR A 1 433 ? 38.296 -5.638 -44.913 1.00 92.50 433 THR A N 1
ATOM 3488 C CA . THR A 1 433 ? 37.538 -6.219 -43.803 1.00 92.50 433 THR A CA 1
ATOM 3489 C C . THR A 1 433 ? 37.886 -5.495 -42.509 1.00 92.50 433 THR A C 1
ATOM 3491 O O . THR A 1 433 ? 38.889 -4.782 -42.420 1.00 92.50 433 THR A O 1
ATOM 3494 N N . TRP A 1 434 ? 37.024 -5.592 -41.507 1.00 93.12 434 TRP A N 1
ATOM 3495 C CA . TRP A 1 434 ? 37.249 -4.979 -40.205 1.00 93.12 434 TRP A CA 1
ATOM 3496 C C . TRP A 1 434 ? 36.641 -5.809 -39.081 1.00 93.12 434 TRP A C 1
ATOM 3498 O O . TRP A 1 434 ? 35.711 -6.598 -39.262 1.00 93.12 434 TRP A O 1
ATOM 3508 N N . LEU A 1 435 ? 37.150 -5.583 -37.872 1.00 91.50 435 LEU A N 1
ATOM 3509 C CA . LEU A 1 435 ? 36.565 -6.159 -36.669 1.00 91.50 435 LEU A CA 1
ATOM 3510 C C . LEU A 1 435 ? 35.309 -5.385 -36.266 1.00 91.50 435 LEU A C 1
ATOM 3512 O O . LEU A 1 435 ? 35.299 -4.149 -36.220 1.00 91.50 435 LEU A O 1
ATOM 3516 N N . ILE A 1 436 ? 34.253 -6.126 -35.934 1.00 89.19 436 ILE A N 1
ATOM 3517 C CA . ILE A 1 436 ? 32.993 -5.565 -35.448 1.00 89.19 436 ILE A CA 1
ATOM 3518 C C . ILE A 1 436 ? 33.260 -4.874 -34.095 1.00 89.19 436 ILE A C 1
ATOM 3520 O O . ILE A 1 436 ? 33.711 -5.527 -33.150 1.00 89.19 436 ILE A O 1
ATOM 3524 N N . PRO A 1 437 ? 33.029 -3.553 -33.966 1.00 90.25 437 PRO A N 1
ATOM 3525 C CA . PRO A 1 437 ? 33.331 -2.831 -32.737 1.00 90.25 437 PRO A CA 1
ATOM 3526 C C . PRO A 1 437 ? 32.352 -3.199 -31.617 1.00 90.25 437 PRO A C 1
ATOM 3528 O O . PRO A 1 437 ? 31.194 -3.535 -31.866 1.00 90.25 437 PRO A O 1
ATOM 3531 N N . LYS A 1 438 ? 32.787 -3.048 -30.359 1.00 87.12 438 LYS A N 1
ATOM 3532 C CA . LYS A 1 438 ? 31.885 -3.176 -29.206 1.00 87.12 438 LYS A CA 1
ATOM 3533 C C . LYS A 1 438 ? 30.757 -2.145 -29.316 1.00 87.12 438 LYS A C 1
ATOM 3535 O O . LYS A 1 438 ? 31.002 -0.957 -29.540 1.00 87.12 438 LYS A O 1
ATOM 3540 N N . SER A 1 439 ? 29.528 -2.602 -29.132 1.00 82.69 439 SER A N 1
ATOM 3541 C CA . SER A 1 439 ? 28.312 -1.796 -29.213 1.00 82.69 439 SER A CA 1
ATOM 3542 C C . SER A 1 439 ? 27.333 -2.261 -28.137 1.00 82.69 439 SER A C 1
ATOM 3544 O O . SER A 1 439 ? 27.339 -3.431 -27.763 1.00 82.69 439 SER A O 1
ATOM 3546 N N . PHE A 1 440 ? 26.525 -1.337 -27.615 1.00 73.56 440 PHE A N 1
ATOM 3547 C CA . PHE A 1 440 ? 25.494 -1.649 -26.619 1.00 73.56 440 PHE A CA 1
ATOM 3548 C C . PHE A 1 440 ? 24.347 -2.479 -27.220 1.00 73.56 440 PHE A C 1
ATOM 3550 O O . PHE A 1 440 ? 23.772 -3.320 -26.543 1.00 73.56 440 PHE A O 1
ATOM 3557 N N . GLU A 1 441 ? 24.052 -2.251 -28.499 1.00 78.88 441 GLU A N 1
ATOM 3558 C CA . GLU A 1 441 ? 23.060 -2.985 -29.291 1.00 78.88 441 GLU A CA 1
ATOM 3559 C C . GLU A 1 441 ? 23.690 -3.591 -30.543 1.00 78.88 441 GLU A C 1
ATOM 3561 O O . GLU A 1 441 ? 24.827 -3.257 -30.905 1.00 78.88 441 GLU A O 1
ATOM 3566 N N . LYS A 1 442 ? 22.935 -4.451 -31.231 1.00 85.38 442 LYS A N 1
ATOM 3567 C CA . LYS A 1 442 ? 23.356 -5.029 -32.512 1.00 85.38 442 LYS A CA 1
ATOM 3568 C C . LYS A 1 442 ? 23.718 -3.924 -33.517 1.00 85.38 442 LYS A C 1
ATOM 3570 O O . LYS A 1 442 ? 23.027 -2.911 -33.630 1.00 85.38 442 LYS A O 1
ATOM 3575 N N . ILE A 1 443 ? 24.822 -4.120 -34.237 1.00 89.19 443 ILE A N 1
ATOM 3576 C CA . ILE A 1 443 ? 25.219 -3.242 -35.342 1.00 89.19 443 ILE A CA 1
ATOM 3577 C C . ILE A 1 443 ? 24.349 -3.568 -36.555 1.00 89.19 443 ILE A C 1
ATOM 3579 O O . ILE A 1 443 ? 24.197 -4.733 -36.913 1.00 89.19 443 ILE A O 1
ATOM 3583 N N . GLU A 1 444 ? 23.757 -2.534 -37.143 1.00 90.81 444 GLU A N 1
ATOM 3584 C CA . GLU A 1 444 ? 22.830 -2.648 -38.271 1.00 90.81 444 GLU A CA 1
ATOM 3585 C C . GLU A 1 444 ? 23.566 -2.568 -39.608 1.00 90.81 444 GLU A C 1
ATOM 3587 O O . GLU A 1 444 ? 23.268 -3.334 -40.517 1.00 90.81 444 GLU A O 1
ATOM 3592 N N . ASN A 1 445 ? 24.521 -1.641 -39.727 1.00 92.62 445 ASN A N 1
ATOM 3593 C CA . ASN A 1 445 ? 25.346 -1.468 -40.919 1.00 92.62 445 ASN A CA 1
ATOM 3594 C C . ASN A 1 445 ? 26.621 -0.657 -40.628 1.00 92.62 445 ASN A C 1
ATOM 3596 O O . ASN A 1 445 ? 26.853 -0.141 -39.526 1.00 92.62 445 ASN A O 1
ATOM 3600 N N . PHE A 1 446 ? 27.446 -0.519 -41.660 1.00 95.19 446 PHE A N 1
ATOM 3601 C CA . PHE A 1 446 ? 28.673 0.260 -41.679 1.00 95.19 446 PHE A CA 1
ATOM 3602 C C . PHE A 1 446 ? 28.643 1.253 -42.836 1.00 95.19 446 PHE A C 1
ATOM 3604 O O . PHE A 1 446 ? 28.268 0.899 -43.950 1.00 95.19 446 PHE A O 1
ATOM 3611 N N . LYS A 1 447 ? 29.092 2.492 -42.597 1.00 95.50 447 LYS A N 1
ATOM 3612 C CA . LYS A 1 447 ? 29.381 3.449 -43.677 1.00 95.50 447 LYS A CA 1
ATOM 3613 C C . LYS A 1 447 ? 30.875 3.553 -43.902 1.00 95.50 447 LYS A C 1
ATOM 3615 O O . LYS A 1 447 ? 31.624 3.884 -42.978 1.00 95.50 447 LYS A O 1
ATOM 3620 N N . ILE A 1 448 ? 31.271 3.334 -45.146 1.00 94.69 448 ILE A N 1
ATOM 3621 C CA . ILE A 1 448 ? 32.639 3.414 -45.631 1.00 94.69 448 ILE A CA 1
ATOM 3622 C C . ILE A 1 448 ? 32.773 4.709 -46.431 1.00 94.69 448 ILE A C 1
ATOM 3624 O O . ILE A 1 448 ? 31.928 5.036 -47.264 1.00 94.69 448 ILE A O 1
ATOM 3628 N N . LYS A 1 449 ? 33.833 5.466 -46.159 1.00 95.06 449 LYS A N 1
ATOM 3629 C CA . LYS A 1 449 ? 34.251 6.625 -46.944 1.00 95.06 449 LYS A CA 1
ATOM 3630 C C . LYS A 1 449 ? 35.643 6.349 -47.489 1.00 95.06 449 LYS A C 1
ATOM 3632 O O . LYS A 1 449 ? 36.578 6.265 -46.696 1.00 95.06 449 LYS A O 1
ATOM 3637 N N . ALA A 1 450 ? 35.774 6.247 -48.804 1.00 92.31 450 ALA A N 1
ATOM 3638 C CA . ALA A 1 450 ? 37.057 6.129 -49.489 1.00 92.31 450 ALA A CA 1
ATOM 3639 C C . ALA A 1 450 ? 37.336 7.423 -50.247 1.00 92.31 450 ALA A C 1
ATOM 3641 O O . ALA A 1 450 ? 36.525 7.840 -51.068 1.00 92.31 450 ALA A O 1
ATOM 3642 N N . LYS A 1 451 ? 38.450 8.088 -49.938 1.00 93.62 451 LYS A N 1
ATOM 3643 C CA . LYS A 1 451 ? 38.804 9.384 -50.522 1.00 93.62 451 LYS A CA 1
ATOM 3644 C C . LYS A 1 451 ? 40.235 9.367 -51.047 1.00 93.62 451 LYS A C 1
ATOM 3646 O O . LYS A 1 451 ? 41.141 9.082 -50.275 1.00 93.62 451 LYS A O 1
ATOM 3651 N N . SER A 1 452 ? 40.429 9.742 -52.301 1.00 90.75 452 SER A N 1
ATOM 3652 C CA . SER A 1 452 ? 41.726 10.074 -52.896 1.00 90.75 452 SER A CA 1
ATOM 3653 C C . SER A 1 452 ? 41.810 11.575 -53.202 1.00 90.75 452 SER A C 1
ATOM 3655 O O . SER A 1 452 ? 40.928 12.355 -52.822 1.00 90.75 452 SER A O 1
ATOM 3657 N N . THR A 1 453 ? 42.876 11.987 -53.886 1.00 85.56 453 THR A N 1
ATOM 3658 C CA . THR A 1 453 ? 43.029 13.326 -54.477 1.00 85.56 453 THR A CA 1
ATOM 3659 C C . THR A 1 453 ? 41.980 13.625 -55.550 1.00 85.56 453 THR A C 1
ATOM 3661 O O . THR A 1 453 ? 41.601 14.779 -55.717 1.00 85.56 453 THR A O 1
ATOM 3664 N N . HIS A 1 454 ? 41.472 12.598 -56.237 1.00 81.81 454 HIS A N 1
ATOM 3665 C CA . HIS A 1 454 ? 40.612 12.756 -57.415 1.00 81.81 454 HIS A CA 1
ATOM 3666 C C . HIS A 1 454 ? 39.161 12.313 -57.191 1.00 81.81 454 HIS A C 1
ATOM 3668 O O . HIS A 1 454 ? 38.268 12.754 -57.907 1.00 81.81 454 HIS A O 1
ATOM 3674 N N . GLN A 1 455 ? 38.899 11.436 -56.216 1.00 86.81 455 GLN A N 1
ATOM 3675 C CA . GLN A 1 455 ? 37.592 10.794 -56.060 1.00 86.81 455 GLN A CA 1
ATOM 3676 C C . GLN A 1 455 ? 37.226 10.597 -54.586 1.00 86.81 455 GLN A C 1
ATOM 3678 O O . GLN A 1 455 ? 38.074 10.295 -53.746 1.00 86.81 455 GLN A O 1
ATOM 3683 N N . CYS A 1 456 ? 35.939 10.722 -54.257 1.00 90.81 456 CYS A N 1
ATOM 3684 C CA . CYS A 1 456 ? 35.407 10.394 -52.937 1.00 90.81 456 CYS A CA 1
ATOM 3685 C C . CYS A 1 456 ? 34.151 9.531 -53.077 1.00 90.81 456 CYS A C 1
ATOM 3687 O O . CYS A 1 456 ? 33.140 9.997 -53.592 1.00 90.81 456 CYS A O 1
ATOM 3689 N N . GLN A 1 457 ? 34.202 8.295 -52.585 1.00 91.81 457 GLN A N 1
ATOM 3690 C CA . GLN A 1 457 ? 33.078 7.363 -52.589 1.00 91.81 457 GLN A CA 1
ATOM 3691 C C . GLN A 1 457 ? 32.520 7.147 -51.179 1.00 91.81 457 GLN A C 1
ATOM 3693 O O . GLN A 1 457 ? 33.259 7.100 -50.187 1.00 91.81 457 GLN A O 1
ATOM 3698 N N . HIS A 1 458 ? 31.200 6.985 -51.110 1.00 93.56 458 HIS A N 1
ATOM 3699 C CA . HIS A 1 458 ? 30.456 6.644 -49.905 1.00 93.56 458 HIS A CA 1
ATOM 3700 C C . HIS A 1 458 ? 29.707 5.335 -50.134 1.00 93.56 458 HIS A C 1
ATOM 3702 O O . HIS A 1 458 ? 28.880 5.251 -51.034 1.00 93.56 458 HIS A O 1
ATOM 3708 N N . LEU A 1 459 ? 29.989 4.330 -49.311 1.00 94.44 459 LEU A N 1
ATOM 3709 C CA . LEU A 1 459 ? 29.410 2.993 -49.429 1.00 94.44 459 LEU A CA 1
ATOM 3710 C C . LEU A 1 459 ? 28.757 2.587 -48.109 1.00 94.44 459 LEU A C 1
ATOM 3712 O O . LEU A 1 459 ? 29.134 3.074 -47.036 1.00 94.44 459 LEU A O 1
ATOM 3716 N N . VAL A 1 460 ? 27.788 1.681 -48.194 1.00 94.12 460 VAL A N 1
ATOM 3717 C CA . VAL A 1 460 ? 27.142 1.046 -47.043 1.00 94.12 460 VAL A CA 1
ATOM 3718 C C . VAL A 1 460 ? 27.363 -0.454 -47.155 1.00 94.12 460 VAL A C 1
ATOM 3720 O O . VAL A 1 460 ? 27.155 -1.014 -48.226 1.00 94.12 460 VAL A O 1
ATOM 3723 N N . SER A 1 461 ? 27.779 -1.092 -46.065 1.00 92.69 461 SER A N 1
ATOM 3724 C CA . SER A 1 461 ? 27.841 -2.551 -45.966 1.00 92.69 461 SER A CA 1
ATOM 3725 C C . SER A 1 461 ? 27.051 -3.020 -44.753 1.00 92.69 461 SER A C 1
ATOM 3727 O O . SER A 1 461 ? 27.111 -2.386 -43.697 1.00 92.69 461 SER A O 1
ATOM 3729 N N . ASN A 1 462 ? 26.309 -4.114 -44.907 1.00 92.75 462 ASN A N 1
ATOM 3730 C CA . ASN A 1 462 ? 25.625 -4.780 -43.796 1.00 92.75 462 ASN A CA 1
ATOM 3731 C C . ASN A 1 462 ? 26.539 -5.796 -43.094 1.00 92.75 462 ASN A C 1
ATOM 3733 O O . ASN A 1 462 ? 26.263 -6.183 -41.961 1.00 92.75 462 ASN A O 1
ATOM 3737 N N . ASP A 1 463 ? 27.650 -6.157 -43.736 1.00 91.31 463 ASP A N 1
ATOM 3738 C CA . ASP A 1 463 ? 28.644 -7.092 -43.226 1.00 91.31 463 ASP A CA 1
ATOM 3739 C C . ASP A 1 463 ? 29.915 -6.361 -42.784 1.00 91.31 463 ASP A C 1
ATOM 3741 O O . ASP A 1 463 ? 30.086 -5.156 -42.981 1.00 91.31 463 ASP A O 1
ATOM 3745 N N . ASN A 1 464 ? 30.840 -7.096 -42.170 1.00 90.94 464 ASN A N 1
ATOM 3746 C CA . ASN A 1 464 ? 32.119 -6.569 -41.698 1.00 90.94 464 ASN A CA 1
ATOM 3747 C C . ASN A 1 464 ? 33.206 -6.496 -42.788 1.00 90.94 464 ASN A C 1
ATOM 3749 O O . ASN A 1 464 ? 34.389 -6.376 -42.473 1.00 90.94 464 ASN A O 1
ATOM 3753 N N . TRP A 1 465 ? 32.808 -6.554 -44.057 1.00 91.56 465 TRP A N 1
ATOM 3754 C CA . TRP A 1 465 ? 33.679 -6.413 -45.217 1.00 91.56 465 TRP A CA 1
ATOM 3755 C C . TRP A 1 465 ? 33.011 -5.552 -46.294 1.00 91.56 465 TRP A C 1
ATOM 3757 O O . TRP A 1 465 ? 31.796 -5.331 -46.285 1.00 91.56 465 TRP A O 1
ATOM 3767 N N . CYS A 1 466 ? 33.813 -5.002 -47.204 1.00 91.75 466 CYS A N 1
ATOM 3768 C CA . CYS A 1 466 ? 33.326 -4.254 -48.360 1.00 91.75 466 CYS A CA 1
ATOM 3769 C C . CYS A 1 466 ? 34.353 -4.292 -49.494 1.00 91.75 466 CYS A C 1
ATOM 3771 O O . CYS A 1 466 ? 35.551 -4.109 -49.258 1.00 91.75 466 CYS A O 1
ATOM 3773 N N . GLN A 1 467 ? 33.873 -4.481 -50.723 1.00 90.44 467 GLN A N 1
ATOM 3774 C CA . GLN A 1 467 ? 34.662 -4.292 -51.933 1.00 90.44 467 GLN A CA 1
ATOM 3775 C C . GLN A 1 467 ? 34.323 -2.938 -52.564 1.00 90.44 467 GLN A C 1
ATOM 3777 O O . GLN A 1 467 ? 33.188 -2.670 -52.952 1.00 90.44 467 GLN A O 1
ATOM 3782 N N . ILE A 1 468 ? 35.332 -2.082 -52.664 1.00 90.19 468 ILE A N 1
ATOM 3783 C CA . ILE A 1 468 ? 35.248 -0.742 -53.235 1.00 90.19 468 ILE A CA 1
ATOM 3784 C C . ILE A 1 468 ? 35.675 -0.847 -54.695 1.00 90.19 468 ILE A C 1
ATOM 3786 O O . ILE A 1 468 ? 36.821 -1.198 -54.959 1.00 90.19 468 ILE A O 1
ATOM 3790 N N . ASN A 1 469 ? 34.771 -0.568 -55.631 1.00 88.56 469 ASN A N 1
ATOM 3791 C CA . ASN A 1 469 ? 35.002 -0.715 -57.071 1.00 88.56 469 ASN A CA 1
ATOM 3792 C C . ASN A 1 469 ? 35.148 0.646 -57.774 1.00 88.56 469 ASN A C 1
ATOM 3794 O O . ASN A 1 469 ? 34.911 1.699 -57.179 1.00 88.56 469 ASN A O 1
ATOM 3798 N N . PHE A 1 470 ? 35.506 0.611 -59.062 1.00 86.25 470 PHE A N 1
ATOM 3799 C CA . PHE A 1 470 ? 35.633 1.792 -59.930 1.00 86.25 470 PHE A CA 1
ATOM 3800 C C . PHE A 1 470 ? 36.644 2.823 -59.403 1.00 86.25 470 PHE A C 1
ATOM 3802 O O . PHE A 1 470 ? 36.387 4.030 -59.383 1.00 86.25 470 PHE A O 1
ATOM 3809 N N . LEU A 1 471 ? 37.782 2.316 -58.924 1.00 85.62 471 LEU A N 1
ATOM 3810 C CA . LEU A 1 471 ? 38.917 3.110 -58.464 1.00 85.62 471 LEU A CA 1
ATOM 3811 C C . LEU A 1 471 ? 39.901 3.363 -59.609 1.00 85.62 471 LEU A C 1
ATOM 3813 O O . LEU A 1 471 ? 39.981 2.575 -60.550 1.00 85.62 471 LEU A O 1
ATOM 3817 N N . MET A 1 472 ? 40.657 4.456 -59.522 1.00 81.88 472 MET A N 1
ATOM 3818 C CA . MET A 1 472 ? 41.684 4.772 -60.514 1.00 81.88 472 MET A CA 1
ATOM 3819 C C . MET A 1 472 ? 42.967 3.971 -60.242 1.00 81.88 472 MET A C 1
ATOM 3821 O O . MET A 1 472 ? 43.344 3.854 -59.070 1.00 81.88 472 MET A O 1
ATOM 3825 N N . PRO A 1 473 ? 43.650 3.446 -61.276 1.00 80.81 473 PRO A N 1
ATOM 3826 C CA . PRO A 1 473 ? 44.922 2.741 -61.117 1.00 80.81 473 PRO A CA 1
ATOM 3827 C C . PRO A 1 473 ? 46.024 3.635 -60.544 1.00 80.81 473 PRO A C 1
ATOM 3829 O O . PRO A 1 473 ? 46.107 4.813 -60.882 1.00 80.81 473 PRO A O 1
ATOM 3832 N N . ASN A 1 474 ? 46.893 3.052 -59.714 1.00 80.06 474 ASN A N 1
ATOM 3833 C CA . ASN A 1 474 ? 48.055 3.709 -59.106 1.00 80.06 474 ASN A CA 1
ATOM 3834 C C . ASN A 1 474 ? 47.735 4.967 -58.264 1.00 80.06 474 ASN A C 1
ATOM 3836 O O . ASN A 1 474 ? 48.512 5.919 -58.217 1.00 80.06 474 ASN A O 1
ATOM 3840 N N . VAL A 1 475 ? 46.580 4.975 -57.590 1.00 85.38 475 VAL A N 1
ATOM 3841 C CA . VAL A 1 475 ? 46.124 6.074 -56.726 1.00 85.38 475 VAL A CA 1
ATOM 3842 C C . VAL A 1 475 ? 45.974 5.589 -55.287 1.00 85.38 475 VAL A C 1
ATOM 3844 O O . VAL A 1 475 ? 45.420 4.521 -55.017 1.00 85.38 475 VAL A O 1
ATOM 3847 N N . GLU A 1 476 ? 46.443 6.401 -54.339 1.00 88.88 476 GLU A N 1
ATOM 3848 C CA . GLU A 1 476 ? 46.268 6.162 -52.907 1.00 88.88 476 GLU A CA 1
ATOM 3849 C C . GLU A 1 476 ? 44.884 6.638 -52.435 1.00 88.88 476 GLU A C 1
ATOM 3851 O O . GLU A 1 476 ? 44.475 7.785 -52.645 1.00 88.88 476 GLU A O 1
ATOM 3856 N N . TYR A 1 477 ? 44.155 5.752 -51.757 1.00 91.06 477 TYR A N 1
ATOM 3857 C CA . TYR A 1 477 ? 42.858 6.036 -51.155 1.00 91.06 477 TYR A CA 1
ATOM 3858 C C . TYR A 1 477 ? 42.948 5.993 -49.629 1.00 91.06 477 TYR A C 1
ATOM 3860 O O . TYR A 1 477 ? 43.364 5.007 -49.025 1.00 91.06 477 TYR A O 1
ATOM 3868 N N . SER A 1 478 ? 42.469 7.056 -48.988 1.00 92.69 478 SER A N 1
ATOM 3869 C CA . SER A 1 478 ? 42.249 7.146 -47.548 1.00 92.69 478 SER A CA 1
ATOM 3870 C C . SER A 1 478 ? 40.856 6.630 -47.193 1.00 92.69 478 SER A C 1
ATOM 3872 O O . SER A 1 478 ? 39.839 7.247 -47.527 1.00 92.69 478 SER A O 1
ATOM 3874 N N . ILE A 1 479 ? 40.802 5.501 -46.490 1.00 92.69 479 ILE A N 1
ATOM 3875 C CA . ILE A 1 479 ? 39.562 4.816 -46.127 1.00 92.69 479 ILE A CA 1
ATOM 3876 C C . ILE A 1 479 ? 39.235 5.054 -44.652 1.00 92.69 479 ILE A C 1
ATOM 3878 O O . ILE A 1 479 ? 40.066 4.861 -43.762 1.00 92.69 479 ILE A O 1
ATOM 3882 N N . LYS A 1 480 ? 37.993 5.458 -44.377 1.00 94.44 480 LYS A N 1
ATOM 3883 C CA . LYS A 1 480 ? 37.430 5.598 -43.029 1.00 94.44 480 LYS A CA 1
ATOM 3884 C C . LYS A 1 480 ? 36.111 4.847 -42.931 1.00 94.44 480 LYS A C 1
ATOM 3886 O O . LYS A 1 480 ? 35.265 4.974 -43.809 1.00 94.44 480 LYS A O 1
ATOM 3891 N N . ILE A 1 481 ? 35.900 4.142 -41.825 1.00 94.31 481 ILE A N 1
ATOM 3892 C CA . ILE A 1 481 ? 34.699 3.328 -41.596 1.00 94.31 481 ILE A CA 1
ATOM 3893 C C . ILE A 1 481 ? 34.060 3.735 -40.276 1.00 94.31 481 ILE A C 1
ATOM 3895 O O . ILE A 1 481 ? 34.763 4.001 -39.299 1.00 94.31 481 ILE A O 1
ATOM 3899 N N . LYS A 1 482 ? 32.732 3.798 -40.220 1.00 94.75 482 LYS A N 1
ATOM 3900 C CA . LYS A 1 482 ? 31.996 3.901 -38.956 1.00 94.75 482 LYS A CA 1
ATOM 3901 C C . LYS A 1 482 ? 30.835 2.919 -38.921 1.00 94.75 482 LYS A C 1
ATOM 3903 O O . LYS A 1 482 ? 30.176 2.710 -39.935 1.00 94.75 482 LYS A O 1
ATOM 3908 N N . ALA A 1 483 ? 30.581 2.368 -37.741 1.00 93.56 483 ALA A N 1
ATOM 3909 C CA . ALA A 1 483 ? 29.456 1.479 -37.482 1.00 93.56 483 ALA A CA 1
ATOM 3910 C C . ALA A 1 483 ? 28.210 2.261 -37.045 1.00 93.56 483 ALA A C 1
ATOM 3912 O O . ALA A 1 483 ? 28.321 3.334 -36.437 1.00 93.56 483 ALA A O 1
ATOM 3913 N N . PHE A 1 484 ? 27.042 1.692 -37.321 1.00 91.31 484 PHE A N 1
ATOM 3914 C CA . PHE A 1 484 ? 25.737 2.180 -36.891 1.00 91.31 484 PHE A CA 1
ATOM 3915 C C . PHE A 1 484 ? 25.021 1.104 -36.086 1.00 91.31 484 PHE A C 1
ATOM 3917 O O . PHE A 1 484 ? 25.022 -0.066 -36.454 1.00 91.31 484 PHE A O 1
ATOM 3924 N N . ASN A 1 485 ? 24.394 1.512 -34.993 1.00 87.00 485 ASN A N 1
ATOM 3925 C CA . ASN A 1 485 ? 23.385 0.713 -34.310 1.00 87.00 485 ASN A CA 1
ATOM 3926 C C . ASN A 1 485 ? 22.082 1.513 -34.235 1.00 87.00 485 ASN A C 1
ATOM 3928 O O . ASN A 1 485 ? 22.044 2.684 -34.627 1.00 87.00 485 ASN A O 1
ATOM 3932 N N . TYR A 1 486 ? 21.060 0.907 -33.632 1.00 79.38 486 TYR A N 1
ATOM 3933 C CA . TYR A 1 486 ? 19.770 1.545 -33.387 1.00 79.38 486 TYR A CA 1
ATOM 3934 C C . TYR A 1 486 ? 19.876 2.945 -32.743 1.00 79.38 486 TYR A C 1
ATOM 3936 O O . TYR A 1 486 ? 19.083 3.836 -33.038 1.00 79.38 486 TYR A O 1
ATOM 3944 N N . PHE A 1 487 ? 20.859 3.186 -31.864 1.00 76.69 487 PHE A N 1
ATOM 3945 C CA . PHE A 1 487 ? 21.027 4.476 -31.184 1.00 76.69 487 PHE A CA 1
ATOM 3946 C C . PHE A 1 487 ? 21.752 5.524 -32.026 1.00 76.69 487 PHE A C 1
ATOM 3948 O O . PHE A 1 487 ? 21.562 6.715 -31.783 1.00 76.69 487 PHE A O 1
ATOM 3955 N N . GLY A 1 488 ? 22.543 5.136 -33.023 1.00 77.38 488 GLY A N 1
ATOM 3956 C CA . GLY A 1 488 ? 23.212 6.067 -33.923 1.00 77.38 488 GLY A CA 1
ATOM 3957 C C . GLY A 1 488 ? 24.571 5.581 -34.409 1.00 77.38 488 GLY A C 1
ATOM 3958 O O . GLY A 1 488 ? 24.929 4.408 -34.316 1.00 77.38 488 GLY A O 1
ATOM 3959 N N . SER A 1 489 ? 25.351 6.515 -34.958 1.00 85.81 489 SER A N 1
ATOM 3960 C CA . SER A 1 489 ? 26.649 6.198 -35.553 1.00 85.81 489 SER A CA 1
ATOM 3961 C C . SER A 1 489 ? 27.805 6.437 -34.594 1.00 85.81 489 SER A C 1
ATOM 3963 O O . SER A 1 489 ? 27.895 7.505 -33.976 1.00 85.81 489 SER A O 1
ATOM 3965 N N . GLY A 1 490 ? 28.740 5.494 -34.563 1.00 86.75 490 GLY A N 1
ATOM 3966 C CA . GLY A 1 490 ? 30.038 5.670 -33.927 1.00 86.75 490 GLY A CA 1
ATOM 3967 C C . GLY A 1 490 ? 30.896 6.725 -34.632 1.00 86.75 490 GLY A C 1
ATOM 3968 O O . GLY A 1 490 ? 30.547 7.268 -35.688 1.00 86.75 490 GLY A O 1
ATOM 3969 N N . LYS A 1 491 ? 32.064 7.015 -34.054 1.00 90.00 491 LYS A N 1
ATOM 3970 C CA . LYS A 1 491 ? 33.077 7.847 -34.720 1.00 90.00 491 LYS A CA 1
ATOM 3971 C C . LYS A 1 491 ? 33.718 7.062 -35.868 1.00 90.00 491 LYS A C 1
ATOM 3973 O O . LYS A 1 491 ? 33.930 5.857 -35.750 1.00 90.00 491 LYS A O 1
ATOM 3978 N N . TYR A 1 492 ? 34.085 7.763 -36.941 1.00 92.44 492 TYR A N 1
ATOM 3979 C CA . TYR A 1 492 ? 34.927 7.191 -37.996 1.00 92.44 492 TYR A CA 1
ATOM 3980 C C . TYR A 1 492 ? 36.229 6.638 -37.421 1.00 92.44 492 TYR A C 1
ATOM 3982 O O . TYR A 1 492 ? 36.825 7.255 -36.533 1.00 92.44 492 TYR A O 1
ATOM 3990 N N . SER A 1 493 ? 36.688 5.511 -37.961 1.00 94.00 493 SER A N 1
ATOM 3991 C CA . SER A 1 493 ? 38.014 4.936 -37.740 1.00 94.00 493 SER A CA 1
ATOM 3992 C C . SER A 1 493 ? 39.124 5.960 -37.997 1.00 94.00 493 SER A C 1
ATOM 3994 O O . SER A 1 493 ? 38.900 7.068 -38.507 1.00 94.00 493 SER A O 1
ATOM 3996 N N . LYS A 1 494 ? 40.355 5.642 -37.593 1.00 91.19 494 LYS A N 1
ATOM 3997 C CA . LYS A 1 494 ? 41.498 6.382 -38.142 1.00 91.19 494 LYS A CA 1
ATOM 3998 C C . LYS A 1 494 ? 41.556 6.100 -39.657 1.00 91.19 494 LYS A C 1
ATOM 4000 O O . LYS A 1 494 ? 41.188 4.993 -40.055 1.00 91.19 494 LYS A O 1
ATOM 4005 N N . PRO A 1 495 ? 41.914 7.093 -40.494 1.00 90.19 495 PRO A N 1
ATOM 4006 C CA . PRO A 1 495 ? 42.101 6.846 -41.919 1.00 90.19 495 PRO A CA 1
ATOM 4007 C C . PRO A 1 495 ? 43.152 5.759 -42.120 1.00 90.19 495 PRO A C 1
ATOM 4009 O O . PRO A 1 495 ? 44.221 5.832 -41.517 1.00 90.19 495 PRO A O 1
ATOM 4012 N N . LYS A 1 496 ? 42.842 4.775 -42.960 1.00 90.50 496 LYS A N 1
ATOM 4013 C CA . LYS A 1 496 ? 43.797 3.781 -43.444 1.00 90.50 496 LYS A CA 1
ATOM 4014 C C . LYS A 1 496 ? 44.059 4.071 -44.914 1.00 90.50 496 LYS A C 1
ATOM 4016 O O . LYS A 1 496 ? 43.115 4.060 -45.701 1.00 90.50 496 LYS A O 1
ATOM 4021 N N . SER A 1 497 ? 45.306 4.363 -45.258 1.00 90.06 497 SER A N 1
ATOM 4022 C CA . SER A 1 497 ? 45.695 4.543 -46.652 1.00 90.06 497 SER A CA 1
ATOM 4023 C C . SER A 1 497 ? 45.978 3.208 -47.325 1.00 90.06 497 SER A C 1
ATOM 4025 O O . SER A 1 497 ? 46.623 2.342 -46.727 1.00 90.06 497 SER A O 1
ATOM 4027 N N . ILE A 1 498 ? 45.472 3.045 -48.545 1.00 87.56 498 ILE A N 1
ATOM 4028 C CA . ILE A 1 498 ? 45.636 1.852 -49.377 1.00 87.56 498 ILE A CA 1
ATOM 4029 C C . ILE A 1 498 ? 45.742 2.305 -50.834 1.00 87.56 498 ILE A C 1
ATOM 4031 O O . ILE A 1 498 ? 44.888 3.060 -51.299 1.00 87.56 498 ILE A O 1
ATOM 4035 N N . SER A 1 499 ? 46.753 1.830 -51.557 1.00 84.44 499 SER A N 1
ATOM 4036 C CA . SER A 1 499 ? 46.950 2.155 -52.974 1.00 84.44 499 SER A CA 1
ATOM 4037 C C . SER A 1 499 ? 46.397 1.068 -53.893 1.00 84.44 499 SER A C 1
ATOM 4039 O O . SER A 1 499 ? 46.538 -0.131 -53.620 1.00 84.44 499 SER A O 1
ATOM 4041 N N . THR A 1 500 ? 45.783 1.491 -54.997 1.00 79.38 500 THR A N 1
ATOM 4042 C CA . THR A 1 500 ? 45.486 0.612 -56.136 1.00 79.38 500 THR A CA 1
ATOM 4043 C C . THR A 1 500 ? 46.778 0.273 -56.876 1.00 79.38 500 THR A C 1
ATOM 4045 O O . THR A 1 500 ? 47.737 1.046 -56.872 1.00 79.38 500 THR A O 1
ATOM 4048 N N . ARG A 1 501 ? 46.837 -0.917 -57.476 1.00 72.75 501 ARG A N 1
ATOM 4049 C CA . ARG A 1 501 ? 48.034 -1.397 -58.185 1.00 72.75 501 ARG A CA 1
ATOM 4050 C C . ARG A 1 501 ? 48.008 -0.982 -59.655 1.00 72.75 501 ARG A C 1
ATOM 4052 O O . ARG A 1 501 ? 46.978 -0.575 -60.183 1.00 72.75 501 ARG A O 1
ATOM 4059 N N . ASP A 1 502 ? 49.154 -1.082 -60.312 1.00 64.25 502 ASP A N 1
ATOM 4060 C CA . ASP A 1 502 ? 49.264 -0.863 -61.753 1.00 64.25 502 ASP A CA 1
ATOM 4061 C C . ASP A 1 502 ? 48.605 -2.029 -62.521 1.00 64.25 502 ASP A C 1
ATOM 4063 O O . ASP A 1 502 ? 48.757 -3.193 -62.135 1.00 64.25 502 ASP A O 1
ATOM 4067 N N . SER A 1 503 ? 47.860 -1.735 -63.590 1.00 64.25 503 SER A N 1
ATOM 4068 C CA . SER A 1 503 ? 47.217 -2.768 -64.414 1.00 64.25 503 SER A CA 1
ATOM 4069 C C . SER A 1 503 ? 48.221 -3.210 -65.476 1.00 64.25 503 SER A C 1
ATOM 4071 O O . SER A 1 503 ? 48.451 -2.513 -66.462 1.00 64.25 503 SER A O 1
ATOM 4073 N N . LYS A 1 504 ? 48.864 -4.360 -65.261 1.00 68.56 504 LYS A N 1
ATOM 4074 C CA . LYS A 1 504 ? 49.820 -4.972 -66.199 1.00 68.56 504 LYS A CA 1
ATOM 4075 C C . LYS A 1 504 ? 49.448 -6.425 -66.452 1.00 68.56 504 LYS A C 1
ATOM 4077 O O . LYS A 1 504 ? 48.888 -7.065 -65.566 1.00 68.56 504 LYS A O 1
ATOM 4082 N N . LYS A 1 505 ? 49.753 -6.950 -67.646 1.00 76.94 505 LYS A N 1
ATOM 4083 C CA . LYS A 1 505 ? 49.672 -8.397 -67.922 1.00 76.94 505 LYS A CA 1
ATOM 4084 C C . LYS A 1 505 ? 50.559 -9.159 -66.924 1.00 76.94 505 LYS A C 1
ATOM 4086 O O . LYS A 1 505 ? 51.565 -8.588 -66.490 1.00 76.94 505 LYS A O 1
ATOM 4091 N N . PRO A 1 506 ? 50.229 -10.411 -66.564 1.00 82.69 506 PRO A N 1
ATOM 4092 C CA . PRO A 1 506 ? 51.044 -11.153 -65.615 1.00 82.69 506 PRO A CA 1
ATOM 4093 C C . PRO A 1 506 ? 52.460 -11.356 -66.171 1.00 82.69 506 PRO A C 1
ATOM 4095 O O . PRO A 1 506 ? 52.651 -11.493 -67.384 1.00 82.69 506 PRO A O 1
ATOM 4098 N N . SER A 1 507 ? 53.466 -11.363 -65.299 1.00 82.88 507 SER A N 1
ATOM 4099 C CA . SER A 1 507 ? 54.839 -11.673 -65.698 1.00 82.88 507 SER A CA 1
ATOM 4100 C C . SER A 1 507 ? 54.964 -13.134 -66.152 1.00 82.88 507 SER A C 1
ATOM 4102 O O . SER A 1 507 ? 54.113 -13.968 -65.850 1.00 82.88 507 SER A O 1
ATOM 4104 N N . GLN A 1 508 ? 56.038 -13.459 -66.871 1.00 86.00 508 GLN A N 1
ATOM 4105 C CA . GLN A 1 508 ? 56.348 -14.842 -67.242 1.00 86.00 508 GLN A CA 1
ATOM 4106 C C . GLN A 1 508 ? 56.474 -15.723 -65.984 1.00 86.00 508 GLN A C 1
ATOM 4108 O O . GLN A 1 508 ? 57.010 -15.277 -64.965 1.00 86.00 508 GLN A O 1
ATOM 4113 N N . ILE A 1 509 ? 55.969 -16.958 -66.045 1.00 85.00 509 ILE A N 1
ATOM 4114 C CA . ILE A 1 509 ? 56.130 -17.950 -64.972 1.00 85.00 509 ILE A CA 1
ATOM 4115 C C . ILE A 1 509 ? 57.552 -18.508 -65.069 1.00 85.00 509 ILE A C 1
ATOM 4117 O O . ILE A 1 509 ? 57.943 -19.015 -66.119 1.00 85.00 509 ILE A O 1
ATOM 4121 N N . THR A 1 510 ? 58.331 -18.382 -63.994 1.00 80.00 510 THR A N 1
ATOM 4122 C CA . THR A 1 510 ? 59.751 -18.777 -63.977 1.00 80.00 510 THR A CA 1
ATOM 4123 C C . THR A 1 510 ? 60.024 -20.053 -63.185 1.00 80.00 510 THR A C 1
ATOM 4125 O O . THR A 1 510 ? 61.027 -20.704 -63.448 1.00 80.00 510 THR A O 1
ATOM 4128 N N . ASN A 1 511 ? 59.140 -20.428 -62.253 1.00 73.94 511 ASN A N 1
ATOM 4129 C CA . ASN A 1 511 ? 59.308 -21.599 -61.390 1.00 73.94 511 ASN A CA 1
ATOM 4130 C C . ASN A 1 511 ? 58.230 -22.645 -61.689 1.00 73.94 511 ASN A C 1
ATOM 4132 O O . ASN A 1 511 ? 57.111 -22.562 -61.176 1.00 73.94 511 ASN A O 1
ATOM 4136 N N . LEU A 1 512 ? 58.583 -23.630 -62.514 1.00 73.12 512 LEU A N 1
ATOM 4137 C CA . LEU A 1 512 ? 57.843 -24.880 -62.640 1.00 73.12 512 LEU A CA 1
ATOM 4138 C C . LEU A 1 512 ? 58.531 -25.905 -61.732 1.00 73.12 512 LEU A C 1
ATOM 4140 O O . LEU A 1 512 ? 59.627 -26.364 -62.050 1.00 73.12 512 LEU A O 1
ATOM 4144 N N . THR A 1 513 ? 57.952 -26.211 -60.574 1.00 63.97 513 THR A N 1
ATOM 4145 C CA . THR A 1 513 ? 58.612 -27.035 -59.555 1.00 63.97 513 THR A CA 1
ATOM 4146 C C . THR A 1 513 ? 57.689 -28.122 -59.024 1.00 63.97 513 THR A C 1
ATOM 4148 O O . THR A 1 513 ? 56.567 -27.870 -58.590 1.00 63.97 513 THR A O 1
ATOM 4151 N N . GLN A 1 514 ? 58.258 -29.328 -58.994 1.00 59.19 514 GLN A N 1
ATOM 4152 C CA . GLN A 1 514 ? 57.711 -30.601 -58.532 1.00 59.19 514 GLN A CA 1
ATOM 4153 C C . GLN A 1 514 ? 56.894 -31.375 -59.576 1.00 59.19 514 GLN A C 1
ATOM 4155 O O . GLN A 1 514 ? 55.821 -30.969 -60.022 1.00 59.19 514 GLN A O 1
ATOM 4160 N N . ILE A 1 515 ? 57.488 -32.508 -59.945 1.00 61.16 515 ILE A N 1
ATOM 4161 C CA . ILE A 1 515 ? 57.113 -33.434 -61.004 1.00 61.16 515 ILE A CA 1
ATOM 4162 C C . ILE A 1 515 ? 57.177 -34.806 -60.349 1.00 61.16 515 ILE A C 1
ATOM 4164 O O . ILE A 1 515 ? 58.250 -35.396 -60.262 1.00 61.16 515 ILE A O 1
ATOM 4168 N N . ASP A 1 516 ? 56.050 -35.286 -59.845 1.00 59.75 516 ASP A N 1
ATOM 4169 C CA . ASP A 1 516 ? 55.974 -36.647 -59.329 1.00 59.75 516 ASP A CA 1
ATOM 4170 C C . ASP A 1 516 ? 55.122 -37.451 -60.322 1.00 59.75 516 ASP A C 1
ATOM 4172 O O . ASP A 1 516 ? 53.946 -37.112 -60.521 1.00 59.75 516 ASP A O 1
ATOM 4176 N N . PRO A 1 517 ? 55.674 -38.474 -61.005 1.00 60.81 517 PRO A N 1
ATOM 4177 C CA . PRO A 1 517 ? 54.843 -39.420 -61.734 1.00 60.81 517 PRO A CA 1
ATOM 4178 C C . PRO A 1 517 ? 53.954 -40.135 -60.716 1.00 60.81 517 PRO A C 1
ATOM 4180 O O . PRO A 1 517 ? 54.445 -40.812 -59.812 1.00 60.81 517 PRO A O 1
ATOM 4183 N N . VAL A 1 518 ? 52.641 -39.936 -60.825 1.00 58.34 518 VAL A N 1
ATOM 4184 C CA . VAL A 1 518 ? 51.685 -40.427 -59.820 1.00 58.34 518 VAL A CA 1
ATOM 4185 C C . VAL A 1 518 ? 51.336 -41.896 -60.084 1.00 58.34 518 VAL A C 1
ATOM 4187 O O . VAL A 1 518 ? 51.169 -42.654 -59.129 1.00 58.34 518 VAL A O 1
ATOM 4190 N N . LYS A 1 519 ? 51.245 -42.290 -61.365 1.00 61.41 519 LYS A N 1
ATOM 4191 C CA . LYS A 1 519 ? 50.946 -43.638 -61.894 1.00 61.41 519 LYS A CA 1
ATOM 4192 C C . LYS A 1 519 ? 51.475 -43.778 -63.331 1.00 61.41 519 LYS A C 1
ATOM 4194 O O . LYS A 1 519 ? 51.811 -42.765 -63.950 1.00 61.41 519 LYS A O 1
ATOM 4199 N N . ASP A 1 520 ? 51.506 -44.998 -63.866 1.00 61.19 520 ASP A N 1
ATOM 4200 C CA . ASP A 1 520 ? 51.845 -45.268 -65.269 1.00 61.19 520 ASP A CA 1
ATOM 4201 C C . ASP A 1 520 ? 50.856 -44.506 -66.176 1.00 61.19 520 ASP A C 1
ATOM 4203 O O . ASP A 1 520 ? 49.651 -44.741 -66.131 1.00 61.19 520 ASP A O 1
ATOM 4207 N N . SER A 1 521 ? 51.356 -43.527 -66.946 1.00 64.94 521 SER A N 1
ATOM 4208 C CA . SER A 1 521 ? 50.599 -42.578 -67.801 1.00 64.94 521 SER A CA 1
ATOM 4209 C C . SER A 1 521 ? 49.997 -41.302 -67.158 1.00 64.94 521 SER A C 1
ATOM 4211 O O . SER A 1 521 ? 49.234 -40.597 -67.829 1.00 64.94 521 SER A O 1
ATOM 4213 N N . GLU A 1 522 ? 50.352 -40.934 -65.914 1.00 71.69 522 GLU A N 1
ATOM 4214 C CA . GLU A 1 522 ? 49.915 -39.672 -65.272 1.00 71.69 522 GLU A CA 1
ATOM 4215 C C . GLU A 1 522 ? 51.073 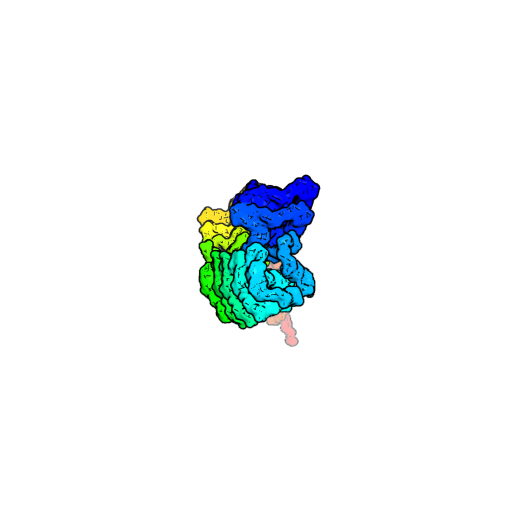-38.808 -64.748 1.00 71.69 522 GLU A C 1
ATOM 4217 O O . GLU A 1 522 ? 51.945 -39.276 -64.011 1.00 71.69 522 GLU A O 1
ATOM 4222 N N . ILE A 1 523 ? 51.021 -37.503 -65.036 1.00 76.69 523 ILE A N 1
ATOM 4223 C CA . ILE A 1 523 ? 51.988 -36.518 -64.534 1.00 76.69 523 ILE A CA 1
ATOM 4224 C C . ILE A 1 523 ? 51.261 -35.415 -63.762 1.00 76.69 523 ILE A C 1
ATOM 4226 O O . ILE A 1 523 ? 50.309 -34.808 -64.259 1.00 76.69 523 ILE A O 1
ATOM 4230 N N . PHE A 1 524 ? 51.735 -35.116 -62.551 1.00 79.69 524 PHE A N 1
ATOM 4231 C CA . PHE A 1 524 ? 51.289 -33.957 -61.783 1.00 79.69 524 PHE A CA 1
ATOM 4232 C C . PHE A 1 524 ? 52.300 -32.817 -61.907 1.00 79.69 524 PHE A C 1
ATOM 4234 O O . PHE A 1 524 ? 53.481 -33.002 -61.623 1.00 79.69 524 PHE A O 1
ATOM 4241 N N . ILE A 1 525 ? 51.823 -31.642 -62.322 1.00 82.62 525 ILE A N 1
ATOM 4242 C CA . ILE A 1 525 ? 52.625 -30.422 -62.433 1.00 82.62 525 ILE A CA 1
ATOM 4243 C C . ILE A 1 525 ? 52.128 -29.367 -61.450 1.00 82.62 525 ILE A C 1
ATOM 4245 O O . ILE A 1 525 ? 50.923 -29.158 -61.288 1.00 82.62 525 ILE A O 1
ATOM 4249 N N . LYS A 1 526 ? 53.071 -28.666 -60.823 1.00 83.88 526 LYS A N 1
ATOM 4250 C CA . LYS A 1 526 ? 52.816 -27.535 -59.933 1.00 83.88 526 LYS A CA 1
ATOM 4251 C C . LYS A 1 526 ? 53.747 -26.375 -60.285 1.00 83.88 526 LYS A C 1
ATOM 4253 O O . LYS A 1 526 ? 54.862 -26.574 -60.762 1.00 83.88 526 LYS A O 1
ATOM 4258 N N . TRP A 1 527 ? 53.261 -25.155 -60.095 1.00 85.94 527 TRP A N 1
ATOM 4259 C CA . TRP A 1 527 ? 54.023 -23.938 -60.363 1.00 85.94 527 TRP A CA 1
ATOM 4260 C C . TRP A 1 527 ? 53.724 -22.853 -59.338 1.00 85.94 527 TRP A C 1
ATOM 4262 O O . TRP A 1 527 ? 52.708 -22.890 -58.644 1.00 85.94 527 TRP A O 1
ATOM 4272 N N . ASP A 1 528 ? 54.606 -21.863 -59.260 1.00 83.94 528 ASP A N 1
ATOM 4273 C CA . ASP A 1 528 ? 54.349 -20.653 -58.484 1.00 83.94 528 ASP A CA 1
ATOM 4274 C C . ASP A 1 528 ? 53.540 -19.643 -59.310 1.00 83.94 528 ASP A C 1
ATOM 4276 O O . ASP A 1 528 ? 53.639 -19.576 -60.540 1.00 83.94 528 ASP A O 1
ATOM 4280 N N . GLN A 1 529 ? 52.750 -18.799 -58.639 1.00 82.00 529 GLN A N 1
ATOM 4281 C CA . GLN A 1 529 ? 52.157 -17.645 -59.316 1.00 82.00 529 GLN A CA 1
ATOM 4282 C C . GLN A 1 529 ? 53.266 -16.717 -59.860 1.00 82.00 529 GLN A C 1
ATOM 4284 O O . GLN A 1 529 ? 54.327 -16.607 -59.242 1.00 82.00 529 GLN A O 1
ATOM 4289 N N . PRO A 1 530 ? 53.031 -16.009 -60.981 1.00 81.44 530 PRO A N 1
ATOM 4290 C CA . PRO A 1 530 ? 53.947 -14.994 -61.480 1.00 81.44 530 PRO A CA 1
ATOM 4291 C C . PRO A 1 530 ? 54.364 -13.989 -60.403 1.00 81.44 530 PRO A C 1
ATOM 4293 O O . PRO A 1 530 ? 53.566 -13.559 -59.569 1.00 81.44 530 PRO A O 1
ATOM 4296 N N . LYS A 1 531 ? 55.623 -13.546 -60.464 1.00 78.31 531 LYS A N 1
ATOM 4297 C CA . LYS A 1 531 ? 56.175 -12.544 -59.538 1.00 78.31 531 LYS A CA 1
ATOM 4298 C C . LYS A 1 531 ? 55.372 -11.235 -59.539 1.00 78.31 531 LYS A C 1
ATOM 4300 O O . LYS A 1 531 ? 55.273 -10.573 -58.508 1.00 78.31 531 LYS A O 1
ATOM 4305 N N . TYR A 1 532 ? 54.785 -10.870 -60.681 1.00 73.56 532 TYR A N 1
ATOM 4306 C CA . TYR A 1 532 ? 53.905 -9.713 -60.823 1.00 73.56 532 TYR A CA 1
ATOM 4307 C C . TYR A 1 532 ? 52.630 -10.091 -61.580 1.00 73.56 532 TYR A C 1
ATOM 4309 O O . TYR A 1 532 ? 52.676 -10.357 -62.776 1.00 73.56 532 TYR A O 1
ATOM 4317 N N . ASN A 1 533 ? 51.482 -10.051 -60.903 1.00 71.75 533 ASN A N 1
ATOM 4318 C CA . ASN A 1 533 ? 50.190 -10.393 -61.517 1.00 71.75 533 ASN A CA 1
ATOM 4319 C C . ASN A 1 533 ? 49.476 -9.177 -62.136 1.00 71.75 533 ASN A C 1
ATOM 4321 O O . ASN A 1 533 ? 48.662 -9.342 -63.040 1.00 71.75 533 ASN A O 1
ATOM 4325 N N . GLY A 1 534 ? 49.767 -7.962 -61.650 1.00 71.69 534 GLY A N 1
ATOM 4326 C CA . GLY A 1 534 ? 48.965 -6.764 -61.923 1.00 71.69 534 GLY A CA 1
ATOM 4327 C C . GLY A 1 534 ? 47.580 -6.898 -61.287 1.00 71.69 534 GLY A C 1
ATOM 4328 O O . GLY A 1 534 ? 47.396 -6.586 -60.110 1.00 71.69 534 GLY A O 1
ATOM 4329 N N . ASP A 1 535 ? 46.639 -7.440 -62.055 1.00 71.56 535 ASP A N 1
ATOM 4330 C CA . ASP A 1 535 ? 45.304 -7.836 -61.606 1.00 71.56 535 ASP A CA 1
ATOM 4331 C C . ASP A 1 535 ? 45.226 -9.344 -61.287 1.00 71.56 535 ASP A C 1
ATOM 4333 O O . ASP A 1 535 ? 46.114 -10.095 -61.696 1.00 71.56 535 ASP A O 1
ATOM 4337 N N . PRO A 1 536 ? 44.197 -9.816 -60.550 1.00 76.19 536 PRO A N 1
ATOM 4338 C CA . PRO A 1 536 ? 44.053 -11.235 -60.226 1.00 76.19 536 PRO A CA 1
ATOM 4339 C C . PRO A 1 536 ? 44.130 -12.129 -61.469 1.00 76.19 536 PRO A C 1
ATOM 4341 O O . PRO A 1 536 ? 43.538 -11.812 -62.504 1.00 76.19 536 PRO A O 1
ATOM 4344 N N . ILE A 1 537 ? 44.859 -13.241 -61.357 1.00 80.06 537 ILE A N 1
ATOM 4345 C CA . ILE A 1 537 ? 44.940 -14.245 -62.419 1.00 80.06 537 ILE A CA 1
ATOM 4346 C C . ILE A 1 537 ? 43.608 -14.977 -62.480 1.00 80.06 537 ILE A C 1
ATOM 4348 O O . ILE A 1 537 ? 43.087 -15.421 -61.460 1.00 80.06 537 ILE A O 1
ATOM 4352 N N . ILE A 1 538 ? 43.060 -15.048 -63.684 1.00 85.19 538 ILE A N 1
ATOM 4353 C CA . ILE A 1 538 ? 41.754 -15.635 -63.967 1.00 85.19 538 ILE A CA 1
ATOM 4354 C C . ILE A 1 538 ? 41.930 -17.075 -64.454 1.00 85.19 538 ILE A C 1
ATOM 4356 O O . ILE A 1 538 ? 41.093 -17.917 -64.158 1.00 85.19 538 ILE A O 1
ATOM 4360 N N . GLU A 1 539 ? 43.016 -17.355 -65.181 1.00 88.12 539 GLU A N 1
ATOM 4361 C CA . GLU A 1 539 ? 43.231 -18.631 -65.863 1.00 88.12 539 GLU A CA 1
ATOM 4362 C C . GLU A 1 539 ? 44.728 -18.872 -66.125 1.00 88.12 539 GLU A C 1
ATOM 4364 O O . GLU A 1 539 ? 45.493 -17.928 -66.337 1.00 88.12 539 GLU A O 1
ATOM 4369 N N . TYR A 1 540 ? 45.142 -20.134 -66.134 1.00 88.19 540 TYR A N 1
ATOM 4370 C CA . TYR A 1 540 ? 46.427 -20.624 -66.624 1.00 88.19 540 TYR A CA 1
ATOM 4371 C C . TYR A 1 540 ? 46.192 -21.504 -67.846 1.00 88.19 540 TYR A C 1
ATOM 4373 O O . TYR A 1 540 ? 45.239 -22.274 -67.874 1.00 88.19 540 TYR A O 1
ATOM 4381 N N . GLU A 1 541 ? 47.076 -21.424 -68.828 1.00 89.94 541 GLU A N 1
ATOM 4382 C CA . GLU A 1 541 ? 47.071 -22.265 -70.023 1.00 89.94 541 GLU A CA 1
ATOM 4383 C C . GLU A 1 541 ? 48.321 -23.134 -70.014 1.00 89.94 541 GLU A C 1
ATOM 4385 O O . GLU A 1 541 ? 49.414 -22.632 -69.741 1.00 89.94 541 GLU A O 1
ATOM 4390 N N . ILE A 1 542 ? 48.143 -24.428 -70.268 1.00 87.38 542 ILE A N 1
ATOM 4391 C CA . ILE A 1 542 ? 49.176 -25.458 -70.200 1.00 87.38 542 ILE A CA 1
ATOM 4392 C C . ILE A 1 542 ? 49.242 -26.139 -71.562 1.00 87.38 542 ILE A C 1
ATOM 4394 O O . ILE A 1 542 ? 48.232 -26.635 -72.064 1.00 87.38 542 ILE A O 1
ATOM 4398 N N . GLN A 1 543 ? 50.444 -26.194 -72.127 1.00 85.88 543 GLN A N 1
ATOM 4399 C CA . GLN A 1 543 ? 50.723 -26.863 -73.391 1.00 85.88 543 GLN A CA 1
ATOM 4400 C C . GLN A 1 543 ? 51.797 -27.933 -73.185 1.00 85.88 543 GLN A C 1
ATOM 4402 O O . GLN A 1 543 ? 52.827 -27.657 -72.562 1.00 85.88 543 GLN A O 1
ATOM 4407 N N . VAL A 1 544 ? 51.553 -29.132 -73.724 1.00 80.62 544 VAL A N 1
ATOM 4408 C CA . VAL A 1 544 ? 52.470 -30.281 -73.674 1.00 80.62 544 VAL A CA 1
ATOM 4409 C C . VAL A 1 544 ? 52.797 -30.740 -75.095 1.00 80.62 544 VAL A C 1
ATOM 4411 O O . VAL A 1 544 ? 51.895 -31.085 -75.859 1.00 80.62 544 VAL A O 1
ATOM 4414 N N . ASN A 1 545 ? 54.086 -30.780 -75.433 1.00 79.12 545 ASN A N 1
ATOM 4415 C CA . ASN A 1 545 ? 54.597 -31.136 -76.763 1.00 79.12 545 ASN A CA 1
ATOM 4416 C C . ASN A 1 545 ? 55.581 -32.321 -76.677 1.00 79.12 545 ASN A C 1
ATOM 4418 O O . ASN A 1 545 ? 56.279 -32.464 -75.676 1.00 79.12 545 ASN A O 1
ATOM 4422 N N . GLY A 1 546 ? 55.661 -33.171 -77.707 1.00 69.50 546 GLY A N 1
ATOM 4423 C CA . GLY A 1 546 ? 56.502 -34.383 -77.725 1.00 69.50 546 GLY A CA 1
ATOM 4424 C C . GLY A 1 546 ? 57.871 -34.168 -78.378 1.00 69.50 546 GLY A C 1
ATOM 4425 O O . GLY A 1 546 ? 58.044 -33.234 -79.152 1.00 69.50 546 GLY A O 1
ATOM 4426 N N . ILE A 1 547 ? 58.855 -35.031 -78.076 1.00 66.69 547 ILE A N 1
ATOM 4427 C CA . ILE A 1 547 ? 60.255 -34.857 -78.534 1.00 66.69 547 ILE A CA 1
ATOM 4428 C C . ILE A 1 547 ? 60.573 -35.475 -79.918 1.00 66.69 547 ILE A C 1
ATOM 4430 O O . ILE A 1 547 ? 61.545 -35.066 -80.552 1.00 66.69 547 ILE A O 1
ATOM 4434 N N . LYS A 1 548 ? 59.787 -36.425 -80.452 1.00 55.75 548 LYS A N 1
ATOM 4435 C CA . LYS A 1 548 ? 60.116 -37.101 -81.729 1.00 55.75 548 LYS A CA 1
ATOM 4436 C C . LYS A 1 548 ? 59.367 -36.524 -82.940 1.00 55.75 548 LYS A C 1
ATOM 4438 O O . LYS A 1 548 ? 58.217 -36.859 -83.176 1.00 55.75 548 LYS A O 1
ATOM 4443 N N . THR A 1 549 ? 60.079 -35.695 -83.709 1.00 49.44 549 THR A N 1
ATOM 4444 C CA . THR A 1 549 ? 59.939 -35.398 -85.159 1.00 49.44 549 THR A CA 1
ATOM 4445 C C . THR A 1 549 ? 58.561 -35.096 -85.771 1.00 49.44 549 THR A C 1
ATOM 4447 O O . THR A 1 549 ? 58.428 -35.118 -86.992 1.00 49.44 549 THR A O 1
ATOM 4450 N N . SER A 1 550 ? 57.584 -34.667 -84.985 1.00 51.34 550 SER A N 1
ATOM 4451 C CA . SER A 1 550 ? 56.547 -33.736 -85.433 1.00 51.34 550 SER A CA 1
ATOM 4452 C C . SER A 1 550 ? 56.220 -32.797 -84.270 1.00 51.34 550 SER A C 1
ATOM 4454 O O . SER A 1 550 ? 56.018 -33.234 -83.140 1.00 51.34 550 SER A O 1
ATOM 4456 N N . PHE A 1 551 ? 56.216 -31.483 -84.518 1.00 51.16 551 PHE A N 1
ATOM 4457 C CA . PHE A 1 551 ? 55.745 -30.461 -83.570 1.00 51.16 551 PHE A CA 1
ATOM 4458 C C . PHE A 1 551 ? 54.209 -30.512 -83.446 1.00 51.16 551 PHE A C 1
ATOM 4460 O O . PHE A 1 551 ? 53.530 -29.496 -83.565 1.00 51.16 551 PHE A O 1
ATOM 4467 N N . GLU A 1 552 ? 53.644 -31.704 -83.279 1.00 56.69 552 GLU A N 1
ATOM 4468 C CA . GLU A 1 552 ? 52.215 -31.883 -83.070 1.00 56.69 552 GLU A CA 1
ATOM 4469 C C . GLU A 1 552 ? 51.910 -31.692 -81.581 1.00 56.69 552 GLU A C 1
ATOM 4471 O O . GLU A 1 552 ? 52.524 -3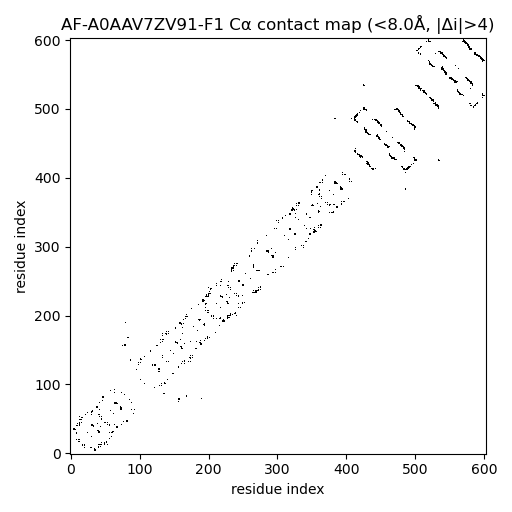2.308 -80.704 1.00 56.69 552 GLU A O 1
ATOM 4476 N N . GLU A 1 553 ? 50.998 -30.761 -81.294 1.00 58.44 553 GLU A N 1
ATOM 4477 C CA . GLU A 1 553 ? 50.517 -30.479 -79.944 1.00 58.44 553 GLU A CA 1
ATOM 4478 C C . GLU A 1 553 ? 49.809 -31.725 -79.401 1.00 58.44 553 GLU A C 1
ATOM 4480 O O . GLU A 1 553 ? 48.765 -32.127 -79.909 1.00 58.44 553 GLU A O 1
ATOM 4485 N N . LEU A 1 554 ? 50.381 -32.354 -78.372 1.00 62.34 554 LEU A N 1
ATOM 4486 C CA . LEU A 1 554 ? 49.828 -33.586 -77.802 1.00 62.34 554 LEU A CA 1
ATOM 4487 C C . LEU A 1 554 ? 48.692 -33.304 -76.824 1.00 62.34 554 LEU A C 1
ATOM 4489 O O . LEU A 1 554 ? 47.791 -34.125 -76.667 1.00 62.34 554 LEU A O 1
ATOM 4493 N N . PHE A 1 555 ? 48.751 -32.167 -76.126 1.00 68.88 555 PHE A N 1
ATOM 4494 C CA . PHE A 1 555 ? 47.766 -31.821 -75.112 1.00 68.88 555 PHE A CA 1
ATOM 4495 C C . PHE A 1 555 ? 47.710 -30.312 -74.854 1.00 68.88 555 PHE A C 1
ATOM 4497 O O . PHE A 1 555 ? 48.738 -29.651 -74.671 1.00 68.88 555 PHE A O 1
ATOM 4504 N N . PHE A 1 556 ? 46.485 -29.794 -74.768 1.00 79.06 556 PHE A N 1
ATOM 4505 C CA . PHE A 1 556 ? 46.182 -28.406 -74.443 1.00 79.06 556 PHE A CA 1
ATOM 4506 C C . PHE A 1 556 ? 45.058 -28.359 -73.407 1.00 79.06 556 PHE A C 1
ATOM 4508 O O . PHE A 1 556 ? 43.995 -28.947 -73.610 1.00 79.06 556 PHE A O 1
ATOM 4515 N N . SER A 1 557 ? 45.280 -27.663 -72.292 1.00 83.62 557 SER A N 1
ATOM 4516 C CA . SER A 1 557 ? 44.250 -27.474 -71.267 1.00 83.62 557 SER A CA 1
ATOM 4517 C C . SER A 1 557 ? 44.457 -26.178 -70.501 1.00 83.62 557 SER A C 1
ATOM 4519 O O . SER A 1 557 ? 45.566 -25.645 -70.425 1.00 83.62 557 SER A O 1
ATOM 4521 N N . THR A 1 558 ? 43.389 -25.698 -69.872 1.00 86.44 558 THR A N 1
ATOM 4522 C CA . THR A 1 558 ? 43.445 -24.569 -68.948 1.00 86.44 558 THR A CA 1
ATOM 4523 C C . THR A 1 558 ? 43.166 -25.000 -67.508 1.00 86.44 558 THR A C 1
ATOM 4525 O O . THR A 1 558 ? 42.633 -26.081 -67.249 1.00 86.44 558 THR A O 1
ATOM 4528 N N . SER A 1 559 ? 43.610 -24.190 -66.546 1.00 85.25 559 SER A N 1
ATOM 4529 C CA . SER A 1 559 ? 43.430 -24.415 -65.109 1.00 85.25 559 SER A CA 1
ATOM 4530 C C . SER A 1 559 ? 43.277 -23.090 -64.373 1.00 85.25 559 SER A C 1
ATOM 4532 O O . SER A 1 559 ? 43.963 -22.123 -64.684 1.00 85.25 559 SER A O 1
ATOM 4534 N N . ASN A 1 560 ? 42.449 -23.051 -63.330 1.00 85.75 560 ASN A N 1
ATOM 4535 C CA . ASN A 1 560 ? 42.336 -21.881 -62.445 1.00 85.75 560 ASN A CA 1
ATOM 4536 C C . ASN A 1 560 ? 43.237 -21.997 -61.202 1.00 85.75 560 ASN A C 1
ATOM 4538 O O . ASN A 1 560 ? 43.275 -21.094 -60.369 1.00 85.75 560 ASN A O 1
ATOM 4542 N N . ASN A 1 561 ? 43.961 -23.111 -61.075 1.00 84.69 561 ASN A N 1
ATOM 4543 C CA . ASN A 1 561 ? 44.817 -23.428 -59.939 1.00 84.69 561 ASN A CA 1
ATOM 4544 C C . ASN A 1 561 ? 46.283 -23.480 -60.372 1.00 84.69 561 ASN A C 1
ATOM 4546 O O . ASN A 1 561 ? 46.586 -23.752 -61.528 1.00 84.69 561 ASN A O 1
ATOM 4550 N N . THR A 1 562 ? 47.202 -23.319 -59.421 1.00 85.31 562 THR A N 1
ATOM 4551 C CA . THR A 1 562 ? 48.657 -23.416 -59.645 1.00 85.31 562 THR A CA 1
ATOM 4552 C C . THR A 1 562 ? 49.186 -24.856 -59.668 1.00 85.31 562 THR A C 1
ATOM 4554 O O . THR A 1 562 ? 50.339 -25.133 -59.336 1.00 85.31 562 THR A O 1
ATOM 4557 N N . SER A 1 563 ? 48.315 -25.798 -60.014 1.00 84.12 563 SER A N 1
ATOM 4558 C CA . SER A 1 563 ? 48.644 -27.205 -60.182 1.00 84.12 563 SER A CA 1
ATOM 4559 C C . SER A 1 563 ? 47.657 -27.855 -61.136 1.00 84.12 563 SER A C 1
ATOM 4561 O O . SER A 1 563 ? 46.486 -27.462 -61.172 1.00 84.12 563 SER A O 1
ATOM 4563 N N . PHE A 1 564 ? 48.112 -28.858 -61.875 1.00 84.38 564 PHE A N 1
ATOM 4564 C CA . PHE A 1 564 ? 47.303 -29.568 -62.852 1.00 84.38 564 PHE A CA 1
ATOM 4565 C C . PHE A 1 564 ? 47.788 -31.012 -63.011 1.00 84.38 564 PHE A C 1
ATOM 4567 O O . PHE A 1 564 ? 48.976 -31.296 -62.857 1.00 84.38 564 PHE A O 1
ATOM 4574 N N . ARG A 1 565 ? 46.865 -31.931 -63.306 1.00 84.00 565 ARG A N 1
ATOM 4575 C CA . ARG A 1 565 ? 47.180 -33.339 -63.568 1.00 84.00 565 ARG A CA 1
ATOM 4576 C C . ARG A 1 565 ? 46.920 -33.645 -65.037 1.00 84.00 565 ARG A C 1
ATOM 4578 O O . ARG A 1 565 ? 45.825 -33.388 -65.524 1.00 84.00 565 ARG A O 1
ATOM 4585 N N . ILE A 1 566 ? 47.929 -34.176 -65.714 1.00 79.06 566 ILE A N 1
ATOM 4586 C CA . ILE A 1 566 ? 47.883 -34.549 -67.127 1.00 79.06 566 ILE A CA 1
ATOM 4587 C C . ILE A 1 566 ? 47.744 -36.072 -67.207 1.00 79.06 566 ILE A C 1
ATOM 4589 O O . ILE A 1 566 ? 48.466 -36.791 -66.513 1.00 79.06 566 ILE A O 1
ATOM 4593 N N . PHE A 1 567 ? 46.822 -36.546 -68.045 1.00 77.69 567 PHE A N 1
ATOM 4594 C CA . PHE A 1 567 ? 46.488 -37.962 -68.219 1.00 77.69 567 PHE A CA 1
ATOM 4595 C C . PHE A 1 567 ? 46.749 -38.407 -69.662 1.00 77.69 567 PHE A C 1
ATOM 4597 O O . PHE A 1 567 ? 46.646 -37.594 -70.579 1.00 77.69 567 PHE A O 1
ATOM 4604 N N . GLY A 1 568 ? 47.018 -39.700 -69.863 1.00 71.81 568 GLY A N 1
ATOM 4605 C CA . GLY A 1 568 ? 47.053 -40.318 -71.196 1.00 71.81 568 GLY A CA 1
ATOM 4606 C C . GLY A 1 568 ? 48.326 -40.043 -72.000 1.00 71.81 568 GLY A C 1
ATOM 4607 O O . GLY A 1 568 ? 48.295 -40.100 -73.226 1.00 71.81 568 GLY A O 1
ATOM 4608 N N . LEU A 1 569 ? 49.440 -39.728 -71.330 1.00 73.25 569 LEU A N 1
ATOM 4609 C CA . LEU A 1 569 ? 50.730 -39.531 -71.994 1.00 73.25 569 LEU A CA 1
ATOM 4610 C C . LEU A 1 569 ? 51.401 -40.886 -72.282 1.00 73.25 569 LEU A C 1
ATOM 4612 O O . LEU A 1 569 ? 51.467 -41.712 -71.370 1.00 73.25 569 LEU A O 1
ATOM 4616 N N . PRO A 1 570 ? 51.923 -41.121 -73.502 1.00 70.19 570 PRO A N 1
ATOM 4617 C CA . PRO A 1 570 ? 52.546 -42.394 -73.842 1.00 70.19 570 PRO A CA 1
ATOM 4618 C C . PRO A 1 570 ? 53.814 -42.644 -73.020 1.00 70.19 570 PRO A C 1
ATOM 4620 O O . PRO A 1 570 ? 54.656 -41.757 -72.876 1.00 70.19 570 PRO A O 1
ATOM 4623 N N . GLU A 1 571 ? 53.937 -43.870 -72.515 1.00 70.19 571 GLU A N 1
ATOM 4624 C CA . GLU A 1 571 ? 55.021 -44.312 -71.635 1.00 70.19 571 GLU A CA 1
ATOM 4625 C C . GLU A 1 571 ? 56.413 -44.176 -72.276 1.00 70.19 571 GLU A C 1
ATOM 4627 O O . GLU A 1 571 ? 56.580 -44.253 -73.495 1.00 70.19 571 GLU A O 1
ATOM 4632 N N . ASN A 1 572 ? 57.438 -44.011 -71.431 1.00 68.44 572 ASN A N 1
ATOM 4633 C CA . ASN A 1 572 ? 58.848 -43.838 -71.809 1.00 68.44 572 ASN A CA 1
ATOM 4634 C C . ASN A 1 572 ? 59.149 -42.698 -72.803 1.00 68.44 572 ASN A C 1
ATOM 4636 O O . ASN A 1 572 ? 60.193 -42.721 -73.459 1.00 68.44 572 ASN A O 1
ATOM 4640 N N . ASN A 1 573 ? 58.288 -41.684 -72.897 1.00 72.12 573 ASN A N 1
ATOM 4641 C CA . ASN A 1 573 ? 58.547 -40.502 -73.712 1.00 72.12 573 ASN A CA 1
ATOM 4642 C C . ASN A 1 573 ? 58.854 -39.274 -72.856 1.00 72.12 573 ASN A C 1
ATOM 4644 O O . ASN A 1 573 ? 58.404 -39.125 -71.717 1.00 72.12 573 ASN A O 1
ATOM 4648 N N . ALA A 1 574 ? 59.653 -38.392 -73.447 1.00 73.50 574 ALA A N 1
ATOM 4649 C CA . ALA A 1 574 ? 59.923 -37.073 -72.920 1.00 73.50 574 ALA A CA 1
ATOM 4650 C C . ALA A 1 574 ? 59.021 -36.045 -73.615 1.00 73.50 574 ALA A C 1
ATOM 4652 O O . ALA A 1 574 ? 58.798 -36.124 -74.827 1.00 73.50 574 ALA A O 1
ATOM 4653 N N . PHE A 1 575 ? 58.525 -35.085 -72.841 1.00 75.62 575 PHE A N 1
ATOM 4654 C CA . PHE A 1 575 ? 57.637 -34.021 -73.296 1.00 75.62 575 PHE A CA 1
ATOM 4655 C C . PHE A 1 575 ? 58.121 -32.668 -72.787 1.00 75.62 575 PHE A C 1
ATOM 4657 O O . PHE A 1 575 ? 58.644 -32.573 -71.680 1.00 75.62 575 PHE A O 1
ATOM 4664 N N . PHE A 1 576 ? 57.902 -31.615 -73.564 1.00 79.94 576 PHE A N 1
ATOM 4665 C CA . PHE A 1 576 ? 58.076 -30.241 -73.117 1.00 79.94 576 PHE A CA 1
ATOM 4666 C C . PHE A 1 576 ? 56.752 -29.698 -72.604 1.00 79.94 576 PHE A C 1
ATOM 4668 O O . PHE A 1 576 ? 55.744 -29.752 -73.307 1.00 79.94 576 PHE A O 1
ATOM 4675 N N . VAL A 1 577 ? 56.766 -29.140 -71.398 1.00 81.31 577 VAL A N 1
ATOM 4676 C CA . VAL A 1 577 ? 55.625 -28.428 -70.827 1.00 81.31 577 VAL A CA 1
ATOM 4677 C C . VAL A 1 577 ? 55.966 -26.956 -70.714 1.00 81.31 577 VAL A C 1
ATOM 4679 O O . VAL A 1 577 ? 56.984 -26.580 -70.132 1.00 81.31 577 VAL A O 1
ATOM 4682 N N . LYS A 1 578 ? 55.081 -26.115 -71.240 1.00 86.19 578 LYS A N 1
ATOM 4683 C CA . LYS A 1 578 ? 55.111 -24.668 -71.029 1.00 86.19 578 LYS A CA 1
ATOM 4684 C C . LYS A 1 578 ? 53.738 -24.180 -70.601 1.00 86.19 578 LYS A C 1
ATOM 4686 O O . LYS A 1 578 ? 52.714 -24.784 -70.919 1.00 86.19 578 LYS A O 1
ATOM 4691 N N . MET A 1 579 ? 53.720 -23.072 -69.873 1.00 87.81 579 MET A N 1
ATOM 4692 C CA . MET A 1 579 ? 52.486 -22.482 -69.365 1.00 87.81 579 MET A CA 1
ATOM 4693 C C . MET A 1 579 ? 52.508 -20.964 -69.361 1.00 87.81 579 MET A C 1
ATOM 4695 O O . MET A 1 579 ? 53.558 -20.341 -69.229 1.00 87.81 579 MET A O 1
ATOM 4699 N N . ARG A 1 580 ? 51.336 -20.350 -69.468 1.00 89.19 580 ARG A N 1
ATOM 4700 C CA . ARG A 1 580 ? 51.158 -18.902 -69.308 1.00 89.19 580 ARG A CA 1
ATOM 4701 C C . ARG A 1 580 ? 49.927 -18.609 -68.469 1.00 89.19 580 ARG A C 1
ATOM 4703 O O . ARG A 1 580 ? 49.043 -19.442 -68.328 1.00 89.19 580 ARG A O 1
ATOM 4710 N N . SER A 1 581 ? 49.877 -17.417 -67.894 1.00 88.50 581 SER A N 1
ATOM 4711 C CA . SER A 1 581 ? 48.780 -16.978 -67.028 1.00 88.50 581 SER A CA 1
ATOM 4712 C C . SER A 1 581 ? 48.041 -15.800 -67.642 1.00 88.50 581 SER A C 1
ATOM 4714 O O . SER A 1 581 ? 48.641 -14.973 -68.325 1.00 88.50 581 SER A O 1
ATOM 4716 N N . LYS A 1 582 ? 46.738 -15.708 -67.402 1.00 86.75 582 LYS A N 1
ATOM 4717 C CA . LYS A 1 582 ? 45.859 -14.657 -67.911 1.00 86.75 582 LYS A CA 1
ATOM 4718 C C . LYS A 1 582 ? 45.307 -13.835 -66.770 1.00 86.75 582 LYS A C 1
ATOM 4720 O O . LYS A 1 582 ? 44.766 -1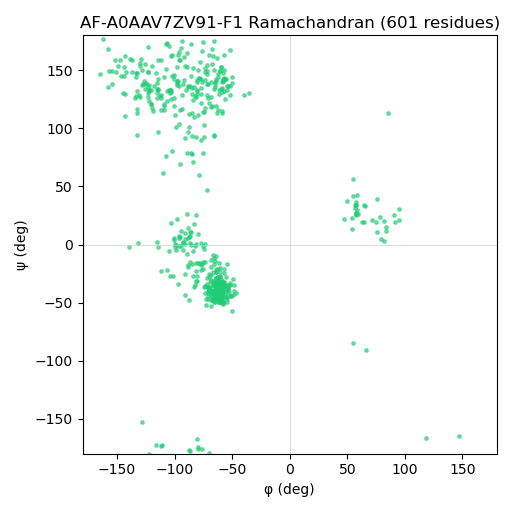4.377 -65.811 1.00 86.75 582 LYS A O 1
ATOM 4725 N N . ASN A 1 583 ? 45.343 -12.521 -66.919 1.00 84.75 583 ASN A N 1
ATOM 4726 C CA . ASN A 1 583 ? 44.462 -11.634 -66.165 1.00 84.75 583 ASN A CA 1
ATOM 4727 C C . ASN A 1 583 ? 43.517 -10.898 -67.129 1.00 84.75 583 ASN A C 1
ATOM 4729 O O . ASN A 1 583 ? 43.502 -11.173 -68.330 1.00 84.75 583 ASN A O 1
ATOM 4733 N N . LYS A 1 584 ? 42.735 -9.932 -66.630 1.00 77.75 584 LYS A N 1
ATOM 4734 C CA . LYS A 1 584 ? 41.796 -9.161 -67.467 1.00 77.75 584 LYS A CA 1
ATOM 4735 C C . LYS A 1 584 ? 42.446 -8.421 -68.652 1.00 77.75 584 LYS A C 1
ATOM 4737 O O . LYS A 1 584 ? 41.743 -8.097 -69.600 1.00 77.75 584 LYS A O 1
ATOM 4742 N N . LEU A 1 585 ? 43.756 -8.151 -68.611 1.00 78.00 585 LEU A N 1
ATOM 4743 C CA . LEU A 1 585 ? 44.507 -7.513 -69.702 1.00 78.00 585 LEU A CA 1
ATOM 4744 C C . LEU A 1 585 ? 45.079 -8.515 -70.717 1.00 78.00 585 LEU A C 1
ATOM 4746 O O . LEU A 1 585 ? 45.606 -8.107 -71.754 1.00 78.00 585 LEU A O 1
ATOM 4750 N N . GLY A 1 586 ? 44.997 -9.816 -70.438 1.00 80.25 586 GLY A N 1
ATOM 4751 C CA . GLY A 1 586 ? 45.420 -10.885 -71.335 1.00 80.25 586 GLY A CA 1
ATOM 4752 C C . GLY A 1 586 ? 46.539 -11.760 -70.777 1.00 80.25 586 GLY A C 1
ATOM 4753 O O . GLY A 1 586 ? 46.837 -11.752 -69.582 1.00 80.25 586 GLY A O 1
ATOM 4754 N N . TRP A 1 587 ? 47.121 -12.554 -71.673 1.00 85.62 587 TRP A N 1
ATOM 4755 C CA . TRP A 1 587 ? 48.095 -13.596 -71.358 1.00 85.62 587 TRP A CA 1
ATOM 4756 C C . TRP A 1 587 ? 49.509 -13.057 -71.105 1.00 85.62 587 TRP A C 1
ATOM 4758 O O . TRP A 1 587 ? 49.963 -12.134 -71.786 1.00 85.62 587 TRP A O 1
ATOM 4768 N N . SER A 1 588 ? 50.218 -13.678 -70.162 1.00 88.31 588 SER A N 1
ATOM 4769 C CA . SER A 1 588 ? 51.665 -13.560 -69.988 1.00 88.31 588 SER A CA 1
ATOM 4770 C C . SER A 1 588 ? 52.412 -14.206 -71.157 1.00 88.31 588 SER A C 1
ATOM 4772 O O . SER A 1 588 ? 51.843 -14.967 -71.945 1.00 88.31 588 SER A O 1
ATOM 4774 N N . HIS A 1 589 ? 53.720 -13.961 -71.234 1.00 87.06 589 HIS A N 1
ATOM 4775 C CA . HIS A 1 589 ? 54.599 -14.815 -72.032 1.00 87.06 589 HIS A CA 1
ATOM 4776 C C . HIS A 1 589 ? 54.555 -16.255 -71.494 1.00 87.06 589 HIS A C 1
ATOM 4778 O O . HIS A 1 589 ? 54.343 -16.461 -70.291 1.00 87.06 589 HIS A O 1
ATOM 4784 N N . TRP A 1 590 ? 54.738 -17.228 -72.391 1.00 85.94 590 TRP A N 1
ATOM 4785 C CA . TRP A 1 590 ? 54.936 -18.634 -72.034 1.00 85.94 590 TRP A CA 1
ATOM 4786 C C . TRP A 1 590 ? 56.151 -18.783 -71.122 1.00 85.94 590 TRP A C 1
ATOM 4788 O O . TRP A 1 590 ? 57.158 -18.108 -71.326 1.00 85.94 590 TRP A O 1
ATOM 4798 N N . SER A 1 591 ? 56.060 -19.651 -70.117 1.00 86.12 591 SER A N 1
ATOM 4799 C CA . SER A 1 591 ? 57.196 -20.082 -69.308 1.00 86.12 591 SER A CA 1
ATOM 4800 C C . SER A 1 591 ? 58.285 -20.686 -70.190 1.00 86.12 591 SER A C 1
ATOM 4802 O O . SER A 1 591 ? 58.029 -21.089 -71.327 1.00 86.12 591 SER A O 1
ATOM 4804 N N . TYR A 1 592 ? 59.492 -20.794 -69.644 1.00 81.50 592 TYR A N 1
ATOM 4805 C CA . TYR A 1 592 ? 60.499 -21.670 -70.234 1.00 81.50 592 TYR A CA 1
ATOM 4806 C C . TYR A 1 592 ? 59.965 -23.108 -70.305 1.00 81.50 592 TYR A C 1
ATOM 4808 O O . TYR A 1 592 ? 59.152 -23.515 -69.466 1.00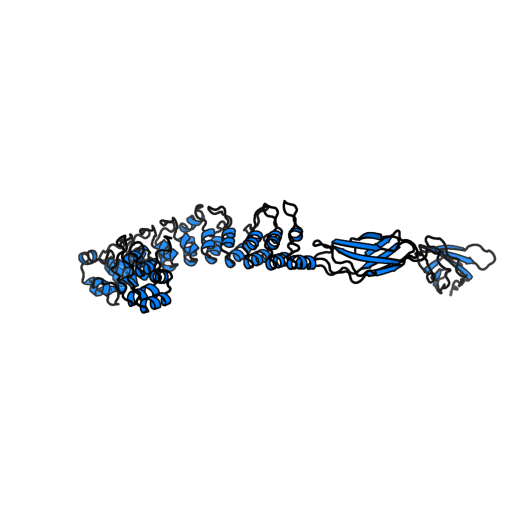 81.50 592 TYR A O 1
ATOM 4816 N N . GLU A 1 593 ? 60.384 -23.842 -71.334 1.00 77.00 593 GLU A N 1
ATOM 4817 C CA . GLU A 1 593 ? 59.988 -25.232 -71.538 1.00 77.00 593 GLU A CA 1
ATOM 4818 C C . GLU A 1 593 ? 60.665 -26.117 -70.489 1.00 77.00 593 GLU A C 1
ATOM 4820 O O . GLU A 1 593 ? 61.887 -26.093 -70.335 1.00 77.00 593 GLU A O 1
ATOM 4825 N N . ALA A 1 594 ? 59.874 -26.899 -69.762 1.00 72.19 594 ALA A N 1
ATOM 4826 C CA . ALA A 1 594 ? 60.385 -27.909 -68.848 1.00 72.19 594 ALA A CA 1
ATOM 4827 C C . ALA A 1 594 ? 60.253 -29.294 -69.479 1.00 72.19 594 ALA A C 1
ATOM 4829 O O . ALA A 1 594 ? 59.182 -29.648 -69.973 1.00 72.19 594 ALA A O 1
ATOM 4830 N N . ILE A 1 595 ? 61.332 -30.077 -69.445 1.00 70.31 595 ILE A N 1
ATOM 4831 C CA . ILE A 1 595 ? 61.334 -31.462 -69.925 1.00 70.31 595 ILE A CA 1
ATOM 4832 C C . ILE A 1 595 ? 60.746 -32.371 -68.844 1.00 70.31 595 ILE A C 1
ATOM 4834 O O . ILE A 1 595 ? 61.185 -32.351 -67.696 1.00 70.31 595 ILE A O 1
ATOM 4838 N N . MET A 1 596 ? 59.781 -33.196 -69.235 1.00 70.94 596 MET A N 1
ATOM 4839 C CA . MET A 1 596 ? 59.031 -34.117 -68.387 1.00 70.94 596 MET A CA 1
ATOM 4840 C C . MET A 1 596 ? 59.168 -35.538 -68.928 1.00 70.94 596 MET A C 1
ATOM 4842 O O . MET A 1 596 ? 59.011 -35.739 -70.128 1.00 70.94 596 MET A O 1
ATOM 4846 N N . LEU A 1 597 ? 59.416 -36.521 -68.062 1.00 64.81 597 LEU A N 1
ATOM 4847 C CA . LEU A 1 597 ? 59.539 -37.938 -68.423 1.00 64.81 597 LEU A CA 1
ATOM 4848 C C . LEU A 1 597 ? 58.411 -38.746 -67.774 1.00 64.81 597 LEU A C 1
ATOM 4850 O O . LEU A 1 597 ? 58.194 -38.650 -66.567 1.00 64.81 597 LEU A O 1
ATOM 4854 N N . THR A 1 598 ? 57.709 -39.565 -68.555 1.00 67.94 598 THR A N 1
ATOM 4855 C CA . THR A 1 598 ? 56.778 -40.573 -68.013 1.00 67.94 598 THR A CA 1
ATOM 4856 C C . THR A 1 598 ? 57.551 -41.745 -67.400 1.00 67.94 598 THR A C 1
ATOM 4858 O O . THR A 1 598 ? 58.572 -42.155 -67.955 1.00 67.94 598 THR A O 1
ATOM 4861 N N . LYS A 1 599 ? 57.071 -42.296 -66.276 1.00 62.09 599 LYS A N 1
ATOM 4862 C CA . LYS A 1 599 ? 57.706 -43.419 -65.560 1.00 62.09 599 LYS A CA 1
ATOM 4863 C C . LYS A 1 599 ? 57.686 -44.712 -66.396 1.00 62.09 599 LYS A C 1
ATOM 4865 O O . LYS A 1 599 ? 56.790 -44.910 -67.212 1.00 62.09 599 LYS A O 1
ATOM 4870 N N . LYS A 1 600 ? 58.693 -45.565 -66.189 1.00 57.88 600 LYS A N 1
ATOM 4871 C CA . LYS A 1 600 ? 58.836 -46.890 -66.808 1.00 57.88 600 LYS A CA 1
ATOM 4872 C C . LYS A 1 600 ? 57.965 -47.902 -66.052 1.00 57.88 600 LYS A C 1
ATOM 4874 O O . LYS A 1 600 ? 58.070 -47.946 -64.829 1.00 57.88 600 LYS A O 1
ATOM 4879 N N . ASN A 1 601 ? 57.173 -48.711 -66.762 1.00 51.50 601 ASN A N 1
ATOM 4880 C CA . ASN A 1 601 ? 56.483 -49.866 -66.177 1.00 51.50 601 ASN A CA 1
ATOM 4881 C C . ASN A 1 601 ? 57.526 -50.821 -65.565 1.00 51.50 601 ASN A C 1
ATOM 4883 O O . ASN A 1 601 ? 58.352 -51.390 -66.285 1.00 51.50 601 ASN A O 1
ATOM 4887 N N . GLU A 1 602 ? 57.518 -50.963 -64.240 1.00 51.88 602 GLU A N 1
ATOM 4888 C CA . GLU A 1 602 ? 58.167 -52.078 -63.546 1.00 51.88 602 GLU A CA 1
ATOM 4889 C C . GLU A 1 602 ? 57.161 -53.234 -63.550 1.00 51.88 602 GLU A C 1
ATOM 4891 O O . GLU A 1 602 ? 56.267 -53.277 -62.709 1.00 51.88 602 GLU A O 1
ATOM 4896 N N . ASN A 1 603 ? 57.258 -54.111 -64.557 1.00 47.97 603 ASN A N 1
ATOM 4897 C CA . ASN A 1 603 ? 56.587 -55.416 -64.527 1.00 47.97 603 ASN A CA 1
ATOM 4898 C C . ASN A 1 603 ? 57.263 -56.347 -63.523 1.00 47.97 603 ASN A C 1
ATOM 4900 O O . ASN A 1 603 ? 58.518 -56.374 -63.523 1.00 47.97 603 ASN A O 1
#

Solvent-accessible surface area (backbone atoms only — not comparable to full-atom values): 32550 Å² total; per-residue (Å²): 132,81,77,85,84,60,62,51,73,58,35,51,23,17,50,71,49,36,38,66,66,32,48,56,45,44,75,71,68,48,66,50,65,51,63,38,73,64,48,37,30,23,52,38,39,6,28,55,64,49,24,56,65,21,40,51,52,38,49,77,70,63,38,65,68,79,52,50,25,75,88,68,42,26,33,54,50,36,8,57,66,61,59,34,72,45,36,58,61,50,57,71,77,43,97,66,60,68,80,58,53,35,56,76,52,92,72,46,55,68,67,56,70,73,52,53,64,74,56,55,71,68,50,58,58,98,48,41,35,60,62,40,49,28,25,69,58,64,34,47,72,45,43,48,51,48,45,72,67,64,51,68,50,67,52,56,29,73,59,46,34,28,32,51,38,42,7,30,56,68,61,27,47,66,40,38,52,52,38,46,75,67,68,32,70,58,73,51,49,26,77,58,34,43,27,30,48,30,44,11,16,52,75,39,36,39,70,50,31,50,50,40,47,75,76,62,40,67,55,76,58,44,22,76,88,64,46,27,23,54,54,38,4,25,30,65,42,19,34,67,28,37,53,56,41,52,69,36,79,72,34,44,55,58,81,70,44,85,91,55,61,62,61,40,38,10,48,75,38,68,13,62,64,29,46,55,53,42,54,76,70,68,56,73,72,70,54,62,48,100,83,72,41,33,35,63,57,51,22,57,77,66,66,36,61,71,57,48,57,50,56,74,69,41,85,88,65,84,70,68,58,88,55,35,84,35,64,61,39,53,21,48,78,71,68,33,63,74,55,34,54,54,49,62,73,62,64,71,46,70,69,70,45,34,21,75,64,33,44,31,35,52,33,54,17,40,74,69,68,33,61,68,57,33,52,53,41,46,74,75,67,42,66,50,74,59,46,23,75,86,66,53,18,28,58,73,63,44,50,83,86,45,54,69,56,49,52,55,57,58,66,45,19,23,41,56,34,85,56,77,46,79,77,49,60,22,22,36,33,42,33,39,36,42,63,85,50,67,47,80,54,70,72,64,35,30,44,39,36,40,35,42,97,88,49,76,50,80,47,78,29,76,57,60,46,51,76,47,68,88,44,63,58,64,38,59,28,39,33,31,37,22,38,27,26,92,81,33,66,23,48,61,22,73,71,45,77,50,59,26,30,57,78,43,50,21,40,50,36,84,52,79,56,65,78,52,67,78,48,88,34,32,45,38,45,33,40,59,78,39,92,43,40,39,31,72,74,66,39,32,40,42,41,36,33,55,74,78,95,49,96,53,78,74,43,79,51,74,39,82,55,63,52,52,76,49,73,80,51,68,68,73,39,51,30,38,39,34,34,28,38,24,23,94,82,32,66,22,52,64,22,72,73,41,83,44,70,45,52,74,87,84,127

pLDDT: mean 86.96, std 10.52, range [33.38, 97.56]

Organism: NCBI:txid1746091